Protein AF-A0AAD8ZEH4-F1 (afdb_monomer_lite)

Radius of gyration: 25.52 Å; chains: 1; bounding box: 63×68×59 Å

Structure (mmCIF, N/CA/C/O backbone):
data_AF-A0AAD8ZEH4-F1
#
_entry.id   AF-A0AAD8ZEH4-F1
#
loop_
_atom_site.group_PDB
_atom_site.id
_atom_site.type_symbol
_atom_site.label_atom_id
_atom_site.label_alt_id
_atom_site.label_comp_id
_atom_site.label_asym_id
_atom_site.label_entity_id
_atom_site.label_seq_id
_atom_site.pdbx_PDB_ins_code
_atom_site.Cartn_x
_atom_site.Cartn_y
_atom_site.Cartn_z
_atom_site.occupancy
_atom_site.B_iso_or_equiv
_atom_site.auth_seq_id
_atom_site.auth_comp_id
_atom_site.auth_asym_id
_atom_site.auth_atom_id
_atom_site.pdbx_PDB_model_num
ATOM 1 N N . MET A 1 1 ? -2.941 20.284 -4.446 1.00 61.16 1 MET A N 1
ATOM 2 C CA . MET A 1 1 ? -2.792 18.866 -4.045 1.00 61.16 1 MET A CA 1
ATOM 3 C C . MET A 1 1 ? -1.533 18.309 -4.676 1.00 61.16 1 MET A C 1
ATOM 5 O O . MET A 1 1 ? -1.371 18.449 -5.885 1.00 61.16 1 MET A O 1
ATOM 9 N N . ASP A 1 2 ? -0.663 17.719 -3.863 1.00 71.69 2 ASP A N 1
ATOM 10 C CA . ASP A 1 2 ? 0.647 17.196 -4.261 1.00 71.69 2 ASP A CA 1
ATOM 11 C C . ASP A 1 2 ? 0.539 16.141 -5.389 1.00 71.69 2 ASP A C 1
ATOM 13 O O . ASP A 1 2 ? -0.204 15.161 -5.238 1.00 71.69 2 ASP A O 1
ATOM 17 N N . PRO A 1 3 ? 1.219 16.323 -6.541 1.00 71.50 3 PRO A N 1
ATOM 18 C CA . PRO A 1 3 ? 1.215 15.363 -7.644 1.00 71.50 3 PRO A CA 1
ATOM 19 C C . PRO A 1 3 ? 1.855 14.012 -7.309 1.00 71.50 3 PRO A C 1
ATOM 21 O O . PRO A 1 3 ? 1.641 13.084 -8.085 1.00 71.50 3 PRO A O 1
ATOM 24 N N . LEU A 1 4 ? 2.592 13.878 -6.205 1.00 76.19 4 LEU A N 1
ATOM 25 C CA . LEU A 1 4 ? 3.212 12.624 -5.762 1.00 76.19 4 LEU A CA 1
ATOM 26 C C . LEU A 1 4 ? 2.477 11.959 -4.585 1.00 76.19 4 LEU A C 1
ATOM 28 O O . LEU A 1 4 ? 2.962 10.978 -4.022 1.00 76.19 4 LEU A O 1
ATOM 32 N N . GLN A 1 5 ? 1.263 12.428 -4.275 1.00 70.44 5 GLN A N 1
ATOM 33 C CA . GLN A 1 5 ? 0.277 11.640 -3.536 1.00 70.44 5 GLN A CA 1
ATOM 34 C C . GLN A 1 5 ? -0.502 10.745 -4.503 1.00 70.44 5 GLN A C 1
ATOM 36 O O . GLN A 1 5 ? -1.175 11.251 -5.410 1.00 70.44 5 GLN A O 1
ATOM 41 N N . PHE A 1 6 ? -0.488 9.432 -4.272 1.00 62.72 6 PHE A N 1
ATOM 42 C CA . PHE A 1 6 ? -1.168 8.472 -5.149 1.00 62.72 6 PHE A CA 1
ATOM 43 C C . PHE A 1 6 ? -2.450 7.864 -4.569 1.00 62.72 6 PHE A C 1
ATOM 45 O O . PHE A 1 6 ? -3.317 7.460 -5.336 1.00 62.72 6 PHE A O 1
ATOM 52 N N . VAL A 1 7 ? -2.627 7.863 -3.247 1.00 60.41 7 VAL A N 1
ATOM 53 C CA . VAL A 1 7 ? -3.837 7.321 -2.598 1.00 60.41 7 VAL A CA 1
ATOM 54 C C . VAL A 1 7 ? -4.879 8.427 -2.374 1.00 60.41 7 VAL A C 1
ATOM 56 O O . VAL A 1 7 ? -4.527 9.592 -2.177 1.00 60.41 7 VAL A O 1
ATOM 59 N N . TYR A 1 8 ? -6.165 8.056 -2.403 1.00 54.94 8 TYR A N 1
ATOM 60 C CA . TYR A 1 8 ? -7.331 8.944 -2.231 1.00 54.94 8 TYR A CA 1
ATOM 61 C C . TYR A 1 8 ? -7.478 10.018 -3.321 1.00 54.94 8 TYR A C 1
ATOM 63 O O . TYR A 1 8 ? -8.054 11.082 -3.093 1.00 54.94 8 TYR A O 1
ATOM 71 N N . ARG A 1 9 ? -6.966 9.732 -4.525 1.00 56.25 9 ARG A N 1
ATOM 72 C CA . ARG A 1 9 ? -7.167 10.542 -5.730 1.00 56.25 9 ARG A CA 1
ATOM 73 C C . ARG A 1 9 ? -7.823 9.709 -6.820 1.00 56.25 9 ARG A C 1
ATOM 75 O O . ARG A 1 9 ? -7.468 8.550 -7.016 1.00 56.25 9 ARG A O 1
ATOM 82 N N . ASP A 1 10 ? -8.725 10.333 -7.570 1.00 51.34 10 ASP A N 1
ATOM 83 C CA . ASP A 1 10 ? -9.336 9.692 -8.730 1.00 51.34 10 ASP A CA 1
ATOM 84 C C . ASP A 1 10 ? -8.267 9.268 -9.749 1.00 51.34 10 ASP A C 1
ATOM 86 O O . ASP A 1 10 ? -7.367 10.042 -10.089 1.00 51.34 10 ASP A O 1
ATOM 90 N N . ASN A 1 11 ? -8.410 8.046 -10.270 1.00 55.81 11 ASN A N 1
ATOM 91 C CA . ASN A 1 11 ? -7.542 7.444 -11.290 1.00 55.81 11 ASN A CA 1
ATOM 92 C C . ASN A 1 11 ? -6.068 7.279 -10.881 1.00 55.81 11 ASN A C 1
ATOM 94 O O . ASN A 1 11 ? -5.191 7.348 -11.742 1.00 55.81 11 ASN A O 1
ATOM 98 N N . ARG A 1 12 ? -5.783 7.076 -9.591 1.00 60.81 12 ARG A N 1
ATOM 99 C CA . ARG A 1 12 ? -4.454 6.681 -9.113 1.00 60.81 12 ARG A CA 1
ATOM 100 C C . ARG A 1 12 ? -4.543 5.465 -8.204 1.00 60.81 12 ARG A C 1
ATOM 102 O O . ARG A 1 12 ? -5.491 5.318 -7.436 1.00 60.81 12 ARG A O 1
ATOM 109 N N . SER A 1 13 ? -3.557 4.592 -8.325 1.00 64.44 13 SER A N 1
ATOM 110 C CA . SER A 1 13 ? -3.453 3.327 -7.608 1.00 64.44 13 SER A CA 1
ATOM 111 C C . SER A 1 13 ? -2.077 3.167 -6.972 1.00 64.44 13 SER A C 1
ATOM 113 O O . SER A 1 13 ? -1.142 3.918 -7.266 1.00 64.44 13 SER A O 1
ATOM 115 N N . THR A 1 14 ? -1.946 2.157 -6.113 1.00 63.03 14 THR A N 1
ATOM 116 C CA . THR A 1 14 ? -0.651 1.775 -5.549 1.00 63.03 14 THR A CA 1
ATOM 117 C C . THR A 1 14 ? 0.337 1.382 -6.657 1.00 63.03 14 THR A C 1
ATOM 119 O O . THR A 1 14 ? 1.500 1.779 -6.614 1.00 63.03 14 THR A O 1
ATOM 122 N N . ASP A 1 15 ? -0.154 0.706 -7.704 1.00 66.00 15 ASP A N 1
ATOM 123 C CA . ASP A 1 15 ? 0.627 0.294 -8.877 1.00 66.00 15 ASP A CA 1
ATOM 124 C C . ASP A 1 15 ? 1.258 1.489 -9.605 1.00 66.00 15 ASP A C 1
ATOM 126 O O . ASP A 1 15 ? 2.427 1.431 -9.978 1.00 66.00 15 ASP A O 1
ATOM 130 N N . ASP A 1 16 ? 0.521 2.593 -9.780 1.00 68.00 16 ASP A N 1
ATOM 131 C CA . ASP A 1 16 ? 1.011 3.778 -10.508 1.00 68.00 16 ASP A CA 1
ATOM 132 C C . ASP A 1 16 ? 2.224 4.410 -9.832 1.00 68.00 16 ASP A C 1
ATOM 134 O O . ASP A 1 16 ? 3.146 4.916 -10.471 1.00 68.00 16 ASP A O 1
ATOM 138 N N . ALA A 1 17 ? 2.218 4.390 -8.513 1.00 67.81 17 ALA A N 1
ATOM 139 C CA . ALA A 1 17 ? 3.244 5.003 -7.707 1.00 67.81 17 ALA A CA 1
ATOM 140 C C . ALA A 1 17 ? 4.480 4.108 -7.576 1.00 67.81 17 ALA A C 1
ATOM 142 O O . ALA A 1 17 ? 5.599 4.610 -7.603 1.00 67.81 17 ALA A O 1
ATOM 143 N N . ILE A 1 18 ? 4.295 2.785 -7.515 1.00 70.06 18 ILE A N 1
ATOM 144 C CA . ILE A 1 18 ? 5.394 1.820 -7.636 1.00 70.06 18 ILE A CA 1
ATOM 145 C C . ILE A 1 18 ? 6.012 1.924 -9.024 1.00 70.06 18 ILE A C 1
ATOM 147 O O . ILE A 1 18 ? 7.228 2.017 -9.144 1.00 70.06 18 ILE A O 1
ATOM 151 N N . ALA A 1 19 ? 5.189 1.975 -10.073 1.00 70.12 19 ALA A N 1
ATOM 152 C CA . ALA A 1 19 ? 5.656 2.180 -11.435 1.00 70.12 19 ALA A CA 1
ATOM 153 C C . ALA A 1 19 ? 6.431 3.498 -11.557 1.00 70.12 19 ALA A C 1
ATOM 155 O O . ALA A 1 19 ? 7.485 3.524 -12.185 1.00 70.12 19 ALA A O 1
ATOM 156 N N . HIS A 1 20 ? 5.965 4.572 -10.912 1.00 77.19 20 HIS A N 1
ATOM 157 C CA . HIS A 1 20 ? 6.676 5.847 -10.867 1.00 77.19 20 HIS A CA 1
ATOM 158 C C . HIS A 1 20 ? 8.020 5.750 -10.127 1.00 77.19 20 HIS A C 1
ATOM 160 O O . HIS A 1 20 ? 9.032 6.211 -10.659 1.00 77.19 20 HIS A O 1
ATOM 166 N N . LEU A 1 21 ? 8.053 5.126 -8.944 1.00 78.25 21 LEU A N 1
ATOM 167 C CA . LEU A 1 21 ? 9.277 4.881 -8.172 1.00 78.25 21 LEU A CA 1
ATOM 168 C C . LEU A 1 21 ? 10.283 4.062 -8.996 1.00 78.25 21 LEU A C 1
ATOM 170 O O . LEU A 1 21 ? 11.415 4.498 -9.197 1.00 78.25 21 LEU A O 1
ATOM 174 N N . LEU A 1 22 ? 9.860 2.916 -9.535 1.00 75.94 22 LEU A N 1
ATOM 175 C CA . LEU A 1 22 ? 10.698 2.031 -10.345 1.00 75.94 22 LEU A CA 1
ATOM 176 C C . LEU A 1 22 ? 11.200 2.722 -11.612 1.00 75.94 22 LEU A C 1
ATOM 178 O O . LEU A 1 22 ? 12.387 2.653 -11.915 1.00 75.94 22 LEU A O 1
ATOM 182 N N . HIS A 1 23 ? 10.323 3.413 -12.340 1.00 77.06 23 HIS A N 1
ATOM 183 C CA . HIS A 1 23 ? 10.707 4.130 -13.551 1.00 77.06 23 HIS A CA 1
ATOM 184 C C . HIS A 1 23 ? 11.756 5.203 -13.254 1.00 77.06 23 HIS A C 1
ATOM 186 O O . HIS A 1 23 ? 12.761 5.289 -13.958 1.00 77.06 23 HIS A O 1
ATOM 192 N N . THR A 1 24 ? 11.553 5.985 -12.195 1.00 80.56 24 THR A N 1
ATOM 193 C CA . THR A 1 24 ? 12.484 7.039 -11.774 1.00 80.56 24 THR A CA 1
ATOM 194 C C . THR A 1 24 ? 13.833 6.457 -11.362 1.00 80.56 24 THR A C 1
ATOM 196 O O . THR A 1 24 ? 14.875 6.931 -11.812 1.00 80.56 24 THR A O 1
ATOM 199 N N . MET A 1 25 ? 13.813 5.390 -10.560 1.00 83.31 25 MET A N 1
ATOM 200 C CA . MET A 1 25 ? 15.010 4.677 -10.126 1.00 83.31 25 MET A CA 1
ATOM 201 C C . MET A 1 25 ? 15.814 4.155 -11.321 1.00 83.31 25 MET A C 1
ATOM 203 O O . MET A 1 25 ? 16.996 4.465 -11.445 1.00 83.31 25 MET A O 1
ATOM 207 N N . LEU A 1 26 ? 15.175 3.390 -12.212 1.00 80.44 26 LEU A N 1
ATOM 208 C CA . LEU A 1 26 ? 15.832 2.792 -13.377 1.00 80.44 26 LEU A CA 1
ATOM 209 C C . LEU A 1 26 ? 16.385 3.866 -14.317 1.00 80.44 26 LEU A C 1
ATOM 211 O O . LEU A 1 26 ? 17.543 3.792 -14.719 1.00 80.44 26 LEU A O 1
ATOM 215 N N . THR A 1 27 ? 15.599 4.914 -14.582 1.00 84.19 27 THR A N 1
ATOM 216 C CA . THR A 1 27 ? 16.027 6.033 -15.434 1.00 84.19 27 THR A CA 1
ATOM 217 C C . THR A 1 27 ? 17.273 6.716 -14.874 1.00 84.19 27 THR A C 1
ATOM 219 O O . THR A 1 27 ? 18.173 7.056 -15.635 1.00 84.19 27 THR A O 1
ATOM 222 N N . HIS A 1 28 ? 17.359 6.902 -13.552 1.00 85.56 28 HIS A N 1
ATOM 223 C CA . HIS A 1 28 ? 18.534 7.498 -12.909 1.00 85.56 28 HIS A CA 1
ATOM 224 C C . HIS A 1 28 ? 19.769 6.594 -12.972 1.00 85.56 28 HIS A C 1
ATOM 226 O O . HIS A 1 28 ? 20.879 7.068 -13.229 1.00 85.56 28 HIS A O 1
ATOM 232 N N . LEU A 1 29 ? 19.581 5.290 -12.760 1.00 83.56 29 LEU A N 1
ATOM 233 C CA . LEU A 1 29 ? 20.654 4.298 -12.846 1.00 83.56 29 LEU A CA 1
ATOM 234 C C . LEU A 1 29 ? 21.230 4.195 -14.271 1.00 83.56 29 LEU A C 1
ATOM 236 O O . LEU A 1 29 ? 22.432 3.978 -14.425 1.00 83.56 29 LEU A O 1
ATOM 240 N N . ASP A 1 30 ? 20.413 4.444 -15.297 1.00 84.06 30 ASP A N 1
ATOM 241 C CA . ASP A 1 30 ? 20.828 4.436 -16.705 1.00 84.06 30 ASP A CA 1
ATOM 242 C C . ASP A 1 30 ? 21.656 5.670 -17.127 1.00 84.06 30 ASP A C 1
ATOM 244 O O . ASP A 1 30 ? 22.339 5.626 -18.152 1.00 84.06 30 ASP A O 1
ATOM 248 N N . ILE A 1 31 ? 21.659 6.763 -16.345 1.00 83.06 31 ILE A N 1
ATOM 249 C CA . ILE A 1 31 ? 22.372 8.015 -16.690 1.00 83.06 31 ILE A CA 1
ATOM 250 C C . ILE A 1 31 ? 23.884 7.797 -16.824 1.00 83.06 31 ILE A C 1
ATOM 252 O O . ILE A 1 31 ? 24.544 8.445 -17.640 1.00 83.06 31 ILE A O 1
ATOM 256 N N . GLY A 1 32 ? 24.471 6.918 -16.013 1.00 69.69 32 GLY A N 1
ATOM 257 C CA . GLY A 1 32 ? 25.912 6.721 -16.041 1.00 69.69 32 GLY A CA 1
ATOM 258 C C . GLY A 1 32 ? 26.442 5.817 -14.942 1.00 69.69 32 GLY A C 1
ATOM 259 O O . GLY A 1 32 ? 25.786 5.528 -13.943 1.00 69.69 32 GLY A O 1
ATOM 260 N N . ARG A 1 33 ? 27.686 5.368 -15.126 1.00 72.62 33 ARG A N 1
ATOM 261 C CA . ARG A 1 33 ? 28.343 4.486 -14.159 1.00 72.62 33 ARG A CA 1
ATOM 262 C C . ARG A 1 33 ? 28.625 5.223 -12.859 1.00 72.62 33 ARG A C 1
ATOM 264 O O . ARG A 1 33 ? 29.157 6.329 -12.860 1.00 72.62 33 ARG A O 1
ATOM 271 N N . GLY A 1 34 ? 28.356 4.534 -11.759 1.00 76.38 34 GLY A N 1
ATOM 272 C CA . GLY A 1 34 ? 28.663 5.006 -10.424 1.00 76.38 34 GLY A CA 1
ATOM 273 C C . GLY A 1 34 ? 27.584 5.864 -9.765 1.00 76.38 34 GLY A C 1
ATOM 274 O O . GLY A 1 34 ? 27.821 6.325 -8.646 1.00 76.38 34 GLY A O 1
ATOM 275 N N . ASN A 1 35 ? 26.423 6.014 -10.397 1.00 88.06 35 ASN A N 1
ATOM 276 C CA . ASN A 1 35 ? 25.207 6.524 -9.770 1.00 88.06 35 ASN A CA 1
ATOM 277 C C . ASN A 1 35 ? 24.491 5.400 -9.013 1.00 88.06 35 ASN A C 1
ATOM 279 O O . ASN A 1 35 ? 24.619 4.230 -9.372 1.00 88.06 35 ASN A O 1
ATOM 283 N N . TYR A 1 36 ? 23.751 5.762 -7.972 1.00 89.25 36 TYR A N 1
ATOM 284 C CA . TYR A 1 36 ? 22.921 4.832 -7.212 1.00 89.25 36 TYR A CA 1
ATOM 285 C C . TYR A 1 36 ? 21.711 5.556 -6.636 1.00 89.25 36 TYR A C 1
ATOM 287 O O . TYR A 1 36 ? 21.645 6.789 -6.632 1.00 89.25 36 TYR A O 1
ATOM 295 N N . VAL A 1 37 ? 20.748 4.778 -6.164 1.00 90.44 37 VAL A N 1
ATOM 296 C CA . VAL A 1 37 ? 19.523 5.284 -5.555 1.00 90.44 37 VAL A CA 1
ATOM 297 C C . VAL A 1 37 ? 19.469 4.822 -4.109 1.00 90.44 37 VAL A C 1
ATOM 299 O O . VAL A 1 37 ? 19.757 3.666 -3.807 1.00 90.44 37 VAL A O 1
ATOM 302 N N . LYS A 1 38 ? 19.099 5.733 -3.211 1.00 92.94 38 LYS A N 1
ATOM 303 C CA . LYS A 1 38 ? 18.732 5.394 -1.835 1.00 92.94 38 LYS A CA 1
ATOM 304 C C . LYS A 1 38 ? 17.239 5.598 -1.658 1.00 92.94 38 LYS A C 1
ATOM 306 O O . LYS A 1 38 ? 16.715 6.627 -2.074 1.00 92.94 38 LYS A O 1
ATOM 311 N N . MET A 1 39 ? 16.565 4.642 -1.042 1.00 91.94 39 MET A N 1
ATOM 312 C CA . MET A 1 39 ? 15.155 4.741 -0.691 1.00 91.94 39 MET A CA 1
ATOM 313 C C . MET A 1 39 ? 15.004 4.584 0.812 1.00 91.94 39 MET A C 1
ATOM 315 O O . MET A 1 39 ? 15.471 3.604 1.388 1.00 91.94 39 MET A O 1
ATOM 319 N N . LEU A 1 40 ? 14.343 5.548 1.440 1.00 93.38 40 LEU A N 1
ATOM 320 C CA . LEU A 1 40 ? 13.955 5.489 2.838 1.00 93.38 40 LEU A CA 1
ATOM 321 C C . LEU A 1 40 ? 12.449 5.263 2.911 1.00 93.38 40 LEU A C 1
ATOM 323 O O . LEU A 1 40 ? 11.670 6.130 2.513 1.00 93.38 40 LEU A O 1
ATOM 327 N N . PHE A 1 41 ? 12.052 4.105 3.419 1.00 90.06 41 PHE A N 1
AT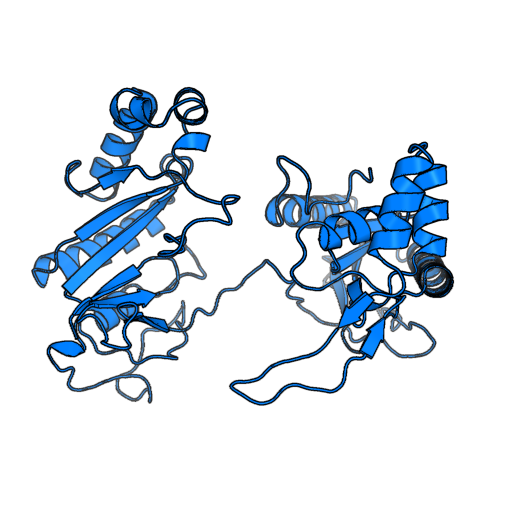OM 328 C CA . PHE A 1 41 ? 10.660 3.766 3.682 1.00 90.06 41 PHE A CA 1
ATOM 329 C C . PHE A 1 41 ? 10.316 4.228 5.088 1.00 90.06 41 PHE A C 1
ATOM 331 O O . PHE A 1 41 ? 10.756 3.620 6.062 1.00 90.06 41 PHE A O 1
ATOM 338 N N . VAL A 1 42 ? 9.595 5.338 5.180 1.00 91.06 42 VAL A N 1
ATOM 339 C CA . VAL A 1 42 ? 9.257 6.024 6.425 1.00 91.06 42 VAL A CA 1
ATOM 340 C C . VAL A 1 42 ? 7.955 5.464 6.985 1.00 91.06 42 VAL A C 1
ATOM 342 O O . VAL A 1 42 ? 6.943 5.438 6.291 1.00 91.06 42 VAL A O 1
ATOM 345 N N . ASP A 1 43 ? 7.991 5.069 8.258 1.00 90.25 43 ASP A N 1
ATOM 346 C CA . ASP A 1 43 ? 6.823 4.632 9.030 1.00 90.25 43 ASP A CA 1
ATOM 347 C C . ASP A 1 43 ? 6.525 5.661 10.128 1.00 90.25 43 ASP A C 1
ATOM 349 O O . ASP A 1 43 ? 7.425 6.088 10.863 1.00 90.25 43 ASP A O 1
ATOM 353 N N . TYR A 1 44 ? 5.259 6.059 10.247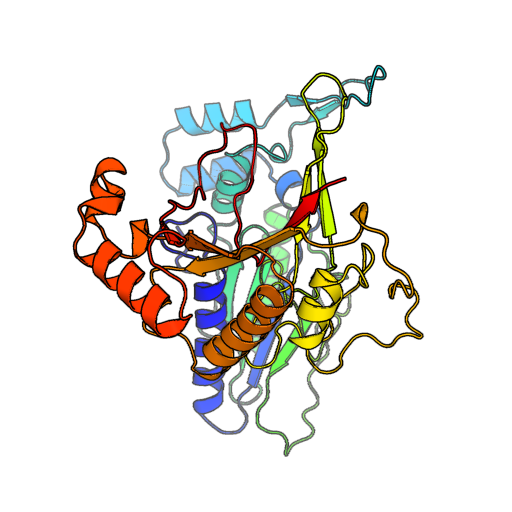 1.00 88.69 44 TYR A N 1
ATOM 354 C CA . TYR A 1 44 ? 4.790 6.965 11.291 1.00 88.69 44 TYR A CA 1
ATOM 355 C C . TYR A 1 44 ? 4.022 6.202 12.372 1.00 88.69 44 TYR A C 1
ATOM 357 O O . TYR A 1 44 ? 3.089 5.445 12.106 1.00 88.69 44 TYR A O 1
ATOM 365 N N . SER A 1 45 ? 4.346 6.467 13.635 1.00 87.25 45 SER A N 1
ATOM 366 C CA . SER A 1 45 ? 3.642 5.867 14.766 1.00 87.25 45 SER A CA 1
ATOM 367 C C . SER A 1 45 ? 2.244 6.461 14.909 1.00 87.25 45 SER A C 1
ATOM 369 O O . SER A 1 45 ? 2.090 7.602 15.336 1.00 87.25 45 SER A O 1
ATOM 371 N N . SER A 1 46 ? 1.217 5.655 14.619 1.00 82.44 46 SER A N 1
ATOM 372 C CA . SER A 1 46 ? -0.196 6.031 14.783 1.00 82.44 46 SER A CA 1
ATOM 373 C C . SER A 1 46 ? -0.561 7.344 14.080 1.00 82.44 46 SER A C 1
ATOM 375 O O . SER A 1 46 ? -1.199 8.204 14.682 1.00 82.44 46 SER A O 1
ATOM 377 N N . ALA A 1 47 ? -0.175 7.497 12.812 1.00 79.88 47 ALA A N 1
ATOM 378 C CA . ALA A 1 47 ? -0.228 8.757 12.064 1.00 79.88 47 ALA A CA 1
ATOM 379 C C . ALA A 1 47 ? -1.577 9.506 12.147 1.00 79.88 47 ALA A C 1
ATOM 381 O O . ALA A 1 47 ? -1.619 10.718 12.345 1.00 79.88 47 ALA A O 1
ATOM 382 N N . PHE A 1 48 ? -2.702 8.787 12.075 1.00 80.06 48 PHE A N 1
ATOM 383 C CA . PHE A 1 48 ? -4.034 9.388 12.208 1.00 80.06 48 PHE A CA 1
ATOM 384 C C . PHE A 1 48 ? -4.313 9.955 13.600 1.00 80.06 48 PHE A C 1
ATOM 386 O O . PHE A 1 48 ? -5.031 10.943 13.715 1.00 80.06 48 PHE A O 1
ATOM 393 N N . ASN A 1 49 ? -3.745 9.364 14.650 1.00 82.00 49 ASN A N 1
ATOM 394 C CA . ASN A 1 49 ? -3.951 9.789 16.034 1.00 82.00 49 ASN A CA 1
ATOM 395 C C . ASN A 1 49 ? -3.142 11.045 16.386 1.00 82.00 49 ASN A C 1
ATOM 397 O O . ASN A 1 49 ? -3.382 11.646 17.431 1.00 82.00 49 ASN A O 1
ATOM 401 N N . THR A 1 50 ? -2.195 11.452 15.537 1.00 84.06 50 THR A N 1
ATOM 402 C CA . THR A 1 50 ? -1.302 12.577 15.828 1.00 84.06 50 THR A CA 1
ATOM 403 C C . THR A 1 50 ? -1.720 13.895 15.173 1.00 84.06 50 THR A C 1
ATOM 405 O O . THR A 1 50 ? -1.114 14.928 15.454 1.00 84.06 50 THR A O 1
ATOM 408 N N . ILE A 1 51 ? -2.778 13.893 14.352 1.00 86.50 51 ILE A N 1
ATOM 409 C CA . ILE A 1 51 ? -3.316 15.103 13.713 1.00 86.50 51 ILE A CA 1
ATOM 410 C C . ILE A 1 51 ? -3.724 16.115 14.788 1.00 86.50 51 ILE A C 1
ATOM 412 O O . ILE A 1 51 ? -4.606 15.846 15.606 1.00 86.50 51 ILE A O 1
ATOM 416 N N . ILE A 1 52 ? -3.111 17.297 14.766 1.00 90.25 52 ILE A N 1
ATOM 417 C CA . ILE A 1 52 ? -3.494 18.408 15.639 1.00 90.25 52 ILE A CA 1
ATOM 418 C C . ILE A 1 52 ? -4.487 19.303 14.883 1.00 90.25 52 ILE A C 1
ATOM 420 O O . ILE A 1 52 ? -4.118 19.844 13.836 1.00 90.25 52 ILE A O 1
ATOM 424 N N . PRO A 1 53 ? -5.718 19.512 15.395 1.00 88.25 53 PRO A N 1
ATOM 425 C CA . PRO A 1 53 ? -6.734 20.306 14.701 1.00 88.25 53 PRO A CA 1
ATOM 426 C C . PRO A 1 53 ? -6.284 21.734 14.379 1.00 88.25 53 PRO A C 1
ATOM 428 O O . PRO A 1 53 ? -6.507 22.198 13.268 1.00 88.25 53 PRO A O 1
ATOM 431 N N . SER A 1 54 ? -5.586 22.409 15.300 1.00 88.81 54 SER A N 1
ATOM 432 C CA . SER A 1 54 ? -5.096 23.776 15.075 1.00 88.81 54 SER A CA 1
ATOM 433 C C . SER A 1 54 ? -4.073 23.865 13.938 1.00 88.81 54 SER A C 1
ATOM 435 O O . SER A 1 54 ? -4.178 24.760 13.105 1.00 88.81 54 SER A O 1
ATOM 437 N N . LEU A 1 55 ? -3.134 22.915 13.851 1.00 90.75 55 LEU A N 1
ATOM 438 C CA . LEU A 1 55 ? -2.165 22.849 12.749 1.00 90.75 55 LEU A CA 1
ATOM 439 C C . LEU A 1 55 ? -2.842 22.518 11.417 1.00 90.75 55 LEU A C 1
ATOM 441 O O . LEU A 1 55 ? -2.475 23.070 10.381 1.00 90.75 55 LEU A O 1
ATOM 445 N N . LEU A 1 56 ? -3.839 21.628 11.438 1.00 89.44 56 LEU A N 1
ATOM 446 C CA . LEU A 1 56 ? -4.631 21.332 10.251 1.00 89.44 56 LEU A CA 1
ATOM 447 C C . LEU A 1 56 ? -5.367 22.586 9.767 1.00 89.44 56 LEU A C 1
ATOM 449 O O . LEU A 1 56 ? -5.329 22.868 8.577 1.00 89.44 56 LEU A O 1
ATOM 453 N N . THR A 1 57 ? -5.972 23.368 10.662 1.00 87.44 57 THR A N 1
ATOM 454 C CA . THR A 1 57 ? -6.652 24.618 10.296 1.00 87.44 57 THR A CA 1
ATOM 455 C C . THR A 1 57 ? -5.717 25.588 9.578 1.00 87.44 57 THR A C 1
ATOM 457 O O . THR A 1 57 ? -6.068 26.044 8.494 1.00 87.44 57 THR A O 1
ATOM 460 N N . THR A 1 58 ? -4.502 25.818 10.087 1.00 89.81 58 THR A N 1
ATOM 461 C CA . THR A 1 58 ? -3.507 26.675 9.412 1.00 89.81 58 THR A CA 1
ATOM 462 C C . THR A 1 58 ? -3.183 26.180 7.998 1.00 89.81 58 THR A C 1
ATOM 464 O O . THR A 1 58 ? -3.155 26.953 7.048 1.00 89.81 58 THR A O 1
ATOM 467 N N . LYS A 1 59 ? -3.026 24.865 7.815 1.00 89.31 59 LYS A N 1
ATOM 468 C CA . LYS A 1 59 ? -2.800 24.267 6.488 1.00 89.31 59 LYS A CA 1
ATOM 469 C C . LYS A 1 59 ? -3.991 24.434 5.543 1.00 89.31 59 LYS A C 1
ATOM 471 O O . LYS A 1 59 ? -3.818 24.565 4.335 1.00 89.31 59 LYS A O 1
ATOM 476 N N . LEU A 1 60 ? -5.210 24.376 6.070 1.00 86.00 60 LEU A N 1
ATOM 477 C CA . LEU A 1 60 ? -6.422 24.567 5.280 1.00 86.00 60 LEU A CA 1
ATOM 478 C C . LEU A 1 60 ? -6.619 26.046 4.896 1.00 86.00 60 LEU A C 1
ATOM 480 O O . LEU A 1 60 ? -7.104 26.320 3.795 1.00 86.00 60 LEU A O 1
ATOM 484 N N . GLU A 1 61 ? -6.202 26.978 5.756 1.00 87.94 61 GLU A N 1
ATOM 485 C CA . GLU A 1 61 ? -6.121 28.415 5.457 1.00 87.94 61 GLU A CA 1
ATOM 486 C C . GLU A 1 61 ? -5.142 28.689 4.310 1.00 87.94 61 GLU A C 1
ATOM 488 O O . GLU A 1 61 ? -5.511 29.366 3.349 1.00 87.94 61 GLU A O 1
ATOM 493 N N . ASP A 1 62 ? -3.953 28.076 4.337 1.00 87.69 62 ASP A N 1
ATOM 494 C CA . ASP A 1 62 ? -2.957 28.173 3.257 1.00 87.69 62 ASP A CA 1
ATOM 495 C C . ASP A 1 62 ? -3.494 27.664 1.905 1.00 87.69 62 ASP A C 1
ATOM 497 O O . ASP A 1 62 ? -3.080 28.119 0.836 1.00 87.69 62 ASP A O 1
ATOM 501 N N . LEU A 1 63 ? -4.439 26.719 1.935 1.00 84.44 63 LEU A N 1
ATOM 502 C CA . LEU A 1 63 ? -5.118 26.186 0.751 1.00 84.44 63 LEU A CA 1
ATOM 503 C C . LEU A 1 63 ? -6.293 27.059 0.268 1.00 84.44 63 LEU A C 1
ATOM 505 O O . LEU A 1 63 ? -6.893 26.741 -0.761 1.00 84.44 63 LEU A O 1
ATOM 509 N N . GLY A 1 64 ? -6.621 28.149 0.971 1.00 84.62 64 GLY A N 1
ATOM 510 C CA . GLY A 1 64 ? -7.658 29.109 0.577 1.00 84.62 64 GLY A CA 1
ATOM 511 C C . GLY A 1 64 ? -9.093 28.611 0.772 1.00 84.62 64 GLY A C 1
ATOM 512 O O . GLY A 1 64 ? -10.005 29.043 0.066 1.00 84.62 64 GLY A O 1
ATOM 513 N N . LEU A 1 65 ? -9.304 27.668 1.688 1.00 82.25 65 LEU A N 1
ATOM 514 C CA . LEU A 1 65 ? -10.630 27.146 2.016 1.00 82.25 65 LEU A CA 1
ATOM 515 C C . LEU A 1 65 ? -11.434 28.149 2.879 1.00 82.25 65 LEU A C 1
ATOM 517 O O . LEU A 1 65 ? -10.897 29.106 3.431 1.00 82.25 65 LEU A O 1
ATOM 521 N N . HIS A 1 66 ? -12.755 27.975 2.961 1.00 85.25 66 HIS A N 1
ATOM 522 C CA . HIS A 1 66 ? -13.633 28.922 3.661 1.00 85.25 66 HIS A CA 1
ATOM 523 C C . HIS A 1 66 ? -13.658 28.679 5.178 1.00 85.25 66 HIS A C 1
ATOM 525 O O . HIS A 1 66 ? -13.775 27.533 5.611 1.00 85.25 66 HIS A O 1
ATOM 531 N N . THR A 1 67 ? -13.685 29.748 5.983 1.00 84.69 67 THR A N 1
ATOM 532 C CA . THR A 1 67 ? -13.642 29.689 7.459 1.00 84.69 67 THR A CA 1
ATOM 533 C C . THR A 1 67 ? -14.695 28.769 8.078 1.00 84.69 67 THR A C 1
ATOM 535 O O . THR A 1 67 ? -14.384 27.983 8.964 1.00 84.69 67 THR A O 1
ATOM 538 N N . SER A 1 68 ? -15.921 28.757 7.546 1.00 83.00 68 SER A N 1
ATOM 539 C CA . SER A 1 68 ? -16.985 27.868 8.046 1.00 83.00 68 SER A CA 1
ATOM 540 C C . SER A 1 68 ? -16.654 26.374 7.932 1.00 83.00 68 SER A C 1
ATOM 542 O O . SER A 1 68 ? -17.149 25.574 8.724 1.00 83.00 68 SER A O 1
ATOM 544 N N . LEU A 1 69 ? -15.833 25.979 6.951 1.00 79.69 69 LEU A N 1
ATOM 545 C CA . LEU A 1 69 ? -15.362 24.600 6.831 1.00 79.69 69 LEU A CA 1
ATOM 546 C C . LEU A 1 69 ? -14.305 24.294 7.900 1.00 79.69 69 LEU A C 1
ATOM 548 O O . LEU A 1 69 ? -14.295 23.186 8.428 1.00 79.69 69 LEU A O 1
ATOM 552 N N . PHE A 1 70 ? -13.463 25.269 8.256 1.00 81.12 70 PHE A N 1
ATOM 553 C CA . PHE A 1 70 ? -12.483 25.139 9.342 1.00 81.12 70 PHE A CA 1
ATOM 554 C C . PHE A 1 70 ? -13.170 24.936 10.674 1.00 81.12 70 PHE A C 1
ATOM 556 O O . PHE A 1 70 ? -12.825 24.005 11.392 1.00 81.12 70 PHE A O 1
ATOM 563 N N . ASP A 1 71 ? -14.184 25.748 10.963 1.00 82.38 71 ASP A N 1
ATOM 564 C CA . ASP A 1 71 ? -14.953 25.640 12.198 1.00 82.38 71 ASP A CA 1
ATOM 565 C C . ASP A 1 71 ? -15.640 24.277 12.291 1.00 82.38 71 ASP A C 1
ATOM 567 O O . ASP A 1 71 ? -15.644 23.647 13.348 1.00 82.38 71 ASP A O 1
ATOM 571 N N . TRP A 1 72 ? -16.184 23.777 11.177 1.00 87.62 72 TRP A N 1
ATOM 572 C CA . TRP A 1 72 ? -16.789 22.450 11.137 1.00 87.62 72 TRP A CA 1
ATOM 573 C C . TRP A 1 72 ? -15.758 21.332 11.344 1.00 87.62 72 TRP A C 1
ATOM 575 O O . TRP A 1 72 ? -15.996 20.448 12.162 1.00 87.62 72 TRP A O 1
ATOM 585 N N . ILE A 1 73 ? -14.606 21.376 10.661 1.00 82.94 73 ILE A N 1
ATOM 586 C CA . ILE A 1 73 ? -13.531 20.379 10.815 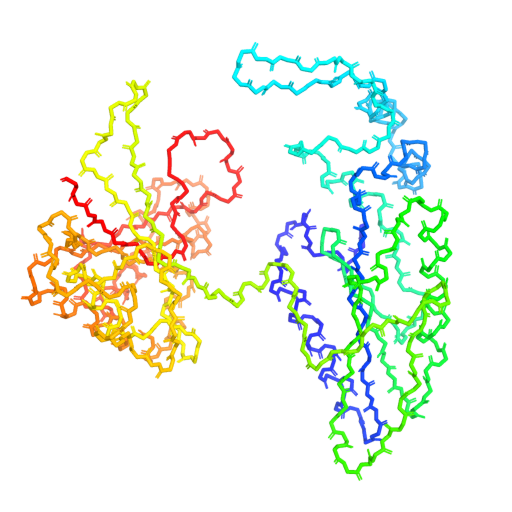1.00 82.94 73 ILE A CA 1
ATOM 587 C C . ILE A 1 73 ? -12.950 20.426 12.232 1.00 82.94 73 ILE A C 1
ATOM 589 O O . ILE A 1 73 ? -12.724 19.379 12.830 1.00 82.94 73 ILE A O 1
ATOM 593 N N . SER A 1 74 ? -12.738 21.621 12.782 1.00 85.12 74 SER A N 1
ATOM 594 C CA . SER A 1 74 ? -12.241 21.820 14.141 1.00 85.12 74 SER A CA 1
ATOM 595 C C . SER A 1 74 ? -13.206 21.198 15.147 1.00 85.12 74 SER A C 1
ATOM 597 O O . SER A 1 74 ? -12.810 20.282 15.858 1.00 85.12 74 SER A O 1
ATOM 599 N N . ASN A 1 75 ? -14.498 21.552 15.094 1.00 85.25 75 ASN A N 1
ATOM 600 C CA . ASN A 1 75 ? -15.536 20.944 15.937 1.00 85.25 75 ASN A CA 1
ATOM 601 C C . ASN A 1 75 ? -15.670 19.428 15.731 1.00 85.25 75 ASN A C 1
ATOM 603 O O . ASN A 1 75 ? -15.951 18.698 16.675 1.00 85.25 75 ASN A O 1
ATOM 607 N N . PHE A 1 76 ? -15.480 18.939 14.503 1.00 85.25 76 PHE A N 1
ATOM 608 C CA . PHE A 1 76 ? -15.464 17.506 14.220 1.00 85.25 76 PHE A CA 1
ATOM 609 C C . PHE A 1 76 ? -14.262 16.813 14.869 1.00 85.25 76 PHE A C 1
ATOM 611 O O . PHE A 1 76 ? -14.338 15.621 15.167 1.00 85.25 76 PHE A O 1
ATOM 618 N N . LEU A 1 77 ? -13.146 17.522 15.073 1.00 84.62 77 LEU A N 1
ATOM 619 C CA . LEU A 1 77 ? -11.911 16.945 15.585 1.00 84.62 77 LEU A CA 1
ATOM 620 C C . LEU A 1 77 ? -11.649 17.158 17.086 1.00 84.62 77 LEU A C 1
ATOM 622 O O . LEU A 1 77 ? -10.879 16.388 17.664 1.00 84.62 77 LEU A O 1
ATOM 626 N N . THR A 1 78 ? -12.279 18.149 17.718 1.00 87.56 78 THR A N 1
ATOM 627 C CA . THR A 1 78 ? -12.123 18.455 19.147 1.00 87.56 78 THR A CA 1
ATOM 628 C C . THR A 1 78 ? -13.232 17.877 20.022 1.00 87.56 78 THR A C 1
ATOM 630 O O . THR A 1 78 ? -14.355 17.658 19.579 1.00 87.56 78 THR A O 1
ATOM 633 N N . ASP A 1 79 ? -12.898 17.630 21.291 1.00 86.81 79 ASP A N 1
ATOM 634 C CA . ASP A 1 79 ? -13.814 17.264 22.378 1.00 86.81 79 ASP A CA 1
ATOM 635 C C . ASP A 1 79 ? -14.736 16.076 22.073 1.00 86.81 79 ASP A C 1
ATOM 637 O O . ASP A 1 79 ? -15.877 15.999 22.531 1.00 86.81 79 ASP A O 1
ATOM 641 N N . ARG A 1 80 ? -14.220 15.096 21.325 1.00 84.56 80 ARG A N 1
ATOM 642 C CA . ARG A 1 80 ? -14.972 13.902 20.938 1.00 84.56 80 ARG A CA 1
ATOM 643 C C . ARG A 1 80 ? -15.004 12.881 22.075 1.00 84.56 80 ARG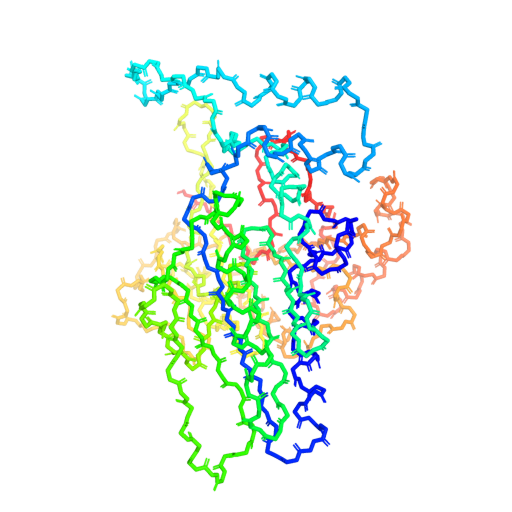 A C 1
ATOM 645 O O . ARG A 1 80 ? -13.950 12.329 22.404 1.00 84.56 80 ARG A O 1
ATOM 652 N N . PRO A 1 81 ? -16.174 12.543 22.637 1.00 83.50 81 PRO A N 1
ATOM 653 C CA . PRO A 1 81 ? -16.284 11.435 23.573 1.00 83.50 81 PRO A CA 1
ATOM 654 C C . PRO A 1 81 ? -16.189 10.096 22.827 1.00 83.50 81 PRO A C 1
ATOM 656 O O . PRO A 1 81 ? -16.875 9.877 21.831 1.00 83.50 81 PRO A O 1
ATOM 659 N N . GLN A 1 82 ? -15.369 9.179 23.330 1.00 82.50 82 GLN A N 1
ATOM 660 C CA . GLN A 1 82 ? -15.245 7.808 22.836 1.00 82.50 82 GLN A CA 1
ATOM 661 C C . GLN A 1 82 ? -15.314 6.805 23.991 1.00 82.50 82 GLN A C 1
ATOM 663 O O . GLN A 1 82 ? -14.792 7.043 25.079 1.00 82.50 82 GLN A O 1
ATOM 668 N N . SER A 1 83 ? -15.935 5.658 23.747 1.00 84.62 83 SER A N 1
ATOM 669 C CA . SER A 1 83 ? -15.902 4.492 24.628 1.00 84.62 83 SER A CA 1
ATOM 670 C C . SER A 1 83 ? -15.859 3.226 23.777 1.00 84.62 83 SER A C 1
ATOM 672 O O . SER A 1 83 ? -16.280 3.222 22.620 1.00 84.62 83 SER A O 1
ATOM 674 N N . VAL A 1 84 ? -15.303 2.153 24.333 1.00 83.25 84 VAL A N 1
ATOM 675 C CA . VAL A 1 84 ? -15.208 0.850 23.671 1.00 83.25 84 VAL A CA 1
ATOM 676 C C . VAL A 1 84 ? -16.195 -0.094 24.338 1.00 83.25 84 VAL A C 1
ATOM 678 O O . VAL A 1 84 ? -16.219 -0.198 25.564 1.00 83.25 84 VAL A O 1
ATOM 681 N N . GLN A 1 85 ? -16.995 -0.795 23.539 1.00 86.56 85 GLN A N 1
ATOM 682 C CA . GLN A 1 85 ? -17.904 -1.830 24.018 1.00 86.56 85 GLN A CA 1
ATOM 683 C C . GLN A 1 85 ? -17.482 -3.190 23.462 1.00 86.56 85 GLN A C 1
ATOM 685 O O . GLN A 1 85 ? -17.349 -3.358 22.251 1.00 86.56 85 GLN A O 1
ATOM 690 N N . VAL A 1 86 ? -17.296 -4.166 24.351 1.00 89.69 86 VAL A N 1
ATOM 691 C CA . VAL A 1 86 ? -17.021 -5.564 23.998 1.00 89.69 86 VAL A CA 1
ATOM 692 C C . VAL A 1 86 ? -18.092 -6.431 24.656 1.00 89.69 86 VAL A C 1
ATOM 694 O O . VAL A 1 86 ? -18.135 -6.572 25.880 1.00 89.69 86 VAL A O 1
ATOM 697 N N . GLY A 1 87 ? -19.005 -6.973 23.847 1.00 87.69 87 GLY A N 1
ATOM 698 C CA . GLY A 1 87 ? -20.203 -7.656 24.340 1.00 87.69 87 GLY A CA 1
ATOM 699 C C . GLY A 1 87 ? -21.083 -6.717 25.173 1.00 87.69 87 GLY A C 1
ATOM 700 O O . GLY A 1 87 ? -21.525 -5.675 24.689 1.00 87.69 87 GLY A O 1
ATOM 701 N N . ASN A 1 88 ? -21.302 -7.069 26.442 1.00 88.62 88 ASN A N 1
ATOM 702 C CA . ASN A 1 88 ? -22.110 -6.279 27.384 1.00 88.62 88 ASN A CA 1
ATOM 703 C C . ASN A 1 88 ? -21.277 -5.355 28.289 1.00 88.62 88 ASN A C 1
ATOM 705 O O . ASN A 1 88 ? -21.835 -4.680 29.152 1.00 88.62 88 ASN A O 1
ATOM 709 N N . CYS A 1 89 ? -19.954 -5.326 28.121 1.00 82.94 89 CYS A N 1
ATOM 710 C CA . CYS A 1 89 ? -19.060 -4.499 28.923 1.00 82.94 89 CYS A CA 1
ATOM 711 C C . CYS A 1 89 ? -18.662 -3.248 28.133 1.00 82.94 89 CYS A C 1
ATOM 713 O O . CYS A 1 89 ? -18.131 -3.361 27.028 1.00 82.94 89 CYS A O 1
ATOM 715 N N . ALA A 1 90 ? -18.890 -2.067 28.709 1.00 89.44 90 ALA A N 1
ATOM 716 C CA . ALA A 1 90 ? -18.476 -0.783 28.147 1.00 89.44 90 ALA A CA 1
ATOM 717 C C . ALA A 1 90 ? -17.342 -0.166 28.978 1.00 89.44 90 ALA A C 1
ATOM 719 O O . ALA A 1 90 ? -17.337 -0.263 30.207 1.00 89.44 90 ALA A O 1
ATOM 720 N N . SER A 1 91 ? -16.383 0.476 28.311 1.00 92.50 91 SER A N 1
ATOM 721 C CA . SER A 1 91 ? -15.332 1.252 28.968 1.00 92.50 91 SER A CA 1
ATOM 722 C C . SER A 1 91 ? -15.872 2.570 29.526 1.00 92.50 91 SER A C 1
ATOM 724 O O . SER A 1 91 ? -16.929 3.060 29.124 1.00 92.50 91 SER A O 1
ATOM 726 N N . SER A 1 92 ? -15.086 3.210 30.390 1.00 88.06 92 SER A N 1
ATOM 727 C CA . SER A 1 92 ? -15.266 4.632 30.687 1.00 88.06 92 SER A CA 1
ATOM 728 C C . SER A 1 92 ? -15.133 5.477 29.414 1.00 88.06 92 SER A C 1
ATOM 730 O O . SER A 1 92 ? -14.346 5.138 28.523 1.00 88.06 92 SER A O 1
ATOM 732 N N . THR A 1 93 ? -15.867 6.588 29.353 1.00 88.75 93 THR A N 1
ATOM 733 C CA . THR A 1 93 ? -15.758 7.572 28.271 1.00 88.75 93 THR A CA 1
ATOM 734 C C . THR A 1 93 ? -14.446 8.342 28.384 1.00 88.75 93 THR A C 1
ATOM 736 O O . THR A 1 93 ? -14.144 8.911 29.432 1.00 88.75 93 THR A O 1
ATOM 739 N N . LEU A 1 94 ? -13.683 8.381 27.297 1.00 85.94 94 LEU A N 1
ATOM 740 C CA . LEU A 1 94 ? -12.496 9.210 27.127 1.00 85.94 94 LEU A CA 1
ATOM 741 C C . LEU A 1 94 ? -12.810 10.305 26.107 1.00 85.94 94 LEU A C 1
ATOM 743 O O . LEU A 1 94 ? -13.343 10.009 25.045 1.00 85.94 94 LEU A O 1
ATOM 747 N N . THR A 1 95 ? -12.469 11.555 26.400 1.00 85.00 95 THR A N 1
ATOM 748 C CA . THR A 1 95 ? -12.624 12.656 25.440 1.00 85.00 95 THR A CA 1
ATOM 749 C C . THR A 1 95 ? -11.308 12.884 24.704 1.00 85.00 95 THR A C 1
ATOM 751 O O . THR A 1 95 ? -10.268 13.040 25.343 1.00 85.00 95 THR A O 1
ATOM 754 N N . LEU A 1 96 ? -11.342 12.891 23.370 1.00 81.69 96 LEU A N 1
ATOM 755 C CA . LEU A 1 96 ? -10.186 13.162 22.517 1.00 81.69 96 LEU A CA 1
ATOM 756 C C . LEU A 1 96 ? -10.343 14.480 21.768 1.00 81.69 96 LEU A C 1
ATOM 758 O O . LEU A 1 96 ? -11.346 14.692 21.088 1.00 81.69 96 LEU A O 1
ATOM 762 N N . SER A 1 97 ? -9.279 15.276 21.792 1.00 82.00 97 SER A N 1
ATOM 763 C CA . SER A 1 97 ? -9.169 16.523 21.022 1.00 82.00 97 SER A CA 1
ATOM 764 C C . SER A 1 97 ? -7.978 16.507 20.054 1.00 82.00 97 SER A C 1
ATOM 766 O O . SER A 1 97 ? -7.569 17.540 19.531 1.00 82.00 97 SER A O 1
ATOM 768 N N . THR A 1 98 ? -7.410 15.321 19.820 1.00 82.94 98 THR A N 1
ATOM 769 C CA . THR A 1 98 ? -6.307 15.058 18.890 1.00 82.94 98 THR A CA 1
ATOM 770 C C . THR A 1 98 ? -6.602 13.822 18.050 1.00 82.94 98 THR A C 1
ATOM 772 O O . THR A 1 98 ? -7.348 12.924 18.453 1.00 82.94 98 THR A O 1
ATOM 775 N N . GLY A 1 99 ? -6.030 13.795 16.852 1.00 83.75 99 GLY A N 1
ATOM 776 C CA . GLY A 1 99 ? -6.199 12.728 15.883 1.00 83.75 99 GLY A CA 1
ATOM 777 C C . GLY A 1 99 ? -7.522 12.779 15.124 1.00 83.75 99 GLY A C 1
ATOM 778 O O . GLY A 1 99 ? -8.434 13.538 15.461 1.00 83.75 99 GLY A O 1
ATOM 779 N N . ALA A 1 100 ? -7.634 11.941 14.099 1.00 80.50 100 ALA A N 1
ATOM 780 C CA . ALA A 1 100 ? -8.859 11.716 13.344 1.00 80.50 100 ALA A CA 1
ATOM 781 C C . ALA A 1 100 ? -9.466 10.340 13.690 1.00 80.50 100 ALA A C 1
ATOM 783 O O . ALA A 1 100 ? -8.718 9.390 13.931 1.00 80.50 100 ALA A O 1
ATOM 784 N N . PRO A 1 101 ? -10.806 10.195 13.715 1.00 74.38 101 PRO A N 1
ATOM 785 C CA . PRO A 1 101 ? -11.443 8.940 14.108 1.00 74.38 101 PRO A CA 1
ATOM 786 C C . PRO A 1 101 ? -11.085 7.788 13.159 1.00 74.38 101 PRO A C 1
ATOM 788 O O . PRO A 1 101 ? -11.261 7.896 11.942 1.00 74.38 101 PRO A O 1
ATOM 791 N N . GLN A 1 102 ? -10.615 6.663 13.695 1.00 68.25 102 GLN A N 1
ATOM 792 C CA . GLN A 1 102 ? -10.344 5.474 12.885 1.00 68.25 102 GLN A CA 1
ATOM 793 C C . GLN A 1 102 ? -11.649 4.909 12.302 1.00 68.25 102 GLN A C 1
ATOM 795 O O . GLN A 1 102 ? -12.688 4.905 12.958 1.00 68.25 102 GLN A O 1
ATOM 800 N N . GLY A 1 103 ? -11.612 4.470 11.041 1.00 65.31 103 GLY A N 1
ATOM 801 C CA . GLY A 1 103 ? -12.796 3.972 10.328 1.00 65.31 103 GLY A CA 1
ATOM 802 C C . GLY A 1 103 ? -13.745 5.060 9.804 1.00 65.31 103 GLY A C 1
ATOM 803 O O . GLY A 1 103 ? -14.711 4.741 9.114 1.00 65.31 103 GLY A O 1
ATOM 804 N N . CYS A 1 104 ? -13.476 6.345 10.066 1.00 72.19 104 CYS A N 1
ATOM 805 C CA . CYS A 1 104 ? -14.215 7.435 9.437 1.00 72.19 104 CYS A CA 1
ATOM 806 C C . CYS A 1 104 ? -13.711 7.683 8.008 1.00 72.19 104 CYS A C 1
ATOM 808 O O . CYS A 1 104 ? -12.515 7.852 7.781 1.00 72.19 104 CYS A O 1
ATOM 810 N N . VAL A 1 105 ? -14.644 7.783 7.054 1.00 71.25 105 VAL A N 1
ATOM 811 C CA . VAL A 1 105 ? -14.364 8.046 5.628 1.00 71.25 105 VAL A CA 1
ATOM 812 C C . VAL A 1 105 ? -13.605 9.362 5.414 1.00 71.25 105 VAL A C 1
ATOM 814 O O . VAL A 1 105 ? -12.857 9.496 4.450 1.00 71.25 105 VAL A O 1
ATOM 817 N N . LEU A 1 106 ? -13.773 10.332 6.316 1.00 73.56 106 LEU A N 1
ATOM 818 C CA . LEU A 1 106 ? -13.129 11.638 6.219 1.00 73.56 106 LEU A CA 1
ATOM 819 C C . LEU A 1 106 ? -11.679 11.634 6.736 1.00 73.56 106 LEU A C 1
ATOM 821 O O . LEU A 1 106 ? -10.869 12.436 6.274 1.00 73.56 106 LEU A O 1
ATOM 825 N N . SER A 1 107 ? -11.317 10.730 7.650 1.00 79.25 107 SER A N 1
ATOM 826 C CA . SER A 1 107 ? -9.985 10.703 8.275 1.00 79.25 107 SER A CA 1
ATOM 827 C C . SER A 1 107 ? -8.826 10.575 7.276 1.00 79.25 107 SER A C 1
ATOM 829 O O . SER A 1 107 ? -7.859 11.325 7.418 1.00 79.25 107 SER A O 1
ATOM 831 N N . PRO A 1 108 ? -8.906 9.730 6.228 1.00 78.19 108 PRO A N 1
ATOM 832 C CA . PRO A 1 108 ? -7.878 9.688 5.191 1.00 78.19 108 PRO A CA 1
ATOM 833 C C . PRO A 1 108 ? -7.706 10.996 4.416 1.00 78.19 108 PRO A C 1
ATOM 835 O O . PRO A 1 108 ? -6.580 11.396 4.123 1.00 78.19 108 PRO A O 1
ATOM 838 N N . LEU A 1 109 ? -8.806 11.697 4.126 1.00 80.81 109 LEU A N 1
ATOM 839 C CA . LEU A 1 109 ? -8.755 12.998 3.460 1.00 80.81 109 LEU A CA 1
ATOM 840 C C . LEU A 1 109 ? -8.122 14.060 4.365 1.00 80.81 109 LEU A C 1
ATOM 842 O O . LEU A 1 109 ? -7.305 14.850 3.901 1.00 80.81 109 LEU A O 1
ATOM 846 N N . LEU A 1 110 ? -8.462 14.068 5.655 1.00 82.94 110 LEU A N 1
ATOM 847 C CA . LEU A 1 110 ? -7.873 15.003 6.617 1.00 82.94 110 LEU A CA 1
ATOM 848 C C . LEU A 1 110 ? -6.376 14.758 6.782 1.00 82.94 110 LEU A C 1
ATOM 850 O O . LEU A 1 110 ? -5.613 15.715 6.812 1.00 82.94 110 LEU A O 1
ATOM 854 N N . TYR A 1 111 ? -5.945 13.496 6.816 1.00 84.69 111 TYR A N 1
ATOM 855 C CA . TYR A 1 111 ? -4.525 13.160 6.848 1.00 84.69 111 TYR A CA 1
ATOM 856 C C . TYR A 1 111 ? -3.795 13.618 5.579 1.00 84.69 111 TYR A C 1
ATOM 858 O O . TYR A 1 111 ? -2.718 14.202 5.659 1.00 84.69 111 TYR A O 1
ATOM 866 N N . LEU A 1 112 ? -4.407 13.439 4.407 1.00 82.50 112 LEU A N 1
ATOM 867 C CA . LEU A 1 112 ? -3.868 13.944 3.144 1.00 82.50 112 LEU A CA 1
ATOM 868 C C . LEU A 1 112 ? -3.716 15.475 3.151 1.00 82.50 112 LEU A C 1
ATOM 870 O O . LEU A 1 112 ? -2.681 16.008 2.754 1.00 82.50 112 LEU A O 1
ATOM 874 N N . LEU A 1 113 ? -4.726 16.194 3.638 1.00 84.12 113 LEU A N 1
ATOM 875 C CA . LEU A 1 113 ? -4.655 17.647 3.802 1.00 84.12 113 LEU A CA 1
ATOM 876 C C . LEU A 1 113 ? -3.637 18.055 4.872 1.00 84.12 113 LEU A C 1
ATOM 878 O O . LEU A 1 113 ? -3.054 19.124 4.777 1.00 84.12 113 LEU A O 1
ATOM 882 N N . TYR A 1 114 ? -3.377 17.208 5.863 1.00 88.31 114 TYR A N 1
ATOM 883 C CA . TYR A 1 114 ? -2.377 17.464 6.892 1.00 88.31 114 TYR A CA 1
ATOM 884 C C . TYR A 1 114 ? -0.941 17.338 6.359 1.00 88.31 114 TYR A C 1
ATOM 886 O O . TYR A 1 114 ? -0.064 18.122 6.717 1.00 88.31 114 TYR A O 1
ATOM 894 N N . THR A 1 115 ? -0.693 16.382 5.462 1.00 89.00 115 THR A N 1
ATOM 895 C CA . THR A 1 115 ? 0.647 16.072 4.934 1.00 89.00 115 THR A CA 1
ATOM 896 C C . THR A 1 115 ? 0.906 16.634 3.531 1.00 89.00 115 THR A C 1
ATOM 898 O O . THR A 1 115 ? 1.935 16.335 2.917 1.00 89.00 115 THR A O 1
ATOM 901 N N . TYR A 1 116 ? 0.009 17.471 2.992 1.00 87.00 116 TYR A N 1
ATOM 902 C CA . TYR A 1 116 ? 0.094 17.945 1.602 1.00 87.00 116 TYR A CA 1
ATOM 903 C C . TYR A 1 116 ? 1.382 18.718 1.286 1.00 87.00 116 TYR A C 1
ATOM 905 O O . TYR A 1 116 ? 1.874 18.624 0.165 1.00 87.00 116 TYR A O 1
ATOM 913 N N . ASN A 1 117 ? 1.917 19.465 2.257 1.00 88.44 117 ASN A N 1
ATOM 914 C CA . ASN A 1 117 ? 3.133 20.267 2.118 1.00 88.44 117 ASN A CA 1
ATOM 915 C C . ASN A 1 117 ? 4.403 19.526 2.575 1.00 88.44 117 ASN A C 1
ATOM 917 O O . ASN A 1 117 ? 5.469 20.130 2.636 1.00 88.44 117 ASN A O 1
ATOM 921 N N . CYS A 1 118 ? 4.300 18.230 2.891 1.00 89.75 118 CYS A N 1
ATOM 922 C CA . CYS A 1 118 ? 5.455 17.350 3.044 1.00 89.75 118 CYS A CA 1
ATOM 923 C C . CYS A 1 118 ? 5.964 16.972 1.649 1.00 89.75 118 CYS A C 1
ATOM 925 O O . CYS A 1 118 ? 5.515 15.984 1.061 1.00 89.75 118 CYS A O 1
ATOM 927 N N . THR A 1 119 ? 6.821 17.812 1.081 1.00 89.81 119 THR A N 1
ATOM 928 C CA . THR A 1 119 ? 7.363 17.659 -0.274 1.00 89.81 119 THR A CA 1
ATOM 929 C C . THR A 1 119 ? 8.869 17.855 -0.259 1.00 89.81 119 THR A C 1
ATOM 931 O O . THR A 1 119 ? 9.372 18.647 0.535 1.00 89.81 119 THR A O 1
ATOM 934 N N . ALA A 1 120 ? 9.568 17.185 -1.174 1.00 89.31 120 ALA A N 1
ATOM 935 C CA . ALA A 1 120 ? 11.004 17.351 -1.348 1.00 89.31 120 ALA A CA 1
ATOM 936 C C . ALA A 1 120 ? 11.385 18.811 -1.651 1.00 89.31 120 ALA A C 1
ATOM 938 O O . ALA A 1 120 ? 10.721 19.494 -2.436 1.00 89.31 120 ALA A O 1
ATOM 939 N N . THR A 1 121 ? 12.476 19.270 -1.045 1.00 88.62 121 THR A N 1
ATOM 940 C CA . THR A 1 121 ? 13.064 20.598 -1.264 1.00 88.62 121 THR A CA 1
ATOM 941 C C . THR A 1 121 ? 14.140 20.585 -2.351 1.00 88.62 121 THR A C 1
ATOM 943 O O . THR A 1 121 ? 14.325 21.586 -3.047 1.00 88.62 121 THR A O 1
ATOM 946 N N . SER A 1 122 ? 14.830 19.457 -2.540 1.00 87.75 122 SER A N 1
ATOM 947 C CA . SER A 1 122 ? 15.824 19.265 -3.599 1.00 87.75 122 SER A CA 1
ATOM 948 C C . SER A 1 122 ? 15.229 18.618 -4.853 1.00 87.75 122 SER A C 1
ATOM 950 O O . SER A 1 122 ? 14.370 17.750 -4.787 1.00 87.75 122 SER A O 1
ATOM 952 N N . SER A 1 123 ? 15.761 18.966 -6.028 1.00 87.31 123 SER A N 1
ATOM 953 C CA . SER A 1 123 ? 15.433 18.285 -7.291 1.00 87.31 123 SER A CA 1
ATOM 954 C C . SER A 1 123 ? 16.033 16.878 -7.409 1.00 87.31 123 SER A C 1
ATOM 956 O O . SER A 1 123 ? 15.675 16.130 -8.315 1.00 87.31 123 SER A O 1
ATOM 958 N N . SER A 1 124 ? 16.963 16.524 -6.516 1.00 89.38 124 SER A N 1
ATOM 959 C CA . SER A 1 124 ? 17.597 15.199 -6.446 1.00 89.38 124 SER A CA 1
ATOM 960 C C . SER A 1 124 ? 16.926 14.263 -5.438 1.00 89.38 124 SER A C 1
ATOM 962 O O . SER A 1 124 ? 17.386 13.139 -5.236 1.00 89.38 124 SER A O 1
ATOM 964 N N . THR A 1 125 ? 15.850 14.718 -4.797 1.00 92.12 125 THR A N 1
ATOM 965 C CA . THR A 1 125 ? 15.071 13.956 -3.825 1.00 92.12 125 THR A CA 1
ATOM 966 C C . THR A 1 125 ? 13.606 13.956 -4.237 1.00 92.12 125 THR A C 1
ATOM 968 O O . THR A 1 125 ? 13.096 14.911 -4.818 1.00 92.12 125 THR A O 1
ATOM 971 N N . ILE A 1 126 ? 12.923 12.842 -4.001 1.00 91.56 126 ILE A N 1
ATOM 972 C CA . ILE A 1 126 ? 11.536 12.650 -4.426 1.00 91.56 126 ILE A CA 1
ATOM 973 C C . ILE A 1 126 ? 10.777 12.009 -3.278 1.00 91.56 126 ILE A C 1
ATOM 975 O O . ILE A 1 126 ? 11.221 11.009 -2.718 1.00 91.56 126 ILE A O 1
ATOM 979 N N . PHE A 1 127 ? 9.643 12.604 -2.915 1.00 91.25 127 PHE A N 1
ATOM 980 C CA . PHE A 1 127 ? 8.767 12.099 -1.864 1.00 91.25 127 PHE A CA 1
ATOM 981 C C . PHE A 1 127 ? 7.553 11.488 -2.536 1.00 91.25 127 PHE A C 1
ATOM 983 O O . PHE A 1 127 ? 6.788 12.192 -3.191 1.00 91.25 127 PHE A O 1
ATOM 990 N N . VAL A 1 128 ? 7.380 10.184 -2.381 1.00 85.12 128 VAL A N 1
ATOM 991 C CA . VAL A 1 128 ? 6.196 9.477 -2.860 1.00 85.12 128 VAL A CA 1
ATOM 992 C C . VAL A 1 128 ? 5.387 9.057 -1.649 1.00 85.12 128 VAL A C 1
ATOM 994 O O . VAL A 1 128 ? 5.908 8.401 -0.751 1.00 85.12 128 VAL A O 1
ATOM 997 N N . LYS A 1 129 ? 4.119 9.458 -1.616 1.00 83.50 129 LYS A N 1
ATOM 998 C CA . LYS A 1 129 ? 3.252 9.278 -0.453 1.00 83.50 129 LYS A CA 1
ATOM 999 C C . LYS A 1 129 ? 2.027 8.436 -0.794 1.00 83.50 129 LYS A C 1
ATOM 1001 O O . LYS A 1 129 ? 1.371 8.622 -1.830 1.00 83.50 129 LYS A O 1
ATOM 1006 N N . PHE A 1 130 ? 1.702 7.536 0.122 1.00 74.38 130 PHE A N 1
ATOM 1007 C CA . PHE A 1 130 ? 0.636 6.556 0.015 1.00 74.38 130 PHE A CA 1
ATOM 1008 C C . PHE A 1 130 ? -0.120 6.450 1.328 1.00 74.38 130 PHE A C 1
ATOM 1010 O O . PHE A 1 130 ? 0.239 5.663 2.193 1.00 74.38 130 PHE A O 1
ATOM 1017 N N . ALA A 1 131 ? -1.192 7.230 1.473 1.00 71.88 131 ALA A N 1
ATOM 1018 C CA . ALA A 1 131 ? -1.825 7.380 2.780 1.00 71.88 131 ALA A CA 1
ATOM 1019 C C . ALA A 1 131 ? -0.753 7.770 3.818 1.00 71.88 131 ALA A C 1
ATOM 1021 O O . ALA A 1 131 ? -0.140 8.818 3.630 1.00 71.88 131 ALA A O 1
ATOM 1022 N N . ASP A 1 132 ? -0.537 6.952 4.846 1.00 75.12 132 ASP A N 1
ATOM 1023 C CA . ASP A 1 132 ? 0.476 7.095 5.892 1.00 75.12 132 ASP A CA 1
ATOM 1024 C C . ASP A 1 132 ? 1.875 6.575 5.518 1.00 75.12 132 ASP A C 1
ATOM 1026 O O . ASP A 1 132 ? 2.850 7.008 6.131 1.00 75.12 132 ASP A O 1
ATOM 1030 N N . ASP A 1 133 ? 2.019 5.745 4.485 1.00 81.44 133 ASP A N 1
ATOM 1031 C CA . ASP A 1 133 ? 3.330 5.301 4.001 1.00 81.44 133 ASP A CA 1
ATOM 1032 C C . ASP A 1 133 ? 4.007 6.412 3.180 1.00 81.44 133 ASP A C 1
ATOM 1034 O O . ASP A 1 133 ? 3.429 6.969 2.241 1.00 81.44 133 ASP A O 1
ATOM 1038 N N . THR A 1 134 ? 5.263 6.735 3.495 1.00 87.56 134 THR A N 1
ATOM 1039 C CA . THR A 1 134 ? 6.056 7.719 2.738 1.00 87.56 134 THR A CA 1
ATOM 1040 C C . THR A 1 134 ? 7.395 7.128 2.321 1.00 87.56 134 THR A C 1
ATOM 1042 O O . THR A 1 134 ? 8.129 6.584 3.138 1.00 87.56 134 THR A O 1
ATOM 1045 N N . VAL A 1 135 ? 7.743 7.264 1.043 1.00 90.75 135 VAL A N 1
ATOM 1046 C CA . VAL A 1 135 ? 9.042 6.861 0.499 1.00 90.75 135 VAL A CA 1
ATOM 1047 C C . VAL A 1 135 ? 9.819 8.104 0.099 1.00 90.75 135 VAL A C 1
ATOM 1049 O O . VAL A 1 135 ? 9.366 8.880 -0.743 1.00 90.75 135 VAL A O 1
ATOM 1052 N N . VAL A 1 136 ? 11.008 8.269 0.671 1.00 94.00 136 VAL A N 1
ATOM 1053 C CA . VAL A 1 136 ? 11.964 9.300 0.259 1.00 94.00 136 VAL A CA 1
ATOM 1054 C C . VAL A 1 136 ? 13.024 8.656 -0.620 1.00 94.00 136 VAL A C 1
ATOM 1056 O O . VAL A 1 136 ? 13.833 7.859 -0.148 1.00 94.00 136 VAL A O 1
ATOM 1059 N N . MET A 1 137 ? 13.031 9.003 -1.903 1.00 92.62 137 MET A N 1
ATOM 1060 C CA . MET A 1 137 ? 14.031 8.550 -2.863 1.00 92.62 137 MET A CA 1
ATOM 1061 C C . MET A 1 137 ? 15.099 9.626 -3.062 1.00 92.62 137 MET A C 1
ATOM 1063 O O . MET A 1 137 ? 14.785 10.736 -3.479 1.00 92.62 137 MET A O 1
ATOM 1067 N N . GLY A 1 138 ? 16.359 9.290 -2.799 1.00 94.50 138 GLY A N 1
ATOM 1068 C CA . GLY A 1 138 ? 17.530 10.095 -3.137 1.00 94.50 138 GLY A CA 1
ATOM 1069 C C . GLY A 1 138 ? 18.206 9.591 -4.409 1.00 94.50 138 GLY A C 1
ATOM 1070 O O . GLY A 1 138 ? 18.649 8.443 -4.472 1.00 94.50 138 GLY A O 1
ATOM 1071 N N . LEU A 1 139 ? 18.323 10.467 -5.404 1.00 93.06 139 LEU A N 1
ATOM 1072 C CA . LEU A 1 139 ? 18.998 10.219 -6.674 1.00 93.06 139 LEU A CA 1
ATOM 1073 C C . LEU A 1 139 ? 20.469 10.631 -6.562 1.00 93.06 139 LEU A C 1
ATOM 1075 O O . LEU A 1 139 ? 20.824 11.799 -6.737 1.00 93.06 139 LEU A O 1
ATOM 1079 N N . ILE A 1 140 ? 21.345 9.678 -6.239 1.00 92.38 140 ILE A N 1
ATOM 1080 C CA . ILE A 1 140 ? 22.737 9.988 -5.912 1.00 92.38 140 ILE A CA 1
ATOM 1081 C C . ILE A 1 140 ? 23.597 9.990 -7.174 1.00 92.38 140 ILE A C 1
ATOM 1083 O O . ILE A 1 140 ? 23.754 8.970 -7.851 1.00 92.38 140 ILE A O 1
ATOM 1087 N N . LEU A 1 141 ? 24.177 11.155 -7.471 1.00 89.31 141 LEU A N 1
ATOM 1088 C CA . LEU A 1 141 ? 25.146 11.352 -8.547 1.00 89.31 141 LEU A CA 1
ATOM 1089 C C . LEU A 1 141 ? 26.555 11.413 -7.971 1.00 89.31 141 LEU A C 1
ATOM 1091 O O . LEU A 1 141 ? 26.805 12.138 -7.007 1.00 89.31 141 LEU A O 1
ATOM 1095 N N . TYR A 1 142 ? 27.483 10.674 -8.581 1.00 84.81 142 TYR A N 1
ATOM 1096 C CA . TYR A 1 142 ? 28.913 10.726 -8.246 1.00 84.81 142 TYR A CA 1
ATOM 1097 C C . TYR A 1 142 ? 29.213 10.588 -6.741 1.00 84.81 142 TYR A C 1
ATOM 1099 O O . TYR A 1 142 ? 30.123 11.235 -6.224 1.00 84.81 142 TYR A O 1
ATOM 1107 N N . ASN A 1 143 ? 28.446 9.752 -6.030 1.00 85.62 143 ASN A N 1
ATOM 1108 C CA . ASN A 1 143 ? 28.608 9.509 -4.590 1.00 85.62 143 ASN A CA 1
ATOM 1109 C C . ASN A 1 143 ? 28.387 10.750 -3.694 1.00 85.62 143 ASN A C 1
ATOM 1111 O O . ASN A 1 143 ? 28.877 10.803 -2.566 1.00 85.62 143 ASN A O 1
ATOM 1115 N N . ASN A 1 144 ? 27.658 11.759 -4.184 1.00 89.00 144 ASN A N 1
ATOM 1116 C CA . ASN A 1 144 ? 27.291 12.939 -3.407 1.00 89.00 144 ASN A CA 1
ATOM 1117 C C . ASN A 1 144 ? 25.918 12.764 -2.739 1.00 89.00 144 ASN A C 1
ATOM 1119 O O . ASN A 1 144 ? 24.882 13.058 -3.330 1.00 89.00 144 ASN A O 1
ATOM 1123 N N . GLU A 1 145 ? 25.919 12.328 -1.480 1.00 91.00 145 GLU A N 1
ATOM 1124 C CA . GLU A 1 145 ? 24.696 12.108 -0.689 1.00 91.00 145 GLU A CA 1
ATOM 1125 C C . GLU A 1 145 ? 24.177 13.359 0.031 1.00 91.00 145 GLU A C 1
ATOM 1127 O O . GLU A 1 145 ? 23.194 13.285 0.767 1.00 91.00 145 GLU A O 1
ATOM 1132 N N . ARG A 1 146 ? 24.828 14.516 -0.140 1.00 91.31 146 ARG A N 1
ATOM 1133 C CA . ARG A 1 146 ? 24.565 15.701 0.685 1.00 91.31 146 ARG A CA 1
ATOM 1134 C C . ARG A 1 146 ? 23.105 16.145 0.634 1.00 91.31 146 ARG A C 1
ATOM 1136 O O . ARG A 1 146 ? 22.511 16.345 1.687 1.00 91.31 146 ARG A O 1
ATOM 1143 N N . ALA A 1 147 ? 22.542 16.259 -0.567 1.00 91.81 147 ALA A N 1
ATOM 1144 C CA . ALA A 1 147 ? 21.163 16.704 -0.750 1.00 91.81 147 ALA A CA 1
ATOM 1145 C C . ALA A 1 147 ? 20.164 15.743 -0.091 1.00 91.81 147 ALA A C 1
ATOM 1147 O O . ALA A 1 147 ? 19.258 16.180 0.606 1.00 91.81 147 ALA A O 1
ATOM 1148 N N . TYR A 1 148 ? 20.381 14.433 -0.233 1.00 93.75 148 TYR A N 1
ATOM 1149 C CA . TYR A 1 148 ? 19.556 13.408 0.405 1.00 93.75 148 TYR A CA 1
ATOM 1150 C C . TYR A 1 148 ? 19.623 13.473 1.940 1.00 93.75 148 TYR A C 1
ATOM 1152 O O . TYR A 1 148 ? 18.594 13.426 2.607 1.00 93.75 148 TYR A O 1
ATOM 1160 N N . LEU A 1 149 ? 20.817 13.646 2.515 1.00 93.06 149 LEU A N 1
ATOM 1161 C CA . LEU A 1 149 ? 20.987 13.766 3.968 1.00 93.06 149 LEU A CA 1
ATOM 1162 C C . LEU A 1 149 ? 20.404 15.069 4.534 1.00 93.06 149 LEU A C 1
ATOM 1164 O O . LEU A 1 149 ? 19.872 15.067 5.643 1.00 93.06 149 LEU A O 1
ATOM 1168 N N . GLU A 1 150 ? 20.520 16.182 3.806 1.00 93.06 150 GLU A N 1
ATOM 1169 C CA . GLU A 1 150 ? 19.881 17.453 4.172 1.00 93.06 150 GLU A CA 1
ATOM 1170 C C . GLU A 1 150 ? 18.350 17.324 4.123 1.00 93.06 150 GLU A C 1
ATOM 1172 O O . GLU A 1 150 ? 17.675 17.755 5.054 1.00 93.06 150 GLU A O 1
ATOM 1177 N N . GLU A 1 151 ? 17.808 16.634 3.119 1.00 94.00 151 GLU A N 1
ATOM 1178 C CA . GLU A 1 151 ? 16.371 16.377 2.993 1.00 94.00 151 GLU A CA 1
ATOM 1179 C C . GLU A 1 151 ? 15.807 15.534 4.145 1.00 94.00 151 GLU A C 1
ATOM 1181 O O . GLU A 1 151 ? 14.737 15.836 4.664 1.00 94.00 151 GLU A O 1
ATOM 1186 N N . ILE A 1 152 ? 16.533 14.510 4.602 1.00 93.62 152 ILE A N 1
ATOM 1187 C CA . ILE A 1 152 ? 16.102 13.694 5.750 1.00 93.62 152 ILE A CA 1
ATOM 1188 C C . ILE A 1 152 ? 16.065 14.526 7.034 1.00 93.62 152 ILE A C 1
ATOM 1190 O O . ILE A 1 152 ? 15.150 14.368 7.839 1.00 93.62 152 ILE A O 1
ATOM 1194 N N . LYS A 1 153 ? 17.021 15.444 7.220 1.00 93.25 153 LYS A N 1
ATOM 1195 C CA . LYS A 1 153 ? 16.999 16.374 8.359 1.00 93.25 153 LYS A CA 1
ATOM 1196 C C . LYS A 1 153 ? 15.809 17.324 8.277 1.00 93.25 153 LYS A C 1
ATOM 1198 O O . LYS A 1 153 ? 15.152 17.546 9.288 1.00 93.25 153 LYS A O 1
ATOM 1203 N N . HIS A 1 154 ? 15.508 17.849 7.088 1.00 93.62 154 HIS A N 1
ATOM 1204 C CA . HIS A 1 154 ? 14.313 18.666 6.884 1.00 93.62 154 HIS A CA 1
ATOM 1205 C C . HIS A 1 154 ? 13.035 17.876 7.164 1.00 93.62 154 HIS A C 1
ATOM 1207 O O . HIS A 1 154 ? 12.153 18.395 7.840 1.00 93.62 154 HIS A O 1
ATOM 1213 N N . LEU A 1 155 ? 12.951 16.617 6.723 1.00 93.88 155 LEU A N 1
ATOM 1214 C CA . LEU A 1 155 ? 11.827 15.741 7.041 1.00 93.88 155 LEU A CA 1
ATOM 1215 C C . LEU A 1 155 ? 11.690 15.539 8.555 1.00 93.88 155 LEU A C 1
ATOM 1217 O O . LEU A 1 155 ? 10.580 15.622 9.069 1.00 93.88 155 LEU A O 1
ATOM 1221 N N . GLU A 1 156 ? 12.788 15.301 9.274 1.00 93.00 156 GLU A N 1
ATOM 1222 C CA . GLU A 1 156 ? 12.776 15.142 10.733 1.00 93.00 156 GLU A CA 1
ATOM 1223 C C . GLU A 1 156 ? 12.234 16.397 11.434 1.00 93.00 156 GLU A C 1
ATOM 1225 O O . GLU A 1 156 ? 11.310 16.293 12.244 1.00 93.00 156 GLU A O 1
ATOM 1230 N N . SER A 1 157 ? 12.742 17.582 11.081 1.00 93.75 157 SER A N 1
ATOM 1231 C CA . SER A 1 157 ? 12.244 18.857 11.615 1.00 93.75 157 SER A CA 1
ATOM 1232 C C . SER A 1 157 ? 10.777 19.095 11.256 1.00 93.75 157 SER A C 1
ATOM 1234 O O . SER A 1 157 ? 9.977 19.424 12.128 1.00 93.75 157 SER A O 1
ATOM 1236 N N . TRP A 1 158 ? 10.390 18.837 10.005 1.00 93.94 158 TRP A N 1
ATOM 1237 C CA . TRP A 1 158 ? 9.006 18.967 9.559 1.00 93.94 158 TRP A CA 1
ATOM 1238 C C . TRP A 1 158 ? 8.078 18.028 10.341 1.00 93.94 158 TRP A C 1
ATOM 1240 O O . TRP A 1 158 ? 6.995 18.433 10.757 1.00 93.94 158 TRP A O 1
ATOM 1250 N N . CYS A 1 159 ? 8.496 16.790 10.608 1.00 92.56 159 CYS A N 1
ATOM 1251 C CA . CYS A 1 159 ? 7.715 15.848 11.407 1.00 92.56 159 CYS A CA 1
ATOM 1252 C C . CYS A 1 159 ? 7.524 16.351 12.845 1.00 92.56 159 CYS A C 1
ATOM 1254 O O . CYS A 1 159 ? 6.417 16.262 13.374 1.00 92.56 159 CYS A O 1
ATOM 1256 N N . GLN A 1 160 ? 8.557 16.939 13.455 1.00 91.88 160 GLN A N 1
ATOM 1257 C CA . GLN A 1 160 ? 8.467 17.536 14.793 1.00 91.88 160 GLN A CA 1
ATOM 1258 C C . GLN A 1 160 ? 7.491 18.720 14.827 1.00 91.88 160 GLN A C 1
ATOM 1260 O O . GLN A 1 160 ? 6.626 18.776 15.699 1.00 91.88 160 GLN A O 1
ATOM 1265 N N . GLU A 1 161 ? 7.577 19.625 13.851 1.00 92.69 161 GLU A N 1
ATOM 1266 C CA . GLU A 1 161 ? 6.680 20.783 13.724 1.00 92.69 161 GLU A CA 1
ATOM 1267 C C . GLU A 1 161 ? 5.221 20.376 13.482 1.00 92.69 161 GLU A C 1
ATOM 1269 O O . GLU A 1 161 ? 4.297 21.040 13.947 1.00 92.69 161 GLU A O 1
ATOM 1274 N N . ASN A 1 162 ? 5.008 19.261 12.779 1.00 90.75 162 ASN A N 1
ATOM 1275 C CA . ASN A 1 162 ? 3.686 18.750 12.425 1.00 90.75 162 ASN A CA 1
ATOM 1276 C C . ASN A 1 162 ? 3.204 17.631 13.358 1.00 90.75 162 ASN A C 1
ATOM 1278 O O . ASN A 1 162 ? 2.244 16.940 13.024 1.00 90.75 162 ASN A O 1
ATOM 1282 N N . ASN A 1 163 ? 3.832 17.432 14.520 1.00 91.12 163 ASN A N 1
ATOM 1283 C CA . ASN A 1 163 ? 3.457 16.390 15.482 1.00 91.12 163 ASN A CA 1
ATOM 1284 C C . ASN A 1 163 ? 3.292 14.999 14.833 1.00 91.12 163 ASN A C 1
ATOM 1286 O O . ASN A 1 163 ? 2.349 14.267 15.115 1.00 91.12 163 ASN A O 1
ATOM 1290 N N . LEU A 1 164 ? 4.180 14.633 13.914 1.00 91.19 164 LEU A N 1
ATOM 1291 C CA . LEU A 1 164 ? 4.241 13.305 13.313 1.00 91.19 164 LEU A CA 1
ATOM 1292 C C . LEU A 1 164 ? 5.419 12.552 13.914 1.00 91.19 164 LEU A C 1
ATOM 1294 O O . LEU A 1 164 ? 6.564 12.995 13.873 1.00 91.19 164 LEU A O 1
ATOM 1298 N N . LEU A 1 165 ? 5.128 11.400 14.508 1.00 90.25 165 LEU A N 1
ATOM 1299 C CA . LEU A 1 165 ? 6.121 10.619 15.231 1.00 90.25 165 LEU A CA 1
ATOM 1300 C C . LEU A 1 165 ? 6.766 9.603 14.292 1.00 90.25 165 LEU A C 1
ATOM 1302 O O . LEU A 1 165 ? 6.159 8.584 13.966 1.00 90.25 165 LEU A O 1
ATOM 1306 N N . LEU A 1 166 ? 8.001 9.874 13.871 1.00 91.50 166 LEU A N 1
ATOM 1307 C CA . LEU A 1 166 ? 8.792 8.945 13.064 1.00 91.50 166 LEU A CA 1
ATOM 1308 C C . LEU A 1 166 ? 9.117 7.678 13.859 1.00 91.50 166 LEU A C 1
ATOM 1310 O O . LEU A 1 166 ? 9.707 7.730 14.940 1.00 91.50 166 LEU A O 1
ATOM 1314 N N . ASN A 1 167 ? 8.771 6.522 13.302 1.00 91.44 167 ASN A N 1
ATOM 1315 C CA . ASN A 1 167 ? 9.124 5.231 13.864 1.00 91.44 167 ASN A CA 1
ATOM 1316 C C . ASN A 1 167 ? 10.429 4.725 13.247 1.00 91.44 167 ASN A C 1
ATOM 1318 O O . ASN A 1 167 ? 10.431 3.964 12.278 1.00 91.44 167 ASN A O 1
ATOM 1322 N N . VAL A 1 168 ? 11.561 5.120 13.831 1.00 91.56 168 VAL A N 1
ATOM 1323 C CA . VAL A 1 168 ? 12.886 4.741 13.309 1.00 91.56 168 VAL A CA 1
ATOM 1324 C C . VAL A 1 168 ? 13.087 3.219 13.292 1.00 91.56 168 VAL A C 1
ATOM 1326 O O . VAL A 1 168 ? 13.775 2.704 12.419 1.00 91.56 168 VAL A O 1
ATOM 1329 N N . SER A 1 169 ? 12.444 2.476 14.204 1.00 88.75 169 SER A N 1
ATOM 1330 C CA . SER A 1 169 ? 12.558 1.010 14.257 1.00 88.75 169 SER A CA 1
ATOM 1331 C C . SER A 1 169 ? 11.872 0.301 13.083 1.00 88.75 169 SER A C 1
ATOM 1333 O O . SER A 1 169 ? 12.345 -0.742 12.627 1.00 88.75 169 SER A O 1
ATOM 1335 N N . LYS A 1 170 ? 10.774 0.871 12.573 1.00 88.62 170 LYS A N 1
ATOM 1336 C CA . LYS A 1 170 ? 10.039 0.353 11.411 1.00 88.62 170 LYS A CA 1
ATOM 1337 C C . LYS A 1 170 ? 10.482 0.980 10.093 1.00 88.62 170 LYS A C 1
ATOM 1339 O O . LYS A 1 170 ? 10.315 0.352 9.056 1.00 88.62 170 LYS A O 1
ATOM 1344 N N . THR A 1 171 ? 11.093 2.159 10.148 1.00 91.56 171 THR A N 1
ATOM 1345 C CA . THR A 1 171 ? 11.698 2.820 8.989 1.00 91.56 171 THR A CA 1
ATOM 1346 C C . THR A 1 171 ? 12.879 1.999 8.476 1.00 91.56 171 THR A C 1
ATOM 1348 O O . THR A 1 171 ? 13.721 1.584 9.275 1.00 91.56 171 THR A O 1
ATOM 1351 N N . LYS A 1 172 ? 12.965 1.773 7.160 1.00 90.56 172 LYS A N 1
ATOM 1352 C CA . LYS A 1 172 ? 14.052 0.996 6.531 1.00 90.56 172 LYS A CA 1
ATOM 1353 C C . LYS A 1 172 ? 14.719 1.770 5.402 1.00 90.56 172 LYS A C 1
ATOM 1355 O O . LYS A 1 172 ? 14.062 2.528 4.693 1.00 90.56 172 LYS A O 1
ATOM 1360 N N . GLU A 1 173 ? 16.018 1.551 5.220 1.00 93.25 173 GLU A N 1
ATOM 1361 C CA . GLU A 1 173 ? 16.788 2.055 4.079 1.00 93.25 173 GLU A CA 1
ATOM 1362 C C . GLU A 1 173 ? 17.070 0.915 3.092 1.00 93.25 173 GLU A C 1
ATOM 1364 O O . GLU A 1 173 ? 17.530 -0.154 3.485 1.00 93.25 173 GLU A O 1
ATOM 1369 N N . LEU A 1 174 ? 16.857 1.165 1.805 1.00 89.00 174 LEU A N 1
ATOM 1370 C CA . LEU A 1 174 ? 17.233 0.280 0.707 1.00 89.00 174 LEU A CA 1
ATOM 1371 C C . LEU A 1 174 ? 18.137 1.045 -0.262 1.00 89.00 174 LEU A C 1
ATOM 1373 O O . LEU A 1 174 ? 17.913 2.227 -0.533 1.00 89.00 174 LEU A O 1
ATOM 1377 N N . ILE A 1 175 ? 19.183 0.388 -0.760 1.00 89.50 175 ILE A N 1
ATOM 1378 C CA . ILE A 1 175 ? 20.154 0.989 -1.680 1.00 89.50 175 ILE A CA 1
ATOM 1379 C C . ILE A 1 175 ? 20.207 0.154 -2.951 1.00 89.50 175 ILE A C 1
ATOM 1381 O O . ILE A 1 175 ? 20.567 -1.017 -2.903 1.00 89.50 175 ILE A O 1
ATOM 1385 N N . GLU A 1 176 ? 19.922 0.790 -4.083 1.00 85.12 176 GLU A N 1
ATOM 1386 C CA . GLU A 1 176 ? 20.041 0.180 -5.405 1.00 85.12 176 GLU A CA 1
ATOM 1387 C C . GLU A 1 176 ? 21.248 0.759 -6.134 1.00 85.12 176 GLU A C 1
ATOM 1389 O O . GLU A 1 176 ? 21.276 1.937 -6.500 1.00 85.12 176 GLU A O 1
ATOM 1394 N N . ASP A 1 177 ? 22.259 -0.083 -6.345 1.00 84.75 177 ASP A N 1
ATOM 1395 C CA . ASP A 1 177 ? 23.474 0.248 -7.087 1.00 84.75 177 ASP A CA 1
ATOM 1396 C C . ASP A 1 177 ? 23.787 -0.866 -8.098 1.00 84.75 177 ASP A C 1
ATOM 1398 O O . ASP A 1 177 ? 24.156 -1.991 -7.749 1.00 84.75 177 ASP A O 1
ATOM 1402 N N . CYS A 1 178 ? 23.666 -0.556 -9.390 1.00 71.62 178 CYS A N 1
ATOM 1403 C CA . CYS A 1 178 ? 23.989 -1.501 -10.461 1.00 71.62 178 CYS A CA 1
ATOM 1404 C C . CYS A 1 178 ? 25.506 -1.682 -10.674 1.00 71.62 178 CYS A C 1
ATOM 1406 O O . CYS A 1 178 ? 25.933 -2.562 -11.428 1.00 71.62 178 CYS A O 1
ATOM 1408 N N . SER A 1 179 ? 26.349 -0.891 -10.005 1.00 66.25 179 SER A N 1
ATOM 1409 C CA . SER A 1 179 ? 27.810 -0.940 -10.105 1.00 66.25 179 SER A CA 1
ATOM 1410 C C . SER A 1 179 ? 28.395 -2.039 -9.209 1.00 66.25 179 SER A C 1
ATOM 1412 O O . SER A 1 179 ? 29.256 -1.780 -8.374 1.00 66.25 179 SER A O 1
ATOM 1414 N N . LYS A 1 180 ? 28.002 -3.304 -9.427 1.00 55.97 180 LYS A N 1
ATOM 1415 C CA . LYS A 1 180 ? 28.439 -4.498 -8.656 1.00 55.97 180 LYS A CA 1
ATOM 1416 C C . LYS A 1 180 ? 29.959 -4.785 -8.653 1.00 55.97 180 LYS A C 1
ATOM 1418 O O . LYS A 1 180 ? 30.384 -5.836 -8.189 1.00 55.97 180 LYS A O 1
ATOM 1423 N N . LYS A 1 181 ? 30.794 -3.902 -9.216 1.00 51.03 181 LYS A N 1
ATOM 1424 C CA . LYS A 1 181 ? 32.255 -4.062 -9.347 1.00 51.03 181 LYS A CA 1
ATOM 1425 C C . LYS A 1 181 ? 33.081 -3.211 -8.372 1.00 51.03 181 LYS A C 1
ATOM 1427 O O . LYS A 1 181 ? 34.300 -3.341 -8.380 1.00 51.03 181 LYS A O 1
ATOM 1432 N N . GLN A 1 182 ? 32.466 -2.355 -7.556 1.00 53.72 182 GLN A N 1
ATOM 1433 C CA . GLN A 1 182 ? 33.159 -1.600 -6.506 1.00 53.72 182 GLN A CA 1
ATOM 1434 C C . GLN A 1 182 ? 32.505 -1.891 -5.155 1.00 53.72 182 GLN A C 1
ATOM 1436 O O . GLN A 1 182 ? 31.317 -1.634 -4.992 1.00 53.72 182 GLN A O 1
ATOM 1441 N N . GLU A 1 183 ? 33.276 -2.389 -4.184 1.00 56.44 183 GLU A N 1
ATOM 1442 C CA . GLU A 1 183 ? 32.878 -2.376 -2.772 1.00 56.44 183 GLU A CA 1
ATOM 1443 C C . GLU A 1 183 ? 32.768 -0.915 -2.321 1.00 56.44 183 GLU A C 1
ATOM 1445 O O . GLU A 1 183 ? 33.752 -0.265 -1.963 1.00 56.44 183 GLU A O 1
ATOM 1450 N N . ARG A 1 184 ? 31.564 -0.356 -2.424 1.00 70.44 184 ARG A N 1
ATOM 1451 C CA . ARG A 1 184 ? 31.266 0.993 -1.956 1.00 70.44 184 ARG A CA 1
ATOM 1452 C C . ARG A 1 184 ? 30.864 0.928 -0.498 1.00 70.44 184 ARG A C 1
ATOM 1454 O O . ARG A 1 184 ? 29.923 0.236 -0.121 1.00 70.44 184 ARG A O 1
ATOM 1461 N N . HIS A 1 185 ? 31.580 1.677 0.327 1.00 74.81 185 HIS A N 1
ATOM 1462 C CA . HIS A 1 185 ? 31.263 1.784 1.739 1.00 74.81 185 HIS A CA 1
ATOM 1463 C C . HIS A 1 185 ? 30.212 2.881 1.952 1.00 74.81 185 HIS A C 1
ATOM 1465 O O . HIS A 1 185 ? 30.546 4.055 2.129 1.00 74.81 185 HIS A O 1
ATOM 1471 N N . TYR A 1 186 ? 28.932 2.511 1.927 1.00 82.94 186 TYR A N 1
ATOM 1472 C CA . TYR A 1 186 ? 27.841 3.450 2.194 1.00 82.94 186 TYR A CA 1
ATOM 1473 C C . TYR A 1 186 ? 27.782 3.803 3.679 1.00 82.94 186 TYR A C 1
ATOM 1475 O O . TYR A 1 186 ? 27.748 2.918 4.538 1.00 82.94 186 TYR A O 1
ATOM 1483 N N . GLN A 1 187 ? 27.709 5.098 3.986 1.00 81.06 187 GLN A N 1
ATOM 1484 C CA . GLN A 1 187 ? 27.560 5.556 5.366 1.00 81.06 187 GLN A CA 1
ATOM 1485 C C . GLN A 1 187 ? 26.237 5.040 5.966 1.00 81.06 187 GLN A C 1
ATOM 1487 O O . GLN A 1 187 ? 25.220 5.031 5.260 1.00 81.06 187 GLN A O 1
ATOM 1492 N N . PRO A 1 188 ? 26.225 4.576 7.230 1.00 84.75 188 PRO A N 1
ATOM 1493 C CA . PRO A 1 188 ? 24.992 4.187 7.908 1.00 84.75 188 PRO A CA 1
ATOM 1494 C C . PRO A 1 188 ? 24.050 5.381 8.069 1.00 84.75 188 PRO A C 1
ATOM 1496 O O . PRO A 1 188 ? 24.464 6.444 8.539 1.00 84.75 188 PRO A O 1
ATOM 1499 N N . MET A 1 189 ? 22.780 5.191 7.719 1.00 89.75 189 MET A N 1
ATOM 1500 C CA . MET A 1 189 ? 21.750 6.206 7.905 1.00 89.75 189 MET A CA 1
ATOM 1501 C C . MET A 1 189 ? 21.369 6.333 9.382 1.00 89.75 189 MET A C 1
ATOM 1503 O O . MET A 1 189 ? 21.211 5.330 10.085 1.00 89.75 189 MET A O 1
ATOM 1507 N N . ARG A 1 190 ? 21.200 7.571 9.856 1.00 89.56 190 ARG A N 1
ATOM 1508 C CA . ARG A 1 190 ? 20.748 7.864 11.219 1.00 89.56 190 ARG A CA 1
ATOM 1509 C C . ARG A 1 190 ? 19.642 8.906 11.207 1.00 89.56 190 ARG A C 1
ATOM 1511 O O . ARG A 1 190 ? 19.792 9.938 10.562 1.00 89.56 190 ARG A O 1
ATOM 1518 N N . ILE A 1 191 ? 18.594 8.650 11.980 1.00 89.62 191 ILE A N 1
ATOM 1519 C CA . ILE A 1 191 ? 17.476 9.570 12.224 1.00 89.62 191 ILE A CA 1
ATOM 1520 C C . ILE A 1 191 ? 17.363 9.740 13.737 1.00 89.62 191 ILE A C 1
ATOM 1522 O O . ILE A 1 191 ? 17.375 8.746 14.469 1.00 89.62 191 ILE A O 1
ATOM 1526 N N . SER A 1 192 ? 17.351 10.985 14.222 1.00 83.50 192 SER A N 1
ATOM 1527 C CA . SER A 1 192 ? 17.363 11.294 15.664 1.00 83.50 192 SER A CA 1
ATOM 1528 C C . SER A 1 192 ? 18.471 10.557 16.447 1.00 83.50 192 SER A C 1
ATOM 1530 O O . SER A 1 192 ? 18.275 10.089 17.566 1.00 83.50 192 SER A O 1
ATOM 1532 N N . GLY A 1 193 ? 19.641 10.366 15.824 1.00 84.50 193 GLY A N 1
ATOM 1533 C CA . GLY A 1 193 ? 20.782 9.628 16.391 1.00 84.50 193 GLY A CA 1
ATOM 1534 C C . GLY A 1 193 ? 20.674 8.094 16.352 1.00 84.50 193 GLY A C 1
ATOM 1535 O O . GLY A 1 193 ? 21.696 7.411 16.486 1.00 84.50 193 GLY A O 1
ATOM 1536 N N . THR A 1 194 ? 19.486 7.547 16.090 1.00 90.12 194 THR A N 1
ATOM 1537 C CA . THR A 1 194 ? 19.226 6.105 15.983 1.00 90.12 194 THR A CA 1
ATOM 1538 C C . THR A 1 194 ? 19.563 5.606 14.581 1.00 90.12 194 THR A C 1
ATOM 1540 O O . THR A 1 194 ? 19.268 6.271 13.591 1.00 90.12 194 THR A O 1
ATOM 1543 N N . MET A 1 195 ? 20.219 4.449 14.485 1.00 90.75 195 MET A N 1
ATOM 1544 C CA . MET A 1 195 ? 20.579 3.853 13.198 1.00 90.75 195 MET A CA 1
ATOM 1545 C C . MET A 1 195 ? 19.343 3.254 12.527 1.00 90.75 195 MET A C 1
ATOM 1547 O O . MET A 1 195 ? 18.621 2.479 13.150 1.00 90.75 195 MET A O 1
ATOM 1551 N N . VAL A 1 196 ? 19.128 3.606 11.262 1.00 93.62 196 VAL A N 1
ATOM 1552 C CA . VAL A 1 196 ? 18.083 3.004 10.430 1.00 93.62 196 VAL A CA 1
ATOM 1553 C C . VAL A 1 196 ? 18.587 1.658 9.923 1.00 93.62 196 VAL A C 1
ATOM 1555 O O . VAL A 1 196 ? 19.732 1.542 9.481 1.00 93.62 196 VAL A O 1
ATOM 1558 N N . GLU A 1 197 ? 17.741 0.635 9.993 1.00 90.75 197 GLU A N 1
ATOM 1559 C CA . GLU A 1 197 ? 18.070 -0.681 9.452 1.00 90.75 197 GLU A CA 1
ATOM 1560 C C . GLU A 1 197 ? 18.123 -0.626 7.922 1.00 90.75 197 GLU A C 1
ATOM 1562 O O . GLU A 1 197 ? 17.192 -0.148 7.269 1.00 90.75 197 GLU A O 1
ATOM 1567 N N . ARG A 1 198 ? 19.219 -1.139 7.357 1.00 89.19 198 ARG A N 1
ATOM 1568 C CA . ARG A 1 198 ? 19.371 -1.322 5.916 1.00 89.19 198 ARG A CA 1
ATOM 1569 C C . ARG A 1 198 ? 18.894 -2.711 5.519 1.00 89.19 198 ARG A C 1
ATOM 1571 O O . ARG A 1 198 ? 19.274 -3.686 6.161 1.00 89.19 198 ARG A O 1
ATOM 1578 N N . VAL A 1 199 ? 18.113 -2.785 4.450 1.00 81.69 199 VAL A N 1
ATOM 1579 C CA . VAL A 1 199 ? 17.526 -4.025 3.939 1.00 81.69 199 VAL A CA 1
ATOM 1580 C C . VAL A 1 199 ? 17.819 -4.191 2.449 1.00 81.69 199 VAL A C 1
ATOM 1582 O O . VAL A 1 199 ? 17.885 -3.210 1.711 1.00 81.69 199 VAL A O 1
ATOM 1585 N N . ASP A 1 200 ? 17.957 -5.440 2.006 1.00 70.62 200 ASP A N 1
ATOM 1586 C CA . ASP A 1 200 ? 18.149 -5.779 0.585 1.00 70.62 200 ASP A CA 1
ATOM 1587 C C . ASP A 1 200 ? 16.823 -5.827 -0.190 1.00 70.62 200 ASP A C 1
ATOM 1589 O O . ASP A 1 200 ? 16.794 -5.816 -1.416 1.00 70.62 200 ASP A O 1
ATOM 1593 N N . SER A 1 201 ? 15.703 -5.919 0.529 1.00 69.50 201 SER A N 1
ATOM 1594 C CA . SER A 1 201 ? 14.357 -5.860 -0.032 1.00 69.50 201 SER A CA 1
ATOM 1595 C C . SER A 1 201 ? 13.402 -5.296 1.012 1.00 69.50 201 SER A C 1
ATOM 1597 O O . SER A 1 201 ? 13.554 -5.560 2.206 1.00 69.50 201 SER A O 1
ATOM 1599 N N . PHE A 1 202 ? 12.419 -4.515 0.571 1.00 64.69 202 PHE A N 1
ATOM 1600 C CA . PHE A 1 202 ? 11.398 -3.951 1.445 1.00 64.69 202 PHE A CA 1
ATOM 1601 C C . PHE A 1 202 ? 10.015 -4.135 0.826 1.00 64.69 202 PHE A C 1
ATOM 1603 O O . PHE A 1 202 ? 9.831 -3.924 -0.371 1.00 64.69 202 PHE A O 1
ATOM 1610 N N . ARG A 1 203 ? 9.046 -4.542 1.649 1.00 61.44 203 ARG A N 1
ATOM 1611 C CA . ARG A 1 203 ? 7.654 -4.754 1.238 1.00 61.44 203 ARG A CA 1
ATOM 1612 C C . ARG A 1 203 ? 6.807 -3.589 1.738 1.00 61.44 203 ARG A C 1
ATOM 1614 O O . ARG A 1 203 ? 6.735 -3.374 2.945 1.00 61.44 203 ARG A O 1
ATOM 1621 N N . THR A 1 204 ? 6.178 -2.853 0.828 1.00 50.78 204 THR A N 1
ATOM 1622 C CA . THR A 1 204 ? 5.251 -1.760 1.158 1.00 50.78 204 THR A CA 1
ATOM 1623 C C . THR A 1 204 ? 3.829 -2.290 1.338 1.00 50.78 204 THR A C 1
ATOM 1625 O O . THR A 1 204 ? 3.432 -3.260 0.684 1.00 50.78 204 THR A O 1
ATOM 1628 N N . GLN A 1 205 ? 3.035 -1.672 2.219 1.00 45.62 205 GLN A N 1
ATOM 1629 C CA . GLN A 1 205 ? 1.640 -2.080 2.389 1.00 45.62 205 GLN A CA 1
ATOM 1630 C C . GLN A 1 205 ? 0.853 -1.764 1.107 1.00 45.62 205 GLN A C 1
ATOM 1632 O O . GLN A 1 205 ? 0.988 -0.701 0.506 1.00 45.62 205 GLN A O 1
ATOM 1637 N N . GLY A 1 206 ? 0.063 -2.731 0.637 1.00 40.34 206 GLY A N 1
ATOM 1638 C CA . GLY A 1 206 ? -0.657 -2.650 -0.639 1.00 40.34 206 GLY A CA 1
ATOM 1639 C C . GLY A 1 206 ? 0.037 -3.341 -1.817 1.00 40.34 206 GLY A C 1
ATOM 1640 O O . GLY A 1 206 ? -0.630 -3.594 -2.817 1.00 40.34 206 GLY A O 1
ATOM 1641 N N . VAL A 1 207 ? 1.314 -3.725 -1.685 1.00 38.81 207 VAL A N 1
ATOM 1642 C CA . VAL A 1 207 ? 1.941 -4.752 -2.536 1.00 38.81 207 VAL A CA 1
ATOM 1643 C C . VAL A 1 207 ? 1.959 -6.039 -1.745 1.00 38.81 207 VAL A C 1
ATOM 1645 O O . VAL A 1 207 ? 2.937 -6.422 -1.105 1.00 38.81 207 VAL A O 1
ATOM 1648 N N . GLU A 1 208 ? 0.814 -6.693 -1.738 1.00 37.97 208 GLU A N 1
ATOM 1649 C CA . GLU A 1 208 ? 0.761 -8.068 -1.303 1.00 37.97 208 GLU A CA 1
ATOM 1650 C C . GLU A 1 208 ? 1.540 -8.923 -2.316 1.00 37.97 208 GLU A C 1
ATOM 1652 O O . GLU A 1 208 ? 0.992 -9.380 -3.316 1.00 37.97 208 GLU A O 1
ATOM 1657 N N . ASP A 1 209 ? 2.812 -9.207 -2.013 1.00 39.28 209 ASP A N 1
ATOM 1658 C CA . ASP A 1 209 ? 3.395 -10.525 -2.292 1.00 39.28 209 ASP A CA 1
ATOM 1659 C C . ASP A 1 209 ? 2.570 -11.505 -1.447 1.00 39.28 209 ASP A C 1
ATOM 1661 O O . ASP A 1 209 ? 2.904 -11.857 -0.311 1.00 39.28 209 ASP A O 1
ATOM 1665 N N . ARG A 1 210 ? 1.377 -11.801 -1.953 1.00 42.16 210 ARG A N 1
ATOM 1666 C CA . ARG A 1 210 ? 0.321 -12.536 -1.280 1.00 42.16 210 ARG A CA 1
ATOM 1667 C C . ARG A 1 210 ? 0.789 -13.977 -1.190 1.00 42.16 210 ARG A C 1
ATOM 1669 O O . ARG A 1 210 ? 0.431 -14.807 -2.014 1.00 42.16 210 ARG A O 1
ATOM 1676 N N . ALA A 1 211 ? 1.580 -14.302 -0.177 1.00 46.22 211 ALA A N 1
ATOM 1677 C CA . ALA A 1 211 ? 1.567 -15.647 0.364 1.00 46.22 211 ALA A CA 1
ATOM 1678 C C . ALA A 1 211 ? 0.152 -15.847 0.934 1.00 46.22 211 ALA A C 1
ATOM 1680 O O . ALA A 1 211 ? -0.069 -15.654 2.122 1.00 46.22 211 ALA A O 1
ATOM 1681 N N . MET A 1 212 ? -0.838 -16.066 0.057 1.00 57.72 212 MET A N 1
ATOM 1682 C CA . MET A 1 212 ? -2.221 -16.238 0.485 1.00 57.72 212 MET A CA 1
ATOM 1683 C C . MET A 1 212 ? -2.272 -17.540 1.247 1.00 57.72 212 MET A C 1
ATOM 1685 O O . MET A 1 212 ? -1.821 -18.583 0.760 1.00 57.72 212 MET A O 1
ATOM 1689 N N . GLU A 1 213 ? -2.836 -17.459 2.434 1.00 68.69 213 GLU A N 1
ATOM 1690 C CA . GLU A 1 213 ? -3.285 -18.631 3.144 1.00 68.69 213 GLU A CA 1
ATOM 1691 C C . GLU A 1 213 ? -4.571 -19.137 2.490 1.00 68.69 213 GLU A C 1
ATOM 1693 O O . GLU A 1 213 ? -5.373 -18.379 1.941 1.00 68.69 213 GLU A O 1
ATOM 1698 N N . TYR A 1 214 ? -4.751 -20.450 2.501 1.00 74.75 214 TYR A N 1
ATOM 1699 C CA . TYR A 1 214 ? -6.025 -21.064 2.182 1.00 74.75 214 TYR A CA 1
ATOM 1700 C C . TYR A 1 214 ? -7.012 -20.732 3.305 1.00 74.75 214 TYR A C 1
ATOM 1702 O O . TYR A 1 214 ? -6.874 -21.243 4.418 1.00 74.75 214 TYR A O 1
ATOM 1710 N N . GLU A 1 215 ? -7.988 -19.871 3.024 1.00 72.38 215 GLU A N 1
ATOM 1711 C CA . GLU A 1 215 ? -8.941 -19.353 4.013 1.00 72.38 215 GLU A CA 1
ATOM 1712 C C . GLU A 1 215 ? -10.356 -19.849 3.736 1.00 72.38 215 GLU A C 1
ATOM 1714 O O . GLU A 1 215 ? -10.793 -19.874 2.582 1.00 72.38 215 GLU A O 1
ATOM 1719 N N . LYS A 1 216 ? -11.100 -20.205 4.791 1.00 74.25 216 LYS A N 1
ATOM 1720 C CA . LYS A 1 216 ? -12.468 -20.720 4.680 1.00 74.25 216 LYS A CA 1
ATOM 1721 C C . LYS A 1 216 ? -13.475 -19.760 5.310 1.00 74.25 216 LYS A C 1
ATOM 1723 O O . LYS A 1 216 ? -13.505 -19.528 6.511 1.00 74.25 216 LYS A O 1
ATOM 1728 N N . TYR A 1 217 ? -14.398 -19.277 4.494 1.00 70.88 217 TYR A N 1
ATOM 1729 C CA . TYR A 1 217 ? -15.459 -18.355 4.871 1.00 70.88 217 TYR A CA 1
ATOM 1730 C C . TYR A 1 217 ? -16.803 -19.076 4.913 1.00 70.88 217 TYR A C 1
ATOM 1732 O O . TYR A 1 217 ? -17.334 -19.467 3.873 1.00 70.88 217 TYR A O 1
ATOM 1740 N N . VAL A 1 218 ? -17.388 -19.221 6.101 1.00 66.56 218 VAL A N 1
ATOM 1741 C CA . VAL A 1 218 ? -18.731 -19.797 6.273 1.00 66.56 218 VAL A CA 1
ATOM 1742 C C . VAL A 1 218 ? -19.765 -18.680 6.374 1.00 66.56 218 VAL A C 1
ATOM 1744 O O . VAL A 1 218 ? -19.558 -17.690 7.075 1.00 66.56 218 VAL A O 1
ATOM 1747 N N . ILE A 1 219 ? -20.890 -18.825 5.673 1.00 58.69 219 ILE A N 1
ATOM 1748 C CA . ILE A 1 219 ? -21.970 -17.836 5.726 1.00 58.69 219 ILE A CA 1
ATOM 1749 C C . ILE A 1 219 ? -22.932 -18.201 6.859 1.00 58.69 219 ILE A C 1
ATOM 1751 O O . ILE A 1 219 ? -23.546 -19.264 6.828 1.00 58.69 219 ILE A O 1
ATOM 1755 N N . ALA A 1 220 ? -23.118 -17.308 7.828 1.00 60.25 220 ALA A N 1
ATOM 1756 C CA . ALA A 1 220 ? -24.173 -17.437 8.829 1.00 60.25 220 ALA A CA 1
ATOM 1757 C C . ALA A 1 220 ? -25.464 -16.761 8.346 1.00 60.25 220 ALA A C 1
ATOM 1759 O O . ALA A 1 220 ? -25.434 -15.657 7.794 1.00 60.25 220 ALA A O 1
ATOM 1760 N N . ASN A 1 221 ? -26.611 -17.397 8.576 1.00 52.84 221 ASN A N 1
ATOM 1761 C CA . ASN A 1 221 ? -27.888 -16.696 8.552 1.00 52.84 221 ASN A CA 1
ATOM 1762 C C . ASN A 1 221 ? -27.954 -15.784 9.791 1.00 52.84 221 ASN A C 1
ATOM 1764 O O . ASN A 1 221 ? -27.374 -16.107 10.825 1.00 52.84 221 ASN A O 1
ATOM 1768 N N . GLY A 1 222 ? -28.668 -14.657 9.730 1.00 50.72 222 GLY A N 1
ATOM 1769 C CA . GLY A 1 222 ? -28.736 -13.642 10.801 1.00 50.72 222 GLY A CA 1
ATOM 1770 C C . GLY A 1 222 ? -29.333 -14.103 12.147 1.00 50.72 222 GLY A C 1
ATOM 1771 O O . GLY A 1 222 ? -29.712 -13.263 12.955 1.00 50.72 222 GLY A O 1
ATOM 1772 N N . LYS A 1 223 ? -29.453 -15.416 12.375 1.00 55.06 223 LYS A N 1
ATOM 1773 C CA . LYS A 1 223 ? -29.911 -16.091 13.596 1.00 55.06 223 LYS A CA 1
ATOM 1774 C C . LYS A 1 223 ? -28.883 -17.098 14.152 1.00 55.06 223 LYS A C 1
ATOM 1776 O O . LYS A 1 223 ? -29.279 -18.018 14.847 1.00 55.06 223 LYS A O 1
ATOM 1781 N N . GLU A 1 224 ? -27.598 -16.951 13.816 1.00 52.81 224 GLU A N 1
ATOM 1782 C CA . GLU A 1 224 ? -26.483 -17.847 14.209 1.00 52.81 224 GLU A CA 1
ATOM 1783 C C . GLU A 1 224 ? -26.503 -19.265 13.601 1.00 52.81 224 GLU A C 1
ATOM 1785 O O . GLU A 1 224 ? -25.527 -20.000 13.734 1.00 52.81 224 GLU A O 1
ATOM 1790 N N . ASP A 1 225 ? -27.536 -19.627 12.836 1.00 56.81 225 ASP A N 1
ATOM 1791 C CA . ASP A 1 225 ? -27.534 -20.852 12.034 1.00 56.81 225 ASP A CA 1
ATOM 1792 C C . ASP A 1 225 ? -26.575 -20.709 10.839 1.00 56.81 225 ASP A C 1
ATOM 1794 O O . ASP A 1 225 ? -26.782 -19.879 9.944 1.00 56.81 225 ASP A O 1
ATOM 1798 N N . LEU A 1 226 ? -25.522 -21.528 10.806 1.00 57.03 226 LEU A N 1
ATOM 1799 C CA . LEU A 1 226 ? -24.601 -21.604 9.672 1.00 57.03 226 LEU A CA 1
ATOM 1800 C C . LEU A 1 226 ? -25.338 -22.163 8.449 1.00 57.03 226 LEU A C 1
ATOM 1802 O O . LEU A 1 226 ? -25.964 -23.222 8.511 1.00 57.03 226 LEU A O 1
ATOM 1806 N N . LEU A 1 227 ? -25.256 -21.459 7.319 1.00 59.50 227 LEU A N 1
ATOM 1807 C CA . LEU A 1 227 ? -25.667 -22.029 6.044 1.00 59.50 227 LEU A CA 1
ATOM 1808 C C . LEU A 1 227 ? -24.704 -23.171 5.698 1.00 59.50 227 LEU A C 1
ATOM 1810 O O . LEU A 1 227 ? -23.509 -23.066 5.988 1.00 59.50 227 LEU A O 1
ATOM 1814 N N . PRO A 1 228 ? -25.173 -24.228 5.014 1.00 64.50 228 PRO A N 1
ATOM 1815 C CA . PRO A 1 228 ? -24.328 -25.343 4.593 1.00 64.50 228 PRO A CA 1
ATOM 1816 C C . PRO A 1 228 ? -23.384 -24.952 3.440 1.00 64.50 228 PRO A C 1
ATOM 1818 O O . PRO A 1 228 ? -23.092 -25.762 2.575 1.00 64.50 228 PRO A O 1
ATOM 1821 N N . LEU A 1 229 ? -22.942 -23.695 3.366 1.00 60.69 229 LEU A N 1
ATOM 1822 C CA . LEU A 1 229 ? -22.183 -23.119 2.265 1.00 60.69 229 LEU A CA 1
ATOM 1823 C C . LEU A 1 229 ? -20.940 -22.414 2.808 1.00 60.69 229 LEU A C 1
ATOM 1825 O O . LEU A 1 229 ? -21.039 -21.515 3.648 1.00 60.69 229 LEU A O 1
ATOM 1829 N N . ALA A 1 230 ? -19.784 -22.787 2.269 1.00 65.50 230 ALA A N 1
ATOM 1830 C CA . ALA A 1 230 ? -18.510 -22.150 2.545 1.00 65.50 230 ALA A CA 1
ATOM 1831 C C . ALA A 1 230 ? -17.804 -21.734 1.247 1.00 65.50 230 ALA A C 1
ATOM 1833 O O . ALA A 1 230 ? -17.840 -22.445 0.238 1.00 65.50 230 ALA A O 1
ATOM 1834 N N . PHE A 1 231 ? -17.138 -20.585 1.287 1.00 70.00 231 PHE A N 1
ATOM 1835 C CA . PHE A 1 231 ? -16.201 -20.144 0.262 1.00 70.00 231 PHE A CA 1
ATOM 1836 C C . PHE A 1 231 ? -14.786 -20.397 0.756 1.00 70.00 231 PHE A C 1
ATOM 1838 O O . PHE A 1 231 ? -14.445 -19.982 1.854 1.00 70.00 231 PHE A O 1
ATOM 1845 N N . ASN A 1 232 ? -13.964 -21.053 -0.046 1.00 70.50 232 ASN A N 1
ATOM 1846 C CA . ASN A 1 232 ? -12.550 -21.219 0.233 1.00 70.50 232 ASN A CA 1
ATOM 1847 C C . ASN A 1 232 ? -11.769 -20.355 -0.751 1.00 70.50 232 ASN A C 1
ATOM 1849 O O . ASN A 1 232 ? -11.949 -20.502 -1.963 1.00 70.50 232 ASN A O 1
ATOM 1853 N N . ASP A 1 233 ? -10.954 -19.441 -0.244 1.00 73.38 233 ASP A N 1
ATOM 1854 C CA . ASP A 1 233 ? -10.151 -18.553 -1.079 1.00 73.38 233 ASP A CA 1
ATOM 1855 C C . ASP A 1 233 ? -8.766 -19.150 -1.350 1.00 73.38 233 ASP A C 1
ATOM 1857 O O . ASP A 1 233 ? -8.206 -19.885 -0.533 1.00 73.38 233 ASP A O 1
ATOM 1861 N N . THR A 1 234 ? -8.222 -18.870 -2.532 1.00 71.25 234 THR A N 1
ATOM 1862 C CA . THR A 1 234 ? -6.910 -19.368 -2.966 1.00 71.25 234 THR A CA 1
ATOM 1863 C C . THR A 1 234 ? -6.065 -18.245 -3.555 1.00 71.25 234 THR A C 1
ATOM 1865 O O . THR A 1 234 ? -6.581 -17.212 -3.982 1.00 71.25 234 THR A O 1
ATOM 1868 N N . MET A 1 235 ? -4.745 -18.437 -3.621 1.00 69.25 235 MET A N 1
ATOM 1869 C CA . MET A 1 235 ? -3.888 -17.501 -4.349 1.00 69.25 235 MET A CA 1
ATOM 1870 C C . MET A 1 235 ? -4.205 -17.511 -5.854 1.00 69.25 235 MET A C 1
ATOM 1872 O O . MET A 1 235 ? -4.532 -18.543 -6.438 1.00 69.25 235 MET A O 1
ATOM 1876 N N . GLY A 1 236 ? -4.086 -16.348 -6.498 1.00 69.00 236 GLY A N 1
ATOM 1877 C CA . GLY A 1 236 ? -4.238 -16.204 -7.943 1.00 69.00 236 GLY A CA 1
ATOM 1878 C C . GLY A 1 236 ? -3.216 -17.011 -8.752 1.00 69.00 236 GLY A C 1
ATOM 1879 O O . GLY A 1 236 ? -2.131 -17.359 -8.285 1.00 69.00 236 GLY A O 1
ATOM 1880 N N . VAL A 1 237 ? -3.570 -17.296 -10.006 1.00 67.38 237 VAL A N 1
ATOM 1881 C CA . VAL A 1 237 ? -2.656 -17.911 -10.974 1.00 67.38 237 VAL A CA 1
ATOM 1882 C C . VAL A 1 237 ? -1.860 -16.809 -11.665 1.00 67.38 237 VAL A C 1
ATOM 1884 O O . VAL A 1 237 ? -2.426 -15.987 -12.382 1.00 67.38 237 VAL A O 1
ATOM 1887 N N . GLU A 1 238 ? -0.544 -16.840 -11.500 1.00 68.94 238 GLU A N 1
ATOM 1888 C CA . GLU A 1 238 ? 0.398 -15.895 -12.099 1.00 68.94 238 GLU A CA 1
ATOM 1889 C C . GLU A 1 238 ? 1.587 -16.641 -12.714 1.00 68.94 238 GLU A C 1
ATOM 1891 O O . GLU A 1 238 ? 1.702 -17.868 -12.610 1.00 68.94 238 GLU A O 1
ATOM 1896 N N . LYS A 1 239 ? 2.461 -15.907 -13.407 1.00 64.50 239 LYS A N 1
ATOM 1897 C CA . LYS A 1 239 ? 3.586 -16.490 -14.140 1.00 64.50 239 LYS A CA 1
ATOM 1898 C C . LYS A 1 239 ? 4.623 -17.108 -13.198 1.00 64.50 239 LYS A C 1
ATOM 1900 O O . LYS A 1 239 ? 4.827 -18.317 -13.238 1.00 64.50 239 LYS A O 1
ATOM 1905 N N . GLU A 1 240 ? 5.193 -16.298 -12.307 1.00 62.19 240 GLU A N 1
ATOM 1906 C CA . GLU A 1 240 ? 6.331 -16.697 -11.461 1.00 62.19 240 GLU A CA 1
ATOM 1907 C C . GLU A 1 240 ? 5.991 -16.802 -9.967 1.00 62.19 240 GLU A C 1
ATOM 1909 O O . GLU A 1 240 ? 6.647 -17.553 -9.247 1.00 62.19 240 GLU A O 1
ATOM 1914 N N . GLN A 1 241 ? 4.963 -16.086 -9.504 1.00 62.50 241 GLN A N 1
ATOM 1915 C CA . GLN A 1 241 ? 4.617 -15.986 -8.081 1.00 62.50 241 GLN A CA 1
ATOM 1916 C C . GLN A 1 241 ? 3.265 -16.614 -7.722 1.00 62.50 241 GLN A C 1
ATOM 1918 O O . GLN A 1 241 ? 2.939 -16.691 -6.548 1.00 62.50 241 GLN A O 1
ATOM 1923 N N . GLY A 1 242 ? 2.487 -17.091 -8.696 1.00 65.38 242 GLY A N 1
ATOM 1924 C CA . GLY A 1 242 ? 1.136 -17.602 -8.449 1.00 65.38 242 GLY A CA 1
ATOM 1925 C C . GLY A 1 242 ? 1.086 -19.043 -7.949 1.00 65.38 242 GLY A C 1
ATOM 1926 O O . GLY A 1 242 ? 2.069 -19.779 -8.018 1.00 65.38 242 GLY A O 1
ATOM 1927 N N . VAL A 1 243 ? -0.099 -19.464 -7.507 1.00 73.50 243 VAL A N 1
ATOM 1928 C CA . VAL A 1 243 ? -0.323 -20.813 -6.970 1.00 73.50 243 VAL A CA 1
ATOM 1929 C C . VAL A 1 243 ? 0.065 -21.917 -7.952 1.00 73.50 243 VAL A C 1
ATOM 1931 O O . VAL A 1 243 ? -0.208 -21.844 -9.159 1.00 73.50 243 VAL A O 1
ATOM 1934 N N . HIS A 1 244 ? 0.659 -22.984 -7.420 1.00 82.31 244 HIS A N 1
ATOM 1935 C CA . HIS A 1 244 ? 0.924 -24.183 -8.194 1.00 82.31 244 HIS A CA 1
ATOM 1936 C C . HIS A 1 244 ? -0.396 -24.875 -8.574 1.00 82.31 244 HIS A C 1
ATOM 1938 O O . HIS A 1 244 ? -1.282 -25.075 -7.745 1.00 82.31 244 HIS A O 1
ATOM 1944 N N . THR A 1 245 ? -0.554 -25.267 -9.840 1.00 82.75 245 THR A N 1
ATOM 1945 C CA . THR A 1 245 ? -1.834 -25.832 -10.321 1.00 82.75 245 THR A CA 1
ATOM 1946 C C . THR A 1 245 ? -2.248 -27.106 -9.579 1.00 82.75 245 THR A C 1
ATOM 1948 O O . THR A 1 245 ? -3.436 -27.294 -9.317 1.00 82.75 245 THR A O 1
ATOM 1951 N N . ASP A 1 246 ? -1.283 -27.940 -9.183 1.00 86.25 246 ASP A N 1
ATOM 1952 C CA . ASP A 1 246 ? -1.539 -29.163 -8.414 1.00 86.25 246 ASP A CA 1
ATOM 1953 C C . ASP A 1 246 ? -2.025 -28.890 -6.984 1.00 86.25 246 ASP A C 1
ATOM 1955 O O . ASP A 1 246 ? -2.776 -29.701 -6.436 1.00 86.25 246 ASP A O 1
ATOM 1959 N N . ASP A 1 247 ? -1.706 -27.728 -6.407 1.00 85.31 247 ASP A N 1
ATOM 1960 C CA . ASP A 1 247 ? -2.249 -27.322 -5.108 1.00 85.31 247 ASP A CA 1
ATOM 1961 C C . ASP A 1 247 ? -3.719 -26.942 -5.235 1.00 85.31 247 ASP A C 1
ATOM 1963 O O . ASP A 1 247 ? -4.531 -27.376 -4.422 1.00 85.31 247 ASP A O 1
ATOM 1967 N N . ILE A 1 248 ? -4.110 -26.233 -6.302 1.00 83.94 248 ILE A N 1
ATOM 1968 C CA . ILE A 1 248 ? -5.537 -25.990 -6.563 1.00 83.94 248 ILE A CA 1
ATOM 1969 C C . ILE A 1 248 ? -6.262 -27.323 -6.785 1.00 83.94 248 ILE A C 1
ATOM 1971 O O . ILE A 1 248 ? -7.362 -27.523 -6.277 1.00 83.94 248 ILE A O 1
ATOM 1975 N N . ILE A 1 249 ? -5.662 -28.269 -7.515 1.00 86.12 249 ILE A N 1
ATOM 1976 C CA . ILE A 1 249 ? -6.256 -29.599 -7.726 1.00 86.12 249 ILE A CA 1
ATOM 1977 C C . ILE A 1 249 ? -6.380 -30.363 -6.399 1.00 86.12 249 ILE A C 1
ATOM 1979 O O . ILE A 1 249 ? -7.383 -31.043 -6.167 1.00 86.12 249 ILE A O 1
ATOM 1983 N N . SER A 1 250 ? -5.398 -30.232 -5.511 1.00 87.62 250 SER A N 1
ATOM 1984 C CA . SER A 1 250 ? -5.433 -30.807 -4.166 1.00 87.62 250 SER A CA 1
ATOM 1985 C C . SER A 1 250 ? -6.514 -30.152 -3.302 1.00 87.62 250 SER A C 1
ATOM 1987 O O . SER A 1 250 ? -7.260 -30.868 -2.632 1.00 87.62 250 SER A O 1
ATOM 1989 N N . ALA A 1 251 ? -6.688 -28.830 -3.393 1.00 86.38 251 ALA A N 1
ATOM 1990 C CA . ALA A 1 251 ? -7.789 -28.107 -2.759 1.00 86.38 251 ALA A CA 1
ATOM 1991 C C . ALA A 1 251 ? -9.148 -28.585 -3.286 1.00 86.38 251 ALA A C 1
ATOM 1993 O O . ALA A 1 251 ? -10.030 -28.894 -2.494 1.00 86.38 251 ALA A O 1
ATOM 1994 N N . LEU A 1 252 ? -9.304 -28.760 -4.607 1.00 85.06 252 LEU A N 1
ATOM 1995 C CA . LEU A 1 252 ? -10.536 -29.285 -5.213 1.00 85.06 252 LEU A CA 1
ATOM 1996 C C . LEU A 1 252 ? -10.923 -30.661 -4.649 1.00 85.06 252 LEU A C 1
ATOM 1998 O O . LEU A 1 252 ? -12.104 -30.957 -4.464 1.00 85.06 252 LEU A O 1
ATOM 2002 N N . ARG A 1 253 ? -9.925 -31.500 -4.355 1.00 86.25 253 ARG A N 1
ATOM 2003 C CA . ARG A 1 253 ? -10.101 -32.823 -3.736 1.00 86.25 253 ARG A CA 1
ATOM 2004 C C . ARG A 1 253 ? -10.342 -32.772 -2.224 1.00 86.25 253 ARG A C 1
ATOM 2006 O O . ARG A 1 253 ? -10.675 -33.807 -1.655 1.00 86.25 253 ARG A O 1
ATOM 2013 N N . GLY A 1 254 ? -10.196 -31.609 -1.593 1.00 84.00 254 GLY A N 1
ATOM 2014 C CA . GLY A 1 254 ? -10.332 -31.415 -0.150 1.00 84.00 254 GLY A CA 1
ATOM 2015 C C . GLY A 1 254 ? -9.082 -31.753 0.660 1.00 84.00 254 GLY A C 1
ATOM 2016 O O . GLY A 1 254 ? -9.158 -31.894 1.874 1.00 84.00 254 GLY A O 1
ATOM 2017 N N . HIS A 1 255 ? -7.925 -31.906 0.014 1.00 86.88 255 HIS A N 1
ATOM 2018 C CA . HIS A 1 255 ? -6.684 -32.273 0.698 1.00 86.88 255 HIS A CA 1
ATOM 2019 C C . HIS A 1 255 ? -5.983 -31.092 1.384 1.00 86.88 255 HIS A C 1
ATOM 2021 O O . HIS A 1 255 ? -4.976 -31.312 2.048 1.00 86.88 255 HIS A O 1
ATOM 2027 N N . ILE A 1 256 ? -6.474 -29.859 1.241 1.00 86.25 256 ILE A N 1
ATOM 2028 C CA . ILE A 1 256 ? -5.858 -28.665 1.836 1.00 86.25 256 ILE A CA 1
ATOM 2029 C C . ILE A 1 256 ? -6.705 -28.175 3.010 1.00 86.25 256 ILE A C 1
ATOM 2031 O O . ILE A 1 256 ? -7.913 -27.986 2.877 1.00 86.25 256 ILE A O 1
ATOM 2035 N N . LYS A 1 257 ? -6.058 -27.983 4.164 1.00 83.75 257 LYS A N 1
ATOM 2036 C CA . LYS A 1 257 ? -6.660 -27.394 5.366 1.00 83.75 257 LYS A CA 1
ATOM 2037 C C . LYS A 1 257 ? -6.468 -25.881 5.411 1.00 83.75 257 LYS A C 1
ATOM 2039 O O . LYS A 1 257 ? -5.527 -25.348 4.828 1.00 83.75 257 LYS A O 1
ATOM 2044 N N . GLU A 1 258 ? -7.341 -25.223 6.167 1.00 80.81 258 GLU A N 1
ATOM 2045 C CA . GLU A 1 258 ? -7.241 -23.797 6.480 1.00 80.81 258 GLU A CA 1
ATOM 2046 C C . GLU A 1 258 ? -5.860 -23.431 7.060 1.00 80.81 258 GLU A C 1
ATOM 2048 O O . GLU A 1 258 ? -5.246 -24.222 7.789 1.00 80.81 258 GLU A O 1
ATOM 2053 N N . GLY A 1 259 ? -5.355 -22.255 6.679 1.00 75.50 259 GLY A N 1
ATOM 2054 C CA . GLY A 1 259 ? -4.039 -21.746 7.076 1.00 75.50 259 GLY A CA 1
ATOM 2055 C C . GLY A 1 259 ? -2.861 -22.304 6.267 1.00 75.50 259 GLY A C 1
ATOM 2056 O O . GLY A 1 259 ? -1.708 -22.063 6.617 1.00 75.50 259 GLY A O 1
ATOM 2057 N N . TYR A 1 260 ? -3.101 -23.074 5.196 1.00 82.31 260 TYR A N 1
ATOM 2058 C CA . TYR A 1 260 ? -2.023 -23.493 4.294 1.00 82.31 260 TYR A CA 1
ATOM 2059 C C . TYR A 1 260 ? -1.529 -22.317 3.446 1.00 82.31 260 TYR A C 1
ATOM 2061 O O . TYR A 1 260 ? -2.290 -21.768 2.655 1.00 82.31 260 TYR A O 1
ATOM 2069 N N . VAL A 1 261 ? -0.245 -21.980 3.556 1.00 80.75 261 VAL A N 1
ATOM 2070 C CA . VAL A 1 261 ? 0.402 -20.961 2.720 1.00 80.75 261 VAL A CA 1
ATOM 2071 C C . VAL A 1 261 ? 0.853 -21.581 1.395 1.00 80.75 261 VAL A C 1
ATOM 2073 O O . VAL A 1 261 ? 1.705 -22.475 1.385 1.00 80.75 261 VAL A O 1
ATOM 2076 N N . PHE A 1 262 ? 0.318 -21.092 0.272 1.00 76.31 262 PHE A N 1
ATOM 2077 C CA . PHE A 1 262 ? 0.679 -21.596 -1.057 1.00 76.31 262 PHE A CA 1
ATOM 2078 C C . PHE A 1 262 ? 2.143 -21.310 -1.413 1.00 76.31 262 PHE A C 1
ATOM 2080 O O . PHE A 1 262 ? 2.654 -20.211 -1.192 1.00 76.31 262 PHE A O 1
ATOM 2087 N N . ASN A 1 263 ? 2.815 -22.294 -2.023 1.00 72.56 263 ASN A N 1
ATOM 2088 C CA . ASN A 1 263 ? 4.174 -22.138 -2.532 1.00 72.56 263 ASN A CA 1
ATOM 2089 C C . ASN A 1 263 ? 4.169 -22.166 -4.072 1.00 72.56 263 ASN A C 1
ATOM 2091 O O . ASN A 1 263 ? 3.775 -23.170 -4.663 1.00 72.56 263 ASN A O 1
ATOM 2095 N N . PRO A 1 264 ? 4.653 -21.115 -4.757 1.00 68.88 264 PRO A N 1
ATOM 2096 C CA . PRO A 1 264 ? 4.631 -21.068 -6.220 1.00 68.88 264 PRO A CA 1
ATOM 2097 C C . PRO A 1 264 ? 5.564 -22.094 -6.885 1.00 68.88 264 PRO A C 1
ATOM 2099 O O . PRO A 1 264 ? 5.400 -22.406 -8.064 1.00 68.88 264 PRO A O 1
ATOM 2102 N N . LYS A 1 265 ? 6.558 -22.618 -6.153 1.00 70.50 265 LYS A N 1
ATOM 2103 C CA . LYS A 1 265 ? 7.600 -23.507 -6.695 1.00 70.50 265 LYS A CA 1
ATOM 2104 C C . LYS A 1 265 ? 7.335 -24.989 -6.461 1.00 70.50 265 LYS A C 1
ATOM 2106 O O . LYS A 1 265 ? 7.822 -25.805 -7.239 1.00 70.50 265 LYS A O 1
ATOM 2111 N N . TYR A 1 266 ? 6.623 -25.345 -5.396 1.00 77.12 266 TYR A N 1
ATOM 2112 C CA . TYR A 1 266 ? 6.467 -26.736 -4.975 1.00 77.12 266 TYR A CA 1
ATOM 2113 C C . TYR A 1 266 ? 5.032 -27.011 -4.552 1.00 77.12 266 TYR A C 1
ATOM 2115 O O . TYR A 1 266 ? 4.474 -26.247 -3.773 1.00 77.12 266 TYR A O 1
ATOM 2123 N N . GLN A 1 267 ? 4.485 -28.137 -5.011 1.00 83.88 267 GLN A N 1
ATOM 2124 C CA . GLN A 1 267 ? 3.194 -28.633 -4.541 1.00 83.88 267 GLN A CA 1
ATOM 2125 C C . GLN A 1 267 ? 3.245 -29.053 -3.061 1.00 83.88 267 GLN A C 1
ATOM 2127 O O . GLN A 1 267 ? 4.300 -29.447 -2.547 1.00 83.88 267 GLN A O 1
ATOM 2132 N N . ILE A 1 268 ? 2.093 -29.043 -2.394 1.00 85.00 268 ILE A N 1
ATOM 2133 C CA . ILE A 1 268 ? 1.926 -29.561 -1.038 1.00 85.00 268 ILE A CA 1
ATOM 2134 C C . ILE A 1 268 ? 2.308 -31.051 -0.967 1.00 85.00 268 ILE A C 1
ATOM 2136 O O . ILE A 1 268 ? 1.870 -31.877 -1.767 1.00 85.00 268 ILE A O 1
ATOM 2140 N N . SER A 1 269 ? 3.147 -31.399 0.011 1.00 84.25 269 SER A N 1
ATOM 2141 C CA . SER A 1 269 ? 3.521 -32.789 0.307 1.00 84.25 269 SER A CA 1
ATOM 2142 C C . SER A 1 269 ? 2.475 -33.461 1.198 1.00 84.25 269 SER A C 1
ATOM 2144 O O . SER A 1 269 ? 1.914 -32.816 2.082 1.00 84.25 269 SER A O 1
ATOM 2146 N N . GLU A 1 270 ? 2.282 -34.775 1.050 1.00 84.06 270 GLU A N 1
ATOM 2147 C CA . GLU A 1 270 ? 1.430 -35.574 1.948 1.00 84.06 270 GLU A CA 1
ATOM 2148 C C . GLU A 1 270 ? 1.925 -35.606 3.406 1.00 84.06 270 GLU A C 1
ATOM 2150 O O . GLU A 1 270 ? 1.181 -35.974 4.320 1.00 84.06 270 GLU A O 1
ATOM 2155 N N . GLU A 1 271 ? 3.190 -35.244 3.625 1.00 82.88 271 GLU A N 1
ATOM 2156 C CA . GLU A 1 271 ? 3.807 -35.104 4.947 1.00 82.88 271 GLU A CA 1
ATOM 2157 C C . GLU A 1 271 ? 3.543 -33.726 5.579 1.00 82.88 271 GLU A C 1
ATOM 2159 O O . GLU A 1 271 ? 3.856 -33.512 6.750 1.00 82.88 271 GLU A O 1
ATOM 2164 N N . ASN A 1 272 ? 2.962 -32.781 4.829 1.00 86.00 272 ASN A N 1
ATOM 2165 C CA . ASN A 1 272 ? 2.667 -31.444 5.329 1.00 86.00 272 ASN A CA 1
ATOM 2166 C C . ASN A 1 272 ? 1.544 -31.493 6.392 1.00 86.00 272 ASN A C 1
ATOM 2168 O O . ASN A 1 272 ? 0.513 -32.127 6.155 1.00 86.00 272 ASN A O 1
ATOM 2172 N N . PRO A 1 273 ? 1.672 -30.785 7.532 1.00 84.56 273 PRO A N 1
ATOM 2173 C CA . PRO A 1 273 ? 0.634 -30.734 8.571 1.00 84.56 273 PRO A CA 1
ATOM 2174 C C . PRO A 1 273 ? -0.753 -30.276 8.079 1.00 84.56 273 PRO A C 1
ATOM 2176 O O . PRO A 1 273 ? -1.784 -30.698 8.619 1.00 84.56 273 PRO A O 1
ATOM 2179 N N . HIS A 1 274 ? -0.785 -29.440 7.039 1.00 85.44 274 HIS A N 1
ATOM 2180 C CA . HIS A 1 274 ? -2.001 -28.923 6.414 1.00 85.44 274 HIS A CA 1
ATOM 2181 C C . HIS A 1 274 ? -2.527 -29.814 5.277 1.00 85.44 274 HIS A C 1
ATOM 2183 O O . HIS A 1 274 ? -3.561 -29.493 4.693 1.00 85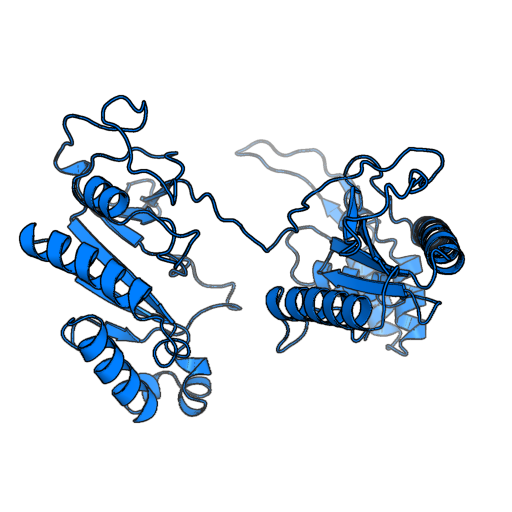.44 274 HIS A O 1
ATOM 2189 N N . TYR A 1 275 ? -1.873 -30.947 4.989 1.00 87.62 275 TYR A N 1
ATOM 2190 C CA . TYR A 1 275 ? -2.374 -31.939 4.043 1.00 87.62 275 TYR A CA 1
ATOM 2191 C C . TYR A 1 275 ? -3.334 -32.918 4.729 1.00 87.62 275 TYR A C 1
ATOM 2193 O O . TYR A 1 275 ? -2.992 -33.623 5.685 1.00 87.62 275 TYR A O 1
ATOM 2201 N N . LEU A 1 276 ? -4.567 -32.988 4.238 1.00 86.50 276 LEU A N 1
ATOM 2202 C CA . LEU A 1 276 ? -5.586 -33.912 4.716 1.00 86.50 276 LEU A CA 1
ATOM 2203 C C . LEU A 1 276 ? -5.574 -35.190 3.870 1.00 86.50 276 LEU A C 1
ATOM 2205 O O . LEU A 1 276 ? -6.097 -35.210 2.763 1.00 86.50 276 LEU A O 1
ATOM 2209 N N . LYS A 1 277 ? -5.018 -36.285 4.405 1.00 85.88 277 LYS A N 1
ATOM 2210 C CA . LYS A 1 277 ? -4.877 -37.560 3.670 1.00 85.88 277 LYS A CA 1
ATOM 2211 C C . LYS A 1 277 ? -6.207 -38.151 3.189 1.00 85.88 277 LYS A C 1
ATOM 2213 O O . LYS A 1 277 ? -6.298 -38.611 2.058 1.00 85.88 277 LYS A O 1
ATOM 2218 N N . ASN A 1 278 ? -7.238 -38.102 4.032 1.00 83.88 278 ASN A N 1
ATOM 2219 C CA . ASN A 1 278 ? -8.553 -38.683 3.751 1.00 83.88 278 ASN A CA 1
ATOM 2220 C C . ASN A 1 278 ? -9.648 -37.611 3.875 1.00 83.88 278 ASN A C 1
ATOM 2222 O O . ASN A 1 278 ? -10.220 -37.465 4.956 1.00 83.88 278 ASN A O 1
ATOM 2226 N N . PRO A 1 279 ? -9.929 -36.851 2.803 1.00 86.50 279 PRO A N 1
ATOM 2227 C CA . PRO A 1 279 ? -10.944 -35.808 2.817 1.00 86.50 279 PRO A CA 1
ATOM 2228 C C . PRO A 1 279 ? -12.351 -36.403 2.832 1.00 86.50 279 PRO A C 1
ATOM 2230 O O . PRO A 1 279 ? -12.686 -37.282 2.025 1.00 86.50 279 PRO A O 1
ATOM 2233 N N . SER A 1 280 ? -13.185 -35.897 3.737 1.00 80.62 280 SER A N 1
ATOM 2234 C CA . SER A 1 280 ? -14.616 -36.195 3.778 1.00 80.62 280 SER A CA 1
ATOM 2235 C C . SER A 1 280 ? -15.357 -35.507 2.623 1.00 80.62 280 SER A C 1
ATOM 2237 O O . SER A 1 280 ? -14.786 -34.701 1.887 1.00 80.62 280 SER A O 1
ATOM 2239 N N . LEU A 1 281 ? -16.644 -35.817 2.430 1.00 76.56 281 LEU A N 1
ATOM 2240 C CA . LEU A 1 281 ? -17.452 -35.121 1.419 1.00 76.56 281 LEU A CA 1
ATOM 2241 C C . LEU A 1 281 ? -17.548 -33.622 1.714 1.00 76.56 281 LEU A C 1
ATOM 2243 O O . LEU A 1 281 ? -17.397 -32.830 0.789 1.00 76.56 281 LEU A O 1
ATOM 2247 N N . SER A 1 282 ? -17.693 -33.242 2.986 1.00 75.38 282 SER A N 1
ATOM 2248 C CA . SER A 1 282 ? -17.724 -31.841 3.405 1.00 75.38 282 SER A CA 1
ATOM 2249 C C . SER A 1 282 ? -16.390 -31.131 3.208 1.00 75.38 282 SER A C 1
ATOM 2251 O O . SER A 1 282 ? -16.389 -29.912 3.200 1.00 75.38 282 SER A O 1
ATOM 2253 N N . ASP A 1 283 ? -15.272 -31.848 3.019 1.00 78.38 283 ASP A N 1
ATOM 2254 C CA . ASP A 1 283 ? -13.951 -31.266 2.729 1.00 78.38 283 ASP A CA 1
ATOM 2255 C C . ASP A 1 283 ? -13.741 -30.989 1.232 1.00 78.38 283 ASP A C 1
ATOM 2257 O O . ASP A 1 283 ? -12.863 -30.215 0.860 1.00 78.38 283 ASP A O 1
ATOM 2261 N N . ARG A 1 284 ? -14.558 -31.582 0.355 1.00 83.56 284 ARG A N 1
ATOM 2262 C CA . ARG A 1 284 ? -14.405 -31.450 -1.099 1.00 83.56 284 ARG A CA 1
ATOM 2263 C C . ARG A 1 284 ? -15.034 -30.171 -1.625 1.00 83.56 284 ARG A C 1
ATOM 2265 O O . ARG A 1 284 ? -16.067 -29.702 -1.149 1.00 83.56 284 ARG A O 1
ATOM 2272 N N . ILE A 1 285 ? -14.448 -29.647 -2.693 1.00 82.00 285 ILE A N 1
ATOM 2273 C CA . ILE A 1 285 ? -15.025 -28.520 -3.416 1.00 82.00 285 ILE A CA 1
ATOM 2274 C C . ILE A 1 285 ? -16.086 -29.026 -4.381 1.00 82.00 285 ILE A C 1
ATOM 2276 O O . ILE A 1 285 ? -15.886 -29.989 -5.118 1.00 82.00 285 ILE A O 1
ATOM 2280 N N . HIS A 1 286 ? -17.216 -28.333 -4.390 1.00 76.81 286 HIS A N 1
ATOM 2281 C CA . HIS A 1 286 ? -18.393 -28.693 -5.166 1.00 76.81 286 HIS A CA 1
ATOM 2282 C C . HIS A 1 286 ? -18.683 -27.708 -6.299 1.00 76.81 286 HIS A C 1
ATOM 2284 O O . HIS A 1 286 ? -19.499 -28.012 -7.161 1.00 76.81 286 HIS A O 1
ATOM 2290 N N . CYS A 1 287 ? -18.032 -26.544 -6.336 1.00 77.62 287 CYS A N 1
ATOM 2291 C CA . CYS A 1 287 ? -18.040 -25.658 -7.499 1.00 77.62 287 CYS A CA 1
ATOM 2292 C C . CYS A 1 287 ? -16.742 -24.841 -7.560 1.00 77.62 287 CYS A C 1
ATOM 2294 O O . CYS A 1 287 ? -16.281 -24.309 -6.551 1.00 77.62 287 CYS A O 1
ATOM 2296 N N . LEU A 1 288 ? -16.148 -24.752 -8.750 1.00 79.69 288 LEU A N 1
ATOM 2297 C CA . LEU A 1 288 ? -14.957 -23.947 -9.019 1.00 79.69 288 LEU A CA 1
ATOM 2298 C C . LEU A 1 288 ? -15.382 -22.585 -9.575 1.00 79.69 288 LEU A C 1
ATOM 2300 O O . LEU A 1 288 ? -15.975 -22.521 -10.654 1.00 79.69 288 LEU A O 1
ATOM 2304 N N . VAL A 1 289 ? -15.031 -21.500 -8.884 1.00 76.88 289 VAL A N 1
ATOM 2305 C CA . VAL A 1 289 ? -15.294 -20.132 -9.337 1.00 76.88 289 VAL A CA 1
ATOM 2306 C C . VAL A 1 289 ? -13.984 -19.449 -9.721 1.00 76.88 289 VAL A C 1
ATOM 2308 O O . VAL A 1 289 ? -13.118 -19.188 -8.893 1.00 76.88 289 VAL A O 1
ATOM 2311 N N . SER A 1 290 ? -13.830 -19.135 -11.004 1.00 75.31 290 SER A N 1
ATOM 2312 C CA . SER A 1 290 ? -12.683 -18.373 -11.510 1.00 75.31 290 SER A CA 1
ATOM 2313 C C . SER A 1 290 ? -13.052 -16.911 -11.699 1.00 75.31 290 SER A C 1
ATOM 2315 O O . SER A 1 290 ? -14.125 -16.605 -12.218 1.00 75.31 290 SER A O 1
ATOM 2317 N N . VAL A 1 291 ? -12.157 -15.998 -11.336 1.00 74.19 291 VAL A N 1
ATOM 2318 C CA . VAL A 1 291 ? -12.403 -14.562 -11.493 1.00 74.19 291 VAL A CA 1
ATOM 2319 C C . VAL A 1 291 ? -11.394 -13.933 -12.420 1.00 74.19 291 VAL A C 1
ATOM 2321 O O . VAL A 1 291 ? -10.189 -14.111 -12.273 1.00 74.19 291 VAL A O 1
ATOM 2324 N N . VAL A 1 292 ? -11.917 -13.233 -13.424 1.00 71.69 292 VAL A N 1
ATOM 2325 C CA . VAL A 1 292 ? -11.133 -12.731 -14.548 1.00 71.69 292 VAL A CA 1
ATOM 2326 C C . VAL A 1 292 ? -11.538 -11.297 -14.841 1.00 71.69 292 VAL A C 1
ATOM 2328 O O . VAL A 1 292 ? -12.703 -10.999 -15.089 1.00 71.69 292 VAL A O 1
ATOM 2331 N N . ALA A 1 293 ? -10.566 -10.395 -14.852 1.00 71.62 293 ALA A N 1
ATOM 2332 C CA . ALA A 1 293 ? -10.814 -8.990 -15.128 1.00 71.62 293 ALA A CA 1
ATOM 2333 C C . ALA A 1 293 ? -11.011 -8.730 -16.634 1.00 71.62 293 ALA A C 1
ATOM 2335 O O . ALA A 1 293 ? -10.122 -9.007 -17.440 1.00 71.62 293 ALA A O 1
ATOM 2336 N N . ALA A 1 294 ? -12.160 -8.163 -17.014 1.00 68.75 294 ALA A N 1
ATOM 2337 C CA . ALA A 1 294 ? -12.604 -7.992 -18.400 1.00 68.75 294 ALA A CA 1
ATOM 2338 C C . ALA A 1 294 ? -11.647 -7.175 -19.283 1.00 68.75 294 ALA A C 1
ATOM 2340 O O . ALA A 1 294 ? -11.508 -7.434 -20.478 1.00 68.75 294 ALA A O 1
ATOM 2341 N N . ASP A 1 295 ? -11.008 -6.171 -18.699 1.00 66.56 295 ASP A N 1
ATOM 2342 C CA . ASP A 1 295 ? -10.047 -5.265 -19.325 1.00 66.56 295 ASP A CA 1
ATOM 2343 C C . ASP A 1 295 ? -8.663 -5.903 -19.529 1.00 66.56 295 ASP A C 1
ATOM 2345 O O . ASP A 1 295 ? -7.915 -5.466 -20.400 1.00 66.56 295 ASP A O 1
ATOM 2349 N N . ARG A 1 296 ? -8.341 -6.979 -18.795 1.00 68.25 296 ARG A N 1
ATOM 2350 C CA . ARG A 1 296 ? -7.072 -7.714 -18.928 1.00 68.25 296 ARG A CA 1
ATOM 2351 C C . ARG A 1 296 ? -7.158 -8.947 -19.828 1.00 68.25 296 ARG A C 1
ATOM 2353 O O . ARG A 1 296 ? -6.119 -9.420 -20.268 1.00 68.25 296 ARG A O 1
ATOM 2360 N N . ILE A 1 297 ? -8.358 -9.420 -20.190 1.00 71.12 297 ILE A N 1
ATOM 2361 C CA . ILE A 1 297 ? -8.561 -10.628 -21.026 1.00 71.12 297 ILE A CA 1
ATOM 2362 C C . ILE A 1 297 ? -7.743 -10.599 -22.325 1.00 71.12 297 ILE A C 1
ATOM 2364 O O . ILE A 1 297 ? -7.204 -11.619 -22.741 1.00 71.12 297 ILE A O 1
ATOM 2368 N N . ALA A 1 298 ? -7.652 -9.438 -22.980 1.00 69.44 298 ALA A N 1
ATOM 2369 C CA . ALA A 1 298 ? -6.963 -9.312 -24.264 1.00 69.44 298 ALA A CA 1
ATOM 2370 C C . ALA A 1 298 ? -5.430 -9.410 -24.166 1.00 69.44 298 ALA A C 1
ATOM 2372 O O . ALA A 1 298 ? -4.786 -9.666 -25.177 1.00 69.44 298 ALA A O 1
ATOM 2373 N N . VAL A 1 299 ? -4.868 -9.192 -22.976 1.00 72.69 299 VAL A N 1
ATOM 2374 C CA . VAL A 1 299 ? -3.422 -9.171 -22.708 1.00 72.69 299 VAL A CA 1
ATOM 2375 C C . VAL A 1 299 ? -2.996 -10.299 -21.762 1.00 72.69 299 VAL A C 1
ATOM 2377 O O . VAL A 1 299 ? -1.884 -10.281 -21.246 1.00 72.69 299 VAL A O 1
ATOM 2380 N N . MET A 1 300 ? -3.876 -11.277 -21.510 1.00 72.50 300 MET A N 1
ATOM 2381 C CA . MET A 1 300 ? -3.551 -12.427 -20.666 1.00 72.50 300 MET A CA 1
ATOM 2382 C C . MET A 1 300 ? -2.429 -13.259 -21.290 1.00 72.50 300 MET A C 1
ATOM 2384 O O . MET A 1 300 ? -2.516 -13.658 -22.452 1.00 72.50 300 MET A O 1
ATOM 2388 N N . ASP A 1 301 ? -1.407 -13.557 -20.489 1.00 77.69 301 ASP A N 1
ATOM 2389 C CA . ASP A 1 301 ? -0.292 -14.412 -20.890 1.00 77.69 301 ASP A CA 1
ATOM 2390 C C . ASP A 1 301 ? -0.771 -15.855 -21.147 1.00 77.69 301 ASP A C 1
ATOM 2392 O O . ASP A 1 301 ? -1.633 -16.396 -20.440 1.00 77.69 301 ASP A O 1
ATOM 2396 N N . GLN A 1 302 ? -0.205 -16.487 -22.177 1.00 79.69 302 GLN A N 1
ATOM 2397 C CA . GLN A 1 302 ? -0.563 -17.840 -22.594 1.00 79.69 302 GLN A CA 1
ATOM 2398 C C . GLN A 1 302 ? -0.288 -18.886 -21.504 1.00 79.69 302 GLN A C 1
ATOM 2400 O O . GLN A 1 302 ? -1.015 -19.876 -21.408 1.00 79.69 302 GLN A O 1
ATOM 2405 N N . GLU A 1 303 ? 0.722 -18.671 -20.664 1.00 76.19 303 GLU A N 1
ATOM 2406 C CA . GLU A 1 303 ? 1.059 -19.543 -19.544 1.00 76.19 303 GLU A CA 1
ATOM 2407 C C . GLU A 1 303 ? -0.046 -19.539 -18.478 1.00 76.19 303 GLU A C 1
ATOM 2409 O O . GLU A 1 303 ? -0.486 -20.602 -18.038 1.00 76.19 303 GLU A O 1
ATOM 2414 N N . ILE A 1 304 ? -0.582 -18.361 -18.139 1.00 78.06 304 ILE A N 1
ATOM 2415 C CA . ILE A 1 304 ? -1.705 -18.213 -17.197 1.00 78.06 304 ILE A CA 1
ATOM 2416 C C . ILE A 1 304 ? -2.956 -18.896 -17.760 1.00 78.06 304 ILE A C 1
ATOM 2418 O O . ILE A 1 304 ? -3.637 -19.641 -17.052 1.00 78.06 304 ILE A O 1
ATOM 2422 N N . ILE A 1 305 ? -3.232 -18.704 -19.055 1.00 79.44 305 ILE A N 1
ATOM 2423 C CA . ILE A 1 305 ? -4.347 -19.369 -19.745 1.00 79.44 305 ILE A CA 1
ATOM 2424 C C . ILE A 1 305 ? -4.194 -20.894 -19.673 1.00 79.44 305 ILE A C 1
ATOM 2426 O O . ILE A 1 305 ? -5.171 -21.603 -19.417 1.00 79.44 305 ILE A O 1
ATOM 2430 N N . ASN A 1 306 ? -2.982 -21.416 -19.871 1.00 83.44 306 ASN A N 1
ATOM 2431 C CA . ASN A 1 306 ? -2.710 -22.850 -19.799 1.00 83.44 306 ASN A CA 1
ATOM 2432 C C . ASN A 1 306 ? -2.900 -23.397 -18.375 1.00 83.44 306 ASN A C 1
ATOM 2434 O O . ASN A 1 306 ? -3.582 -24.412 -18.215 1.00 83.44 306 ASN A O 1
ATOM 2438 N N . LYS A 1 307 ? -2.397 -22.699 -17.348 1.00 81.38 307 LYS A N 1
ATOM 2439 C CA . LYS A 1 307 ? -2.597 -23.059 -15.933 1.00 81.38 307 LYS A CA 1
ATOM 2440 C C . LYS A 1 307 ? -4.089 -23.080 -15.561 1.00 81.38 307 LYS A C 1
ATOM 2442 O O . LYS A 1 307 ? -4.579 -24.068 -15.016 1.00 81.38 307 LYS A O 1
ATOM 2447 N N . MET A 1 308 ? -4.857 -22.054 -15.948 1.00 81.00 308 MET A N 1
ATOM 2448 C CA . MET A 1 308 ? -6.314 -22.024 -15.729 1.00 81.00 308 MET A CA 1
ATOM 2449 C C . MET A 1 308 ? -7.038 -23.163 -16.464 1.00 81.00 308 MET A C 1
ATOM 2451 O O . MET A 1 308 ? -7.933 -23.799 -15.903 1.00 81.00 308 MET A O 1
ATOM 2455 N N . ARG A 1 309 ? -6.643 -23.476 -17.708 1.00 84.31 309 ARG A N 1
ATOM 2456 C CA . ARG A 1 309 ? -7.201 -24.612 -18.463 1.00 84.31 309 ARG A CA 1
ATOM 2457 C C . ARG A 1 309 ? -6.920 -25.951 -17.788 1.00 84.31 309 ARG A C 1
ATOM 2459 O O . ARG A 1 309 ? -7.807 -26.801 -17.799 1.00 84.31 309 ARG A O 1
ATOM 2466 N N . GLN A 1 310 ? -5.733 -26.144 -17.220 1.00 85.62 310 GLN A N 1
ATOM 2467 C CA . GLN A 1 310 ? -5.354 -27.374 -16.522 1.00 85.62 310 GLN A CA 1
ATOM 2468 C C . GLN A 1 310 ? -6.246 -27.617 -15.300 1.00 85.62 310 GLN A C 1
ATOM 2470 O O . GLN A 1 310 ? -6.872 -28.673 -15.198 1.00 85.62 310 GLN A O 1
ATOM 2475 N N . VAL A 1 311 ? -6.380 -26.612 -14.428 1.00 84.69 311 VAL A N 1
ATOM 2476 C CA . VAL A 1 311 ? -7.253 -26.669 -13.241 1.00 84.69 311 VAL A CA 1
ATOM 2477 C C . VAL A 1 311 ? -8.698 -26.950 -13.648 1.00 84.69 311 VAL A C 1
ATOM 2479 O O . VAL A 1 311 ? -9.364 -27.825 -13.096 1.00 84.69 311 VAL A O 1
ATOM 2482 N N . ARG A 1 312 ? -9.170 -26.265 -14.690 1.00 84.75 312 ARG A N 1
ATOM 2483 C CA . ARG A 1 312 ? -10.512 -26.456 -15.235 1.00 84.75 312 ARG A CA 1
ATOM 2484 C C . ARG A 1 312 ? -10.749 -27.873 -15.757 1.00 84.75 312 ARG A C 1
ATOM 2486 O O . ARG A 1 312 ? -11.788 -28.470 -15.486 1.00 84.75 312 ARG A O 1
ATOM 2493 N N . GLN A 1 313 ? -9.807 -28.422 -16.522 1.00 86.31 313 GLN A N 1
ATOM 2494 C CA . GLN A 1 313 ? -9.907 -29.789 -17.033 1.00 86.31 313 GLN A CA 1
ATOM 2495 C C . GLN A 1 313 ? -9.925 -30.809 -15.891 1.00 86.31 313 GLN A C 1
ATOM 2497 O O . GLN A 1 313 ? -10.670 -31.785 -15.975 1.00 86.31 313 GLN A O 1
ATOM 2502 N N . ALA A 1 314 ? -9.157 -30.575 -14.823 1.00 87.44 314 ALA A N 1
ATOM 2503 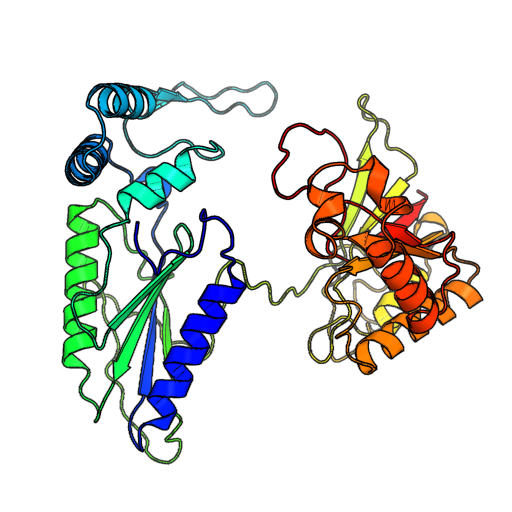C CA . ALA A 1 314 ? -9.198 -31.399 -13.621 1.00 87.44 314 ALA A CA 1
ATOM 2504 C C . ALA A 1 314 ? -10.575 -31.333 -12.939 1.00 87.44 314 ALA A C 1
ATOM 2506 O O . ALA A 1 314 ? -11.183 -32.380 -12.723 1.00 87.44 314 ALA A O 1
ATOM 2507 N N . ALA A 1 315 ? -11.119 -30.131 -12.713 1.00 83.31 315 ALA A N 1
ATOM 2508 C CA . ALA A 1 315 ? -12.464 -29.946 -12.160 1.00 83.31 315 ALA A CA 1
ATOM 2509 C C . ALA A 1 315 ? -13.539 -30.655 -13.005 1.00 83.31 315 ALA A C 1
ATOM 2511 O O . ALA A 1 315 ? -14.388 -31.363 -12.467 1.00 83.31 315 ALA A O 1
ATOM 2512 N N . ASN A 1 316 ? -13.456 -30.556 -14.336 1.00 85.38 316 ASN A N 1
ATOM 2513 C CA . ASN A 1 316 ? -14.389 -31.222 -15.246 1.00 85.38 316 ASN A CA 1
ATOM 2514 C C . ASN A 1 316 ? -14.324 -32.755 -15.147 1.00 85.38 316 ASN A C 1
ATOM 2516 O O . ASN A 1 316 ? -15.360 -33.413 -15.125 1.00 85.38 316 ASN A O 1
ATOM 2520 N N . ARG A 1 317 ? -13.119 -33.336 -15.047 1.00 89.25 317 ARG A N 1
ATOM 2521 C CA . ARG A 1 317 ? -12.940 -34.789 -14.836 1.00 89.25 317 ARG A CA 1
ATOM 2522 C C . ARG A 1 317 ? -13.506 -35.257 -13.495 1.00 89.25 317 ARG A C 1
ATOM 2524 O O . ARG A 1 317 ? -13.894 -36.411 -13.377 1.00 89.25 317 ARG A O 1
ATOM 2531 N N . MET A 1 318 ? -13.550 -34.366 -12.507 1.00 85.50 318 MET A N 1
ATOM 2532 C CA . MET A 1 318 ? -14.123 -34.617 -11.183 1.00 85.50 318 MET A CA 1
ATOM 2533 C C . MET A 1 318 ? -15.640 -34.373 -11.129 1.00 85.50 318 MET A C 1
ATOM 2535 O O . MET A 1 318 ? -16.244 -34.581 -10.082 1.00 85.50 318 MET A O 1
ATOM 2539 N N . GLY A 1 319 ? -16.262 -33.929 -12.229 1.00 81.62 319 GLY A N 1
ATOM 2540 C CA . GLY A 1 319 ? -17.682 -33.573 -12.264 1.00 81.62 319 GLY A CA 1
ATOM 2541 C C . GLY A 1 319 ? -18.017 -32.283 -11.506 1.00 81.62 319 GLY A C 1
ATOM 2542 O O . GLY A 1 319 ? -19.182 -32.045 -11.202 1.00 81.62 319 GLY A O 1
ATOM 2543 N N . ILE A 1 320 ? -17.016 -31.452 -11.196 1.00 81.06 320 ILE A N 1
ATOM 2544 C CA . ILE A 1 320 ? -17.202 -30.199 -10.463 1.00 81.06 320 ILE A CA 1
ATOM 2545 C C . ILE A 1 320 ? -17.668 -29.110 -11.449 1.00 81.06 320 ILE A C 1
ATOM 2547 O O . ILE A 1 320 ? -16.940 -28.806 -12.409 1.00 81.06 320 ILE A O 1
ATOM 2551 N N . PRO A 1 321 ? -18.855 -28.502 -11.247 1.00 74.50 321 PRO A N 1
ATOM 2552 C CA . PRO A 1 321 ? -19.319 -27.377 -12.050 1.00 74.50 321 PRO A CA 1
ATOM 2553 C C . PRO A 1 321 ? -18.359 -26.187 -11.947 1.00 74.50 321 PRO A C 1
ATOM 2555 O O . PRO A 1 321 ? -17.749 -25.939 -10.907 1.00 74.50 321 PRO A O 1
ATOM 2558 N N . GLN A 1 322 ? -18.222 -25.452 -13.050 1.00 77.25 322 GLN A N 1
ATOM 2559 C CA . GLN A 1 322 ? -17.304 -24.320 -13.166 1.00 77.25 322 GLN A CA 1
ATOM 2560 C C . GLN A 1 322 ? -18.069 -23.057 -13.540 1.00 77.25 322 GLN A C 1
ATOM 2562 O O . GLN A 1 322 ? -18.894 -23.070 -14.456 1.00 77.25 322 GLN A O 1
ATOM 2567 N N . VAL A 1 323 ? -17.746 -21.960 -12.868 1.00 73.38 323 VAL A N 1
ATOM 2568 C CA . VAL A 1 323 ? -18.323 -20.640 -13.112 1.00 73.38 323 VAL A CA 1
ATOM 2569 C C . VAL A 1 323 ? -17.201 -19.617 -13.239 1.00 73.38 323 VAL A C 1
ATOM 2571 O O . VAL A 1 323 ? -16.210 -19.684 -12.516 1.00 73.38 323 VAL A O 1
ATOM 2574 N N . VAL A 1 324 ? -17.344 -18.659 -14.155 1.00 73.12 324 VAL A N 1
ATOM 2575 C CA . VAL A 1 324 ? -16.411 -17.534 -14.282 1.00 73.12 324 VAL A CA 1
ATOM 2576 C C . VAL A 1 324 ? -17.128 -16.234 -13.970 1.00 73.12 324 VAL A C 1
ATOM 2578 O O . VAL A 1 324 ? -18.091 -15.893 -14.654 1.00 73.12 324 VAL A O 1
ATOM 2581 N N . PHE A 1 325 ? -16.631 -15.466 -13.004 1.00 74.31 325 PHE A N 1
ATOM 2582 C CA . PHE A 1 325 ? -17.029 -14.069 -12.853 1.00 74.31 325 PHE A CA 1
ATOM 2583 C C . PHE A 1 325 ? -16.075 -13.176 -13.632 1.00 74.31 325 PHE A C 1
ATOM 2585 O O . PHE A 1 325 ? -14.872 -13.132 -13.374 1.00 74.31 325 PHE A O 1
ATOM 2592 N N . MET A 1 326 ? -16.626 -12.455 -14.603 1.00 71.06 326 MET A N 1
ATOM 2593 C CA . MET A 1 326 ? -15.883 -11.471 -15.370 1.00 71.06 326 MET A CA 1
ATOM 2594 C C . MET A 1 326 ? -16.054 -10.096 -14.713 1.00 71.06 326 MET A C 1
ATOM 2596 O O . MET A 1 326 ? -17.113 -9.484 -14.839 1.00 71.06 326 MET A O 1
ATOM 2600 N N . THR A 1 327 ? -15.037 -9.627 -13.991 1.00 72.12 327 THR A N 1
ATOM 2601 C CA . THR A 1 327 ? -15.066 -8.382 -13.200 1.00 72.12 327 THR A CA 1
ATOM 2602 C C . THR A 1 327 ? -14.577 -7.175 -14.011 1.00 72.12 327 THR A C 1
ATOM 2604 O O . THR A 1 327 ? -14.063 -7.327 -15.119 1.00 72.12 327 THR A O 1
ATOM 2607 N N . ARG A 1 328 ? -14.736 -5.952 -13.479 1.00 67.38 328 ARG A N 1
ATOM 2608 C CA . ARG A 1 328 ? -14.291 -4.681 -14.105 1.00 67.38 328 ARG A CA 1
ATOM 2609 C C . ARG A 1 328 ? -14.857 -4.426 -15.510 1.00 67.38 328 ARG A C 1
ATOM 2611 O O . ARG A 1 328 ? -14.206 -3.837 -16.376 1.00 67.38 328 ARG A O 1
ATOM 2618 N N . VAL A 1 329 ? -16.085 -4.879 -15.758 1.00 68.31 329 VAL A N 1
ATOM 2619 C CA . VAL A 1 329 ? -16.763 -4.679 -17.052 1.00 68.31 329 VAL A CA 1
ATOM 2620 C C . VAL A 1 329 ? -17.020 -3.203 -17.367 1.00 68.31 329 VAL A C 1
ATOM 2622 O O . VAL A 1 329 ? -17.010 -2.819 -18.534 1.00 68.31 329 VAL A O 1
ATOM 2625 N N . ASP A 1 330 ? -17.166 -2.384 -16.327 1.00 63.94 330 ASP A N 1
ATOM 2626 C CA . ASP A 1 330 ? -17.328 -0.931 -16.361 1.00 63.94 330 ASP A CA 1
ATOM 2627 C C . ASP A 1 330 ? -16.094 -0.201 -16.905 1.00 63.94 330 ASP A C 1
ATOM 2629 O O . ASP A 1 330 ? -16.235 0.757 -17.665 1.00 63.94 330 ASP A O 1
ATOM 2633 N N . LEU A 1 331 ? -14.890 -0.695 -16.601 1.00 64.44 331 LEU A N 1
ATOM 2634 C CA . LEU A 1 331 ? -13.641 -0.177 -17.170 1.00 64.44 331 LEU A CA 1
ATOM 2635 C C . LEU A 1 331 ? -13.437 -0.642 -18.615 1.00 64.44 331 LEU A C 1
ATOM 2637 O O . LEU A 1 331 ? -12.881 0.081 -19.439 1.00 64.44 331 LEU A O 1
ATOM 2641 N N . ALA A 1 332 ? -13.928 -1.837 -18.951 1.00 62.53 332 ALA A N 1
ATOM 2642 C CA . ALA A 1 332 ? -13.835 -2.375 -20.304 1.00 62.53 332 ALA A CA 1
ATOM 2643 C C . ALA A 1 332 ? -14.796 -1.683 -21.294 1.00 62.53 332 ALA A C 1
ATOM 2645 O O . ALA A 1 332 ? -14.575 -1.744 -22.509 1.00 62.53 332 ALA A O 1
ATOM 2646 N N . CYS A 1 333 ? -15.875 -1.052 -20.808 1.00 62.69 333 CYS A N 1
ATOM 2647 C CA . CYS A 1 333 ? -16.861 -0.370 -21.642 1.00 62.69 333 CYS A CA 1
ATOM 2648 C C . CYS A 1 333 ? -17.477 0.871 -20.953 1.00 62.69 333 CYS A C 1
ATOM 2650 O O . CYS A 1 333 ? -18.294 0.713 -20.042 1.00 62.69 333 CYS A O 1
ATOM 2652 N N . PRO A 1 334 ? -17.231 2.096 -21.466 1.00 60.81 334 PRO A N 1
ATOM 2653 C CA . PRO A 1 334 ? -17.788 3.334 -20.904 1.00 60.81 334 PRO A CA 1
ATOM 2654 C C . PRO A 1 334 ? -19.323 3.340 -20.804 1.00 60.81 334 PRO A C 1
ATOM 2656 O O . PRO A 1 334 ? -19.876 3.835 -19.831 1.00 60.81 334 PRO A O 1
ATOM 2659 N N . LEU A 1 335 ? -20.022 2.702 -21.753 1.00 56.03 335 LEU A N 1
ATOM 2660 C CA . LEU A 1 335 ? -21.492 2.601 -21.760 1.00 56.03 335 LEU A CA 1
ATOM 2661 C C . LEU A 1 335 ? -22.051 1.785 -20.581 1.00 56.03 335 LEU A C 1
ATOM 2663 O O . LEU A 1 335 ? -23.202 1.959 -20.188 1.00 56.03 335 LEU A O 1
ATOM 2667 N N . THR A 1 336 ? -21.248 0.880 -20.014 1.00 55.31 336 THR A N 1
ATOM 2668 C CA . THR A 1 336 ? -21.635 0.092 -18.832 1.00 55.31 336 THR A CA 1
ATOM 2669 C C . THR A 1 336 ? -21.352 0.812 -17.514 1.00 55.31 336 THR A C 1
ATOM 2671 O O . THR A 1 336 ? -21.861 0.386 -16.478 1.00 55.31 336 THR A O 1
ATOM 2674 N N . LYS A 1 337 ? -20.615 1.934 -17.559 1.00 55.59 337 LYS A N 1
ATOM 2675 C CA . LYS A 1 337 ? -20.403 2.842 -16.423 1.00 55.59 337 LYS A CA 1
ATOM 2676 C C . LYS A 1 337 ? -21.675 3.627 -16.085 1.00 55.59 337 LYS A C 1
ATOM 2678 O O . LYS A 1 337 ? -21.944 3.862 -14.913 1.00 55.59 337 LYS A O 1
ATOM 2683 N N . GLU A 1 338 ? -22.471 3.975 -17.098 1.00 55.66 338 GLU A N 1
ATOM 2684 C CA . GLU A 1 338 ? -23.695 4.775 -16.943 1.00 55.66 338 GLU A CA 1
ATOM 2685 C C . GLU A 1 338 ? -24.930 3.946 -16.550 1.00 55.66 338 GLU A C 1
ATOM 2687 O O . GLU A 1 338 ? -25.769 4.427 -15.790 1.00 55.66 338 GLU A O 1
ATOM 2692 N N . ASN A 1 339 ? -25.080 2.702 -17.036 1.00 54.16 339 ASN A N 1
ATOM 2693 C CA . ASN A 1 339 ? -26.232 1.860 -16.684 1.00 54.16 339 ASN A CA 1
ATOM 2694 C C . ASN A 1 339 ? -25.957 0.349 -16.839 1.00 54.16 339 ASN A C 1
ATOM 2696 O O . ASN A 1 339 ? -25.640 -0.150 -17.923 1.00 54.16 339 ASN A O 1
ATOM 2700 N N . LEU A 1 340 ? -26.168 -0.407 -15.755 1.00 54.31 340 LEU A N 1
ATOM 2701 C CA . LEU A 1 340 ? -25.899 -1.851 -15.665 1.00 54.31 340 LEU A CA 1
ATOM 2702 C C . LEU A 1 340 ? -26.797 -2.710 -16.565 1.00 54.31 340 LEU A C 1
ATOM 2704 O O . LEU A 1 340 ? -26.427 -3.826 -16.928 1.00 54.31 340 LEU A O 1
ATOM 2708 N N . ARG A 1 341 ? -27.945 -2.186 -17.016 1.00 55.88 341 ARG A N 1
ATOM 2709 C CA . ARG A 1 341 ? -28.802 -2.872 -17.999 1.00 55.88 341 ARG A CA 1
ATOM 2710 C C . ARG A 1 341 ? -28.132 -3.019 -19.368 1.00 55.88 341 ARG A C 1
ATOM 2712 O O . ARG A 1 341 ? -28.582 -3.832 -20.176 1.00 55.88 341 ARG A O 1
ATOM 2719 N N . TYR A 1 342 ? -27.064 -2.264 -19.642 1.00 57.97 342 TYR A N 1
ATOM 2720 C CA . TYR A 1 342 ? -26.316 -2.361 -20.893 1.00 57.97 342 TYR A CA 1
ATOM 2721 C C . TYR A 1 342 ? -25.187 -3.396 -20.872 1.00 57.97 342 TYR A C 1
ATOM 2723 O O . TYR A 1 342 ? -24.609 -3.637 -21.929 1.00 57.97 342 TYR A O 1
ATOM 2731 N N . ILE A 1 343 ? -24.911 -4.070 -19.745 1.00 58.44 343 ILE A N 1
ATOM 2732 C CA . ILE A 1 343 ? -23.859 -5.102 -19.659 1.00 58.44 343 ILE A CA 1
ATOM 2733 C C . ILE A 1 343 ? -24.052 -6.178 -20.740 1.00 58.44 343 ILE A C 1
ATOM 2735 O O . ILE A 1 343 ? -23.136 -6.459 -21.506 1.00 58.44 343 ILE A O 1
ATOM 2739 N N . TYR A 1 344 ? -25.271 -6.704 -20.887 1.00 59.47 344 TYR A N 1
ATOM 2740 C CA . TYR A 1 344 ? -25.586 -7.725 -21.896 1.00 59.47 344 TYR A CA 1
ATOM 2741 C C . TYR A 1 344 ? -25.918 -7.155 -23.289 1.00 59.47 344 TYR A C 1
ATOM 2743 O O . TYR A 1 344 ? -25.996 -7.906 -24.263 1.00 59.47 344 TYR A O 1
ATOM 2751 N N . LYS A 1 345 ? -26.098 -5.832 -23.411 1.00 60.97 345 LYS A N 1
ATOM 2752 C CA . LYS A 1 345 ? -26.349 -5.141 -24.693 1.00 60.97 345 LYS A CA 1
ATOM 2753 C C . LYS A 1 345 ? -25.066 -4.617 -25.342 1.00 60.97 345 LYS A C 1
ATOM 2755 O O . LYS A 1 345 ? -25.039 -4.401 -26.551 1.00 60.97 345 LYS A O 1
ATOM 2760 N N . SER A 1 346 ? -24.007 -4.417 -24.560 1.00 67.62 346 SER A N 1
ATOM 2761 C CA . SER A 1 346 ? -22.730 -3.908 -25.043 1.00 67.62 346 SER A CA 1
ATOM 2762 C C . SER A 1 346 ? -22.042 -4.928 -25.948 1.00 67.62 346 SER A C 1
ATOM 2764 O O . SER A 1 346 ? -21.722 -6.044 -25.532 1.00 67.62 346 SER A O 1
ATOM 2766 N N . LYS A 1 347 ? -21.752 -4.515 -27.189 1.00 72.19 347 LYS A N 1
ATOM 2767 C CA . LYS A 1 347 ? -20.955 -5.308 -28.136 1.00 72.19 347 LYS A CA 1
ATOM 2768 C C . LYS A 1 347 ? -19.584 -5.652 -27.547 1.00 72.19 347 LYS A C 1
ATOM 2770 O O . LYS A 1 347 ? -19.151 -6.790 -27.638 1.00 72.19 347 LYS A O 1
ATOM 2775 N N . LYS A 1 348 ? -18.956 -4.705 -26.842 1.00 71.38 348 LYS A N 1
ATOM 2776 C CA . LYS A 1 348 ? -17.627 -4.883 -26.243 1.00 71.38 348 LYS A CA 1
ATOM 2777 C C . LYS A 1 348 ? -17.613 -5.936 -25.130 1.00 71.38 348 LYS A C 1
ATOM 2779 O O . LYS A 1 348 ? -16.700 -6.755 -25.084 1.00 71.38 348 LYS A O 1
ATOM 2784 N N . VAL A 1 349 ? -18.629 -5.945 -24.263 1.00 70.06 349 VAL A N 1
ATOM 2785 C CA . VAL A 1 349 ? -18.757 -6.965 -23.205 1.00 70.06 349 VAL A CA 1
ATOM 2786 C C . VAL A 1 349 ? -19.038 -8.333 -23.820 1.00 70.06 349 VAL A C 1
ATOM 2788 O O . VAL A 1 349 ? -18.420 -9.313 -23.418 1.00 70.06 349 VAL A O 1
ATOM 2791 N N . ARG A 1 350 ? -19.901 -8.406 -24.840 1.00 74.12 350 ARG A N 1
ATOM 2792 C CA . ARG A 1 350 ? -20.153 -9.648 -25.586 1.00 74.12 350 ARG A CA 1
ATOM 2793 C C . ARG A 1 350 ? -18.897 -10.197 -26.261 1.00 74.12 350 ARG A C 1
ATOM 2795 O O . ARG A 1 350 ? -18.648 -11.395 -26.165 1.00 74.12 350 ARG A O 1
ATOM 2802 N N . ASP A 1 351 ? -18.097 -9.341 -26.886 1.00 79.62 351 ASP A N 1
ATOM 2803 C CA . ASP A 1 351 ? -16.830 -9.739 -27.504 1.00 79.62 351 ASP A CA 1
ATOM 2804 C C . ASP A 1 351 ? -15.848 -10.264 -26.442 1.00 79.62 351 ASP A C 1
ATOM 2806 O O . ASP A 1 351 ? -15.181 -11.275 -26.657 1.00 79.62 351 ASP A O 1
ATOM 2810 N N . ASN A 1 352 ? -15.791 -9.631 -25.265 1.00 78.12 352 ASN A N 1
ATOM 2811 C CA . ASN A 1 352 ? -14.968 -10.099 -24.146 1.00 78.12 352 ASN A CA 1
ATOM 2812 C C . ASN A 1 352 ? -15.468 -11.429 -23.563 1.00 78.12 352 ASN A C 1
ATOM 2814 O O . ASN A 1 352 ? -14.646 -12.294 -23.270 1.00 78.12 352 ASN A O 1
ATOM 2818 N N . LEU A 1 353 ? -16.785 -11.639 -23.462 1.00 77.25 353 LEU A N 1
ATOM 2819 C CA . LEU A 1 353 ? -17.374 -12.925 -23.069 1.00 77.25 353 LEU A CA 1
ATOM 2820 C C . LEU A 1 353 ? -16.990 -14.036 -24.052 1.00 77.25 353 LEU A C 1
ATOM 2822 O O . LEU A 1 353 ? -16.570 -15.112 -23.635 1.00 77.25 353 LEU A O 1
ATOM 2826 N N . GLN A 1 354 ? -17.087 -13.771 -25.357 1.00 80.81 354 GLN A N 1
ATOM 2827 C CA . GLN A 1 354 ? -16.710 -14.732 -26.397 1.00 80.81 354 GLN A CA 1
ATOM 2828 C C . GLN A 1 354 ? -15.210 -15.036 -26.387 1.00 80.81 354 GLN A C 1
ATOM 2830 O O . GLN A 1 354 ? -14.812 -16.195 -26.517 1.00 80.81 354 GLN A O 1
ATOM 2835 N N . LYS A 1 355 ? -14.369 -14.017 -26.185 1.00 82.44 355 LYS A N 1
ATOM 2836 C CA . LYS A 1 355 ? -12.921 -14.197 -26.033 1.00 82.44 355 LYS A CA 1
ATOM 2837 C C . LYS A 1 355 ? -12.591 -15.008 -24.788 1.00 82.44 355 LYS A C 1
ATOM 2839 O O . LYS A 1 355 ? -11.858 -15.980 -24.899 1.00 82.44 355 LYS A O 1
ATOM 2844 N N . CYS A 1 356 ? -13.175 -14.674 -23.639 1.00 79.25 356 CYS A N 1
ATOM 2845 C CA . CYS A 1 356 ? -13.007 -15.425 -22.395 1.00 79.25 356 CYS A CA 1
ATOM 2846 C C . CYS A 1 356 ? -13.418 -16.892 -22.571 1.00 79.25 356 CYS A C 1
ATOM 2848 O O . CYS A 1 356 ? -12.669 -17.801 -22.223 1.00 79.25 356 CYS A O 1
ATOM 2850 N N . SER A 1 357 ? -14.569 -17.122 -23.207 1.00 83.19 357 SER A N 1
ATOM 2851 C CA . SER A 1 357 ? -15.071 -18.454 -23.540 1.00 83.19 357 SER A CA 1
ATOM 2852 C C . SER A 1 357 ? -14.107 -19.229 -24.439 1.00 83.19 357 SER A C 1
ATOM 2854 O O . SER A 1 357 ? -13.806 -20.382 -24.152 1.00 83.19 357 SER A O 1
ATOM 2856 N N . SER A 1 358 ? -13.547 -18.591 -25.468 1.00 84.06 358 SER A N 1
ATOM 2857 C CA . SER A 1 358 ? -12.583 -19.224 -26.382 1.00 84.06 358 SER A CA 1
ATOM 2858 C C . SER A 1 358 ? -11.234 -19.501 -25.707 1.00 84.06 358 SER A C 1
ATOM 2860 O O . SER A 1 358 ? -10.622 -20.548 -25.918 1.00 84.06 358 SER A O 1
ATOM 2862 N N . LEU A 1 359 ? -10.767 -18.577 -24.865 1.00 80.56 359 LEU A N 1
ATOM 2863 C CA . LEU A 1 359 ? -9.493 -18.688 -24.162 1.00 80.56 359 LEU A CA 1
ATOM 2864 C C . LEU A 1 359 ? -9.562 -19.737 -23.058 1.00 80.56 359 LEU A C 1
ATOM 2866 O O . LEU A 1 359 ? -8.714 -20.619 -23.013 1.00 80.56 359 LEU A O 1
ATOM 2870 N N . LEU A 1 360 ? -10.577 -19.708 -22.203 1.00 77.56 360 LEU A N 1
ATOM 2871 C CA . LEU A 1 360 ? -10.697 -20.647 -21.087 1.00 77.56 360 LEU A CA 1
ATOM 2872 C C . LEU A 1 360 ? -11.415 -21.939 -21.484 1.00 77.56 360 LEU A C 1
ATOM 2874 O O . LEU A 1 360 ? -11.323 -22.929 -20.768 1.00 77.56 360 LEU A O 1
ATOM 2878 N N . GLY A 1 361 ? -12.089 -21.959 -22.636 1.00 79.69 361 GLY A N 1
ATOM 2879 C CA . GLY A 1 361 ? -12.879 -23.077 -23.152 1.00 79.69 361 GLY A CA 1
ATOM 2880 C C . GLY A 1 361 ? -14.220 -23.276 -22.439 1.00 79.69 361 GLY A C 1
ATOM 2881 O O . GLY A 1 361 ? -14.790 -24.364 -22.534 1.00 79.69 361 GLY A O 1
ATOM 2882 N N . ILE A 1 362 ? -14.684 -22.291 -21.667 1.00 78.06 362 ILE A N 1
ATOM 2883 C CA . ILE A 1 362 ? -15.894 -22.367 -20.833 1.00 78.06 362 ILE A CA 1
ATOM 2884 C C . ILE A 1 362 ? -17.098 -21.864 -21.635 1.00 78.06 362 ILE A C 1
ATOM 2886 O O . ILE A 1 362 ? -16.984 -20.818 -22.277 1.00 78.06 362 ILE A O 1
ATOM 2890 N N . PRO A 1 363 ? -18.250 -22.555 -21.616 1.00 74.19 363 PRO A N 1
ATOM 2891 C CA . PRO A 1 363 ? -19.469 -22.071 -22.257 1.00 74.19 363 PRO A CA 1
ATOM 2892 C C . PRO A 1 363 ? -19.869 -20.666 -21.782 1.00 74.19 363 PRO A C 1
ATOM 2894 O O . PRO A 1 363 ? -19.797 -20.360 -20.595 1.00 74.19 363 PRO A O 1
ATOM 2897 N N . VAL A 1 364 ? -20.316 -19.801 -22.698 1.00 73.88 364 VAL A N 1
ATOM 2898 C CA . VAL A 1 364 ? -20.653 -18.394 -22.385 1.00 73.88 364 VAL A CA 1
ATOM 2899 C C . VAL A 1 364 ? -21.743 -18.275 -21.309 1.00 73.88 364 VAL A C 1
ATOM 2901 O O . VAL A 1 364 ? -21.725 -17.332 -20.527 1.00 73.88 364 VAL A O 1
ATOM 2904 N N . ASN A 1 365 ? -22.663 -19.240 -21.221 1.00 71.44 365 ASN A N 1
ATOM 2905 C CA . ASN A 1 365 ? -23.704 -19.297 -20.186 1.00 71.44 365 ASN A CA 1
ATOM 2906 C C . ASN A 1 365 ? -23.166 -19.573 -18.768 1.00 71.44 365 ASN A C 1
ATOM 2908 O O . ASN A 1 365 ? -23.921 -19.448 -17.810 1.00 71.44 365 ASN A O 1
ATOM 2912 N N . CYS A 1 366 ? -21.887 -19.925 -18.631 1.00 71.44 366 CYS A N 1
ATOM 2913 C CA . CYS A 1 366 ? -21.194 -20.089 -17.353 1.00 71.44 366 CYS A CA 1
ATOM 2914 C C . CYS A 1 366 ? -20.276 -18.894 -17.025 1.00 71.44 366 CYS A C 1
ATOM 2916 O O . CYS A 1 366 ? -19.511 -18.964 -16.063 1.00 71.44 366 CYS A O 1
ATOM 2918 N N . ILE A 1 367 ? -20.321 -17.814 -17.819 1.00 71.12 367 ILE A N 1
ATOM 2919 C CA . ILE A 1 367 ? -19.522 -16.599 -17.620 1.00 71.12 367 ILE A CA 1
ATOM 2920 C C . ILE A 1 367 ? -20.454 -15.440 -17.268 1.00 71.12 367 ILE A C 1
ATOM 2922 O O . ILE A 1 367 ? -21.258 -14.995 -18.088 1.00 71.12 367 ILE A O 1
ATOM 2926 N N . PHE A 1 368 ? -20.311 -14.918 -16.055 1.00 70.00 368 PHE A N 1
ATOM 2927 C CA . PHE A 1 368 ? -21.167 -13.872 -15.512 1.00 70.00 368 PHE A CA 1
ATOM 2928 C C . PHE A 1 368 ? -20.403 -12.546 -15.439 1.00 70.00 368 PHE A C 1
ATOM 2930 O O . PHE A 1 368 ? -19.485 -12.411 -14.626 1.00 70.00 368 PHE A O 1
ATOM 2937 N N . PRO A 1 369 ? -20.741 -11.555 -16.280 1.00 66.38 369 PRO A N 1
ATOM 2938 C CA . PRO A 1 369 ? -20.183 -10.216 -16.167 1.00 66.38 369 PRO A CA 1
ATOM 2939 C C . PRO A 1 369 ? -20.719 -9.517 -14.913 1.00 66.38 369 PRO A C 1
ATOM 2941 O O . PRO A 1 369 ? -21.932 -9.376 -14.748 1.00 66.38 369 PRO A O 1
ATOM 2944 N N . VAL A 1 370 ? -19.819 -9.046 -14.051 1.00 65.06 370 VAL A N 1
ATOM 2945 C CA . VAL A 1 370 ? -20.147 -8.371 -12.789 1.00 65.06 370 VAL A CA 1
ATOM 2946 C C . VAL A 1 370 ? -19.426 -7.025 -12.683 1.00 65.06 370 VAL A C 1
ATOM 2948 O O . VAL A 1 370 ? -18.270 -6.876 -13.091 1.00 65.06 370 VAL A O 1
ATOM 2951 N N . LYS A 1 371 ? -20.120 -6.018 -12.142 1.00 59.59 371 LYS A N 1
ATOM 2952 C CA . LYS A 1 371 ? -19.515 -4.727 -11.786 1.00 59.59 371 LYS A CA 1
ATOM 2953 C C . LYS A 1 371 ? -18.740 -4.899 -10.482 1.00 59.59 371 LYS A C 1
ATOM 2955 O O . LYS A 1 371 ? -19.255 -5.528 -9.562 1.00 59.59 371 LYS A O 1
ATOM 2960 N N . ASN A 1 372 ? -17.534 -4.340 -10.402 1.00 53.38 372 ASN A N 1
ATOM 2961 C CA . ASN A 1 372 ? -16.774 -4.356 -9.156 1.00 53.38 372 ASN A CA 1
ATOM 2962 C C . ASN A 1 372 ? -17.220 -3.193 -8.250 1.00 53.38 372 ASN A C 1
ATOM 2964 O O . ASN A 1 372 ? -17.234 -2.037 -8.686 1.00 53.38 372 ASN A O 1
ATOM 2968 N N . TYR A 1 373 ? -17.584 -3.486 -7.004 1.00 43.84 373 TYR A N 1
ATOM 2969 C CA . TYR A 1 373 ? -17.988 -2.484 -6.016 1.00 43.84 373 TYR A CA 1
ATOM 2970 C C . TYR A 1 373 ? -16.756 -2.044 -5.224 1.00 43.84 373 TYR A C 1
ATOM 2972 O O . TYR A 1 373 ? -16.460 -2.583 -4.166 1.00 43.84 373 TYR A O 1
ATOM 2980 N N . HIS A 1 374 ? -16.009 -1.076 -5.753 1.00 39.09 374 HIS A N 1
ATOM 2981 C CA . HIS A 1 374 ? -14.834 -0.528 -5.064 1.00 39.09 374 HIS A CA 1
ATOM 2982 C C . HIS A 1 374 ? -15.166 0.677 -4.157 1.00 39.09 374 HIS A C 1
ATOM 2984 O O . HIS A 1 374 ? -14.269 1.182 -3.491 1.00 39.09 374 HIS A O 1
ATOM 2990 N N . MET A 1 375 ? -16.429 1.143 -4.117 1.00 34.06 375 MET A N 1
ATOM 2991 C CA . MET A 1 375 ? -16.840 2.347 -3.361 1.00 34.06 375 MET A CA 1
ATOM 2992 C C . MET A 1 375 ? -18.183 2.266 -2.604 1.00 34.06 375 MET A C 1
ATOM 2994 O O . MET A 1 375 ? -18.508 3.203 -1.881 1.00 34.06 375 MET A O 1
ATOM 2998 N N . GLU A 1 376 ? -18.992 1.209 -2.734 1.00 30.92 376 GLU A N 1
ATOM 2999 C CA . GLU A 1 376 ? -20.299 1.141 -2.048 1.00 30.92 376 GLU A CA 1
ATOM 3000 C C . GLU A 1 376 ? -20.163 0.464 -0.674 1.00 30.92 376 GLU A C 1
ATOM 3002 O O . GLU A 1 376 ? -19.970 -0.743 -0.578 1.00 30.92 376 GLU A O 1
ATOM 3007 N N . THR A 1 377 ? -20.261 1.250 0.404 1.00 33.44 377 THR A N 1
ATOM 3008 C CA . THR A 1 377 ? -20.152 0.797 1.808 1.00 33.44 377 THR A CA 1
ATOM 3009 C C . THR A 1 377 ? -21.478 0.330 2.422 1.00 33.44 377 THR A C 1
ATOM 3011 O O . THR A 1 377 ? -21.502 -0.118 3.566 1.00 33.44 377 THR A O 1
ATOM 3014 N N . HIS A 1 378 ? -22.585 0.389 1.674 1.00 31.16 378 HIS A N 1
ATOM 3015 C CA . HIS A 1 378 ? -23.911 -0.040 2.126 1.00 31.16 378 HIS A CA 1
ATOM 3016 C C . HIS A 1 378 ? -24.445 -1.221 1.312 1.00 31.16 378 HIS A C 1
ATOM 3018 O O . HIS A 1 378 ? -25.472 -1.109 0.652 1.00 31.16 378 HIS A O 1
ATOM 3024 N N . VAL A 1 379 ? -23.779 -2.375 1.394 1.00 26.30 379 VAL A N 1
ATOM 3025 C CA . VAL A 1 379 ? -24.400 -3.674 1.094 1.00 26.30 379 VAL A CA 1
ATOM 3026 C C . VAL A 1 379 ? -23.859 -4.704 2.085 1.00 26.30 379 VAL A C 1
ATOM 3028 O O . VAL A 1 379 ? -22.675 -5.030 2.092 1.00 26.30 379 VAL A O 1
ATOM 3031 N N . PHE A 1 380 ? -24.742 -5.205 2.951 1.00 27.48 380 PHE A N 1
ATOM 3032 C CA . PHE A 1 380 ? -24.514 -6.458 3.662 1.00 27.48 380 PHE A CA 1
ATOM 3033 C C . PHE A 1 380 ? -24.428 -7.589 2.624 1.00 27.48 380 PHE A C 1
ATOM 3035 O O . PHE A 1 380 ? -25.301 -7.700 1.766 1.00 27.48 380 PHE A O 1
ATOM 3042 N N . VAL A 1 381 ? -23.430 -8.460 2.794 1.00 25.20 381 VAL A N 1
ATOM 3043 C CA . VAL A 1 381 ? -23.166 -9.711 2.056 1.00 25.20 381 VAL A CA 1
ATOM 3044 C C . VAL A 1 381 ? -22.327 -9.568 0.766 1.00 25.20 381 VAL A C 1
ATOM 3046 O O . VAL A 1 381 ? -22.743 -8.985 -0.228 1.00 25.20 381 VAL A O 1
ATOM 3049 N N . LEU A 1 382 ? -21.161 -10.234 0.812 1.00 25.11 382 LEU A N 1
ATOM 3050 C CA . LEU A 1 382 ? -20.171 -10.521 -0.238 1.00 25.11 382 LEU A CA 1
ATOM 3051 C C . LEU A 1 382 ? -19.289 -9.350 -0.725 1.00 25.11 382 LEU A C 1
ATOM 3053 O O . LEU A 1 382 ? -19.593 -8.661 -1.697 1.00 25.11 382 LEU A O 1
ATOM 3057 N N . LYS A 1 383 ? -18.079 -9.256 -0.148 1.00 22.58 383 LYS A N 1
ATOM 3058 C CA . LYS A 1 383 ? -16.877 -8.793 -0.865 1.00 22.58 383 LYS A CA 1
ATOM 3059 C C . LYS A 1 383 ? -16.676 -9.716 -2.078 1.00 22.58 383 LYS A C 1
ATOM 3061 O O . LYS A 1 383 ? -16.009 -10.742 -1.971 1.00 22.58 383 LYS A O 1
ATOM 3066 N N . ILE A 1 384 ? -17.324 -9.420 -3.209 1.00 27.19 384 ILE A N 1
ATOM 3067 C CA . ILE A 1 384 ? -17.222 -10.255 -4.408 1.00 27.19 384 ILE A CA 1
ATOM 3068 C C . ILE A 1 384 ? -15.864 -10.022 -5.078 1.00 27.19 384 ILE A C 1
ATOM 3070 O O . ILE A 1 384 ? -15.696 -9.151 -5.922 1.00 27.19 384 ILE A O 1
ATOM 3074 N N . ILE A 1 385 ? -14.934 -10.874 -4.663 1.00 36.84 385 ILE A N 1
ATOM 3075 C CA . ILE A 1 385 ? -13.992 -11.629 -5.477 1.00 36.84 385 ILE A CA 1
ATOM 3076 C C . ILE A 1 385 ? -12.991 -10.835 -6.335 1.00 36.84 385 ILE A C 1
ATOM 3078 O O . ILE A 1 385 ? -13.262 -10.440 -7.469 1.00 36.84 385 ILE A O 1
ATOM 3082 N N . THR A 1 386 ? -11.760 -10.738 -5.832 1.00 28.98 386 THR A N 1
ATOM 3083 C CA . THR A 1 386 ? -10.546 -10.502 -6.634 1.00 28.98 386 THR A CA 1
ATOM 3084 C C . THR A 1 386 ? -9.614 -11.722 -6.676 1.00 28.98 386 THR A C 1
ATOM 3086 O O . THR A 1 386 ? -8.532 -11.628 -7.249 1.00 28.98 386 THR A O 1
ATOM 3089 N N . CYS A 1 387 ? -10.041 -12.878 -6.149 1.00 34.66 387 CYS A N 1
ATOM 3090 C CA . CYS A 1 387 ? -9.247 -14.111 -6.054 1.00 34.66 387 CYS A CA 1
ATOM 3091 C C . CYS A 1 387 ? -10.017 -15.342 -6.579 1.00 34.66 387 CYS A C 1
ATOM 3093 O O . CYS A 1 387 ? -11.240 -15.289 -6.699 1.00 34.66 387 CYS A O 1
ATOM 3095 N N . PRO A 1 388 ? -9.354 -16.436 -6.990 1.00 43.56 388 PRO A N 1
ATOM 3096 C CA . PRO A 1 388 ? -10.047 -17.675 -7.324 1.00 43.56 388 PRO A CA 1
ATOM 3097 C C . PRO A 1 388 ? -10.700 -18.264 -6.070 1.00 43.56 388 PRO A C 1
ATOM 3099 O O . PRO A 1 388 ? -10.018 -18.577 -5.097 1.00 43.56 388 PRO A O 1
ATOM 3102 N N . VAL A 1 389 ? -12.019 -18.452 -6.123 1.00 47.81 389 VAL A N 1
ATOM 3103 C CA . VAL A 1 389 ? -12.815 -18.938 -4.992 1.00 47.81 389 VAL A CA 1
ATOM 3104 C C . VAL A 1 389 ? -13.335 -20.339 -5.295 1.00 47.81 389 VAL A C 1
ATOM 3106 O O . VAL A 1 389 ? -13.826 -20.639 -6.384 1.00 47.81 389 VAL A O 1
ATOM 3109 N N . LEU A 1 390 ? -13.260 -21.218 -4.309 1.00 48.62 390 LEU A N 1
ATOM 3110 C CA . LEU A 1 390 ? -13.799 -22.567 -4.349 1.00 48.62 390 LEU A CA 1
ATOM 3111 C C . LEU A 1 390 ? -15.038 -22.634 -3.453 1.00 48.62 390 LEU A C 1
ATOM 3113 O O . LEU A 1 390 ? -15.006 -22.205 -2.306 1.00 48.62 390 LEU A O 1
ATOM 3117 N N . ILE A 1 391 ? -16.146 -23.171 -3.954 1.00 48.56 391 ILE A N 1
ATOM 3118 C CA . ILE A 1 391 ? -17.385 -23.307 -3.181 1.00 48.56 391 ILE A CA 1
ATOM 3119 C C . ILE A 1 391 ? -17.501 -24.732 -2.644 1.00 48.56 391 ILE A C 1
ATOM 3121 O O . ILE A 1 391 ? -17.422 -25.705 -3.399 1.00 48.56 391 ILE A O 1
ATOM 3125 N N . GLN A 1 392 ? -17.750 -24.847 -1.347 1.00 33.59 392 GLN A N 1
ATOM 3126 C CA . GLN A 1 392 ? -17.877 -26.094 -0.603 1.00 33.59 392 GLN A CA 1
ATOM 3127 C C . GLN A 1 392 ? -19.227 -26.145 0.112 1.00 33.59 392 GLN A C 1
ATOM 3129 O O . GLN A 1 392 ? -19.685 -25.126 0.628 1.00 33.59 392 GLN A O 1
ATOM 3134 N N . TRP A 1 393 ? -19.843 -27.328 0.156 1.00 31.17 393 TRP A N 1
ATOM 3135 C CA . TRP A 1 393 ? -21.010 -27.574 1.001 1.00 31.17 393 TRP A CA 1
ATOM 3136 C C . TRP A 1 393 ? -20.559 -28.242 2.303 1.00 31.17 393 TRP A C 1
ATOM 3138 O O . TRP A 1 393 ? -19.776 -29.193 2.253 1.00 31.17 393 TRP A O 1
ATOM 3148 N N . LEU A 1 394 ? -21.002 -27.693 3.437 1.00 31.67 394 LEU A N 1
ATOM 3149 C CA . LEU A 1 394 ? -20.841 -28.279 4.775 1.00 31.67 394 LEU A CA 1
ATOM 3150 C C . LEU A 1 394 ? -21.951 -29.303 5.005 1.00 31.67 394 LEU A C 1
ATOM 3152 O O . LEU A 1 394 ? -21.627 -30.385 5.541 1.00 31.67 394 LEU A O 1
#

pLDDT: mean 75.58, std 15.52, range [22.58, 94.5]

Foldseek 3Di:
DAPQEQPPDPPGDPVVNVVVVVVVQVVLLVPDAPWKKKKKKWAWDVLQQQFQLVLLLVLVVVVVDDVVVSVVSQVQQAQDWDWDDDPPDIDDTDTGNGGDDPPDPCSLVSSCSLCVPVAQPDPQWGWHDYSRIIMIMGGGDPNDCPSVLVRLVVNLVVCVVSRIHIDQAPIEMEMGHPNPPDPDDDDFDDDPNHTRHYDPDDDDPPPPLPLDWFAKAWDADPVRRTALKIKTFAFAQDDQSTADLVQLLQQQQLQFATRDRGDSPDHDDCPDPRGDPDGDQQSHFQAWEAEAELQCLVVDDLVSLVSLLVSVVSCVVVVRHYAYEHEPLCVQDVVCVVDVVCCVVDPRNVVSLVSCCVSNVPPSVRYHYDYQCPDDPPDPDDPPDPTTMTMGGD

Secondary structure (DSSP, 8-state):
--TTB-TTSTT--HHHHHHHHHHHHHHHHHT-TT-EEEEEEE-BTTGGGG--HHHHHHHHHHTT--HHHHHHHHHHHSSEEE--EETTEEPPPEEE-SS--TT-TTHHHHHHHHHTT---SSTTEEEEEETTEEEEEEEESTT--HHHHHHHHHHHHHHHHTT--B-TTT-EEEEE---TTS---PPPPEETTEEPEE-S----TT------B-EEEEEEPTTSPEEEEEEEE-PPP-SSSSPPHHHHHHHHTT-B-TTPBP-SSSPPPTTSTTB-SS--GGGSEEEEEEEEETTTGGG--HHHHHHHHHHHHHHHHTT--EEEEEE-HHHH-HHHHH-GGGTTT-HHHHHHHHHHHHHH---GGGEEE----SS-----S----SS-EEEEE-

Sequence (394 aa):
MDPLQFVYRDNRSTDDAIAHLLHTMLTHLDIGRGNYVKMLFVDYSSAFNTIIPSLLTTKLEDLGLHTSLFDWISNFLTDRPQSVQVGNCASSTLTLSTGAPQGCVLSPLLYLLYTYNCTATSSSTIFVKFADDTVVMGLILYNNERAYLEEIKHLESWCQENNLLLNVSKTKELIEDCSKKQERHYQPMRISGTMVERVDSFRTQGVEDRAMEYEKYVIANGKEDLLPLAFNDTMGVEKEQGVHTDDIISALRGHIKEGYVFNPKYQISEENPHYLKNPSLSDRIHCLVSVVAADRIAVMDQEIINKMRQVRQAANRMGIPQVVFMTRVDLACPLTKENLRYIYKSKKVRDNLQKCSSLLGIPVNCIFPVKNYHMETHVFVLKIITCPVLIQWL

Organism: NCBI:txid2609070

InterPro domains:
  IPR000477 Reverse transcriptase domain [PF00078] (2-180)
  IPR000477 Reverse transcriptase domain [PS50878] (1-196)